Protein AF-0000000068948487 (afdb_homodimer)

Nearest PDB structures (foldseek):
  3mz1-assembly2_D  TM=8.057E-01  e=2.587E-19  Sinorhizobium meliloti 1021
  5fhk-assembly1_A  TM=7.928E-01  e=1.400E-17  Vibrio vulnificus
  5mmh-assembly4_D-5  TM=7.388E-01  e=5.954E-14  Pseudomonas aeruginosa PAO1
  3kos-assembly1_A  TM=7.839E-01  e=4.115E-13  Citrobacter freundii
  3kot-assembly1_A-2  TM=7.682E-01  e=3.632E-13  Citrobacter freundii

Sequence (490 aa):
MRLLHEAEEIQQAAISTRNGPSGIIRVAAPYPIGVHVLAPALVLFRARHPALAVDLRIRDQMADLVAEGIDIAIRVGDLPNSRLISRHLAPHRICAFAAPAYLARKGTPTRPEELDRHDCVKFRFQSSGQALRWPSSVDGELVEIAPDAGIVADVSDVVASIVIAGGGIGIMPTYLAATHVMRGELVPVMPRLAVPRANITALWPESRRASPNVRAFLDLLDEVFTAPPRWDALIDGFGGDEGNGMRLLHEAEEIQQAAISTRNGPSGIIRVAAPYPIGVHVLAPALVLFRARHPALAVDLRIRDQMADLVAEGIDIAIRVGDLPNSRLISRHLAPHRICAFAAPAYLARKGTPTRPEELDRHDCVKFRFQSSGQALRWPSSVDGELVEIAPDAGIVADVSDVVASIVIAGGGIGIMPTYLAATHVMRGELVPVMPRLAVPRANITALWPESRRASPNVRAFLDLLDEVFTAPPRWDALIDGFGGDEGNG

Radius of gyration: 23.68 Å; Cα contacts (8 Å, |Δi|>4): 944; chains: 2; bounding box: 62×66×64 Å

InterPro domains:
  IPR005119 LysR, substrate-binding [PF03466] (19-225)
  IPR058163 LysR-type transcriptional regulator, proteobacterial-type [PTHR30537] (2-230)

Org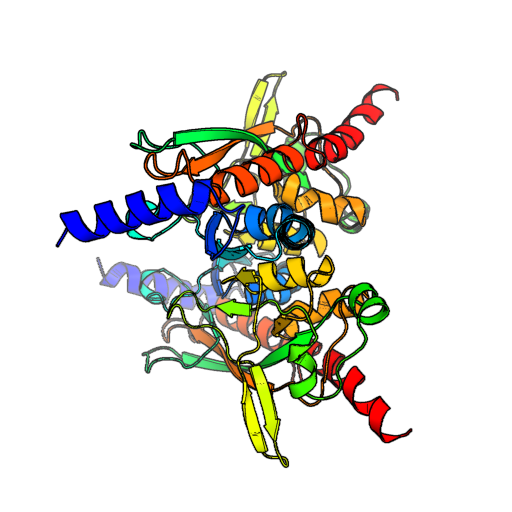anism: Cupriavidus necator (strain ATCC 17699 / DSM 428 / KCTC 22496 / NCIMB 10442 / H16 / Stanier 337) (NCBI:txid381666)

Structure (mmCIF, N/CA/C/O backbone):
data_AF-0000000068948487-model_v1
#
loop_
_entity.id
_entity.type
_entity.pdbx_description
1 polymer 'Transcriptional regulator, LysR-family'
#
loop_
_atom_site.group_PDB
_atom_site.id
_atom_site.type_symbol
_atom_site.label_atom_id
_atom_site.label_alt_id
_atom_site.label_comp_id
_atom_site.label_asym_id
_atom_site.label_entity_id
_atom_site.label_seq_id
_atom_site.pdbx_PDB_ins_code
_atom_site.Cartn_x
_atom_site.Cartn_y
_atom_site.Cartn_z
_atom_site.occupancy
_atom_site.B_iso_or_equiv
_atom_site.auth_seq_id
_atom_site.auth_comp_id
_atom_site.auth_asym_id
_atom_site.auth_atom_id
_atom_site.pdbx_PDB_model_num
ATOM 1 N N . MET A 1 1 ? 5.855 -37.406 17.5 1 30.08 1 MET A N 1
ATOM 2 C CA . MET A 1 1 ? 4.992 -36.562 16.688 1 30.08 1 MET A CA 1
ATOM 3 C C . MET A 1 1 ? 5.816 -35.531 15.906 1 30.08 1 MET A C 1
ATOM 5 O O . MET A 1 1 ? 5.395 -35.062 14.844 1 30.08 1 MET A O 1
ATOM 9 N N . ARG A 1 2 ? 6.914 -35.156 16.516 1 45.12 2 ARG A N 1
ATOM 10 C CA . ARG A 1 2 ? 7.949 -34.25 15.984 1 45.12 2 ARG A CA 1
ATOM 11 C C . ARG A 1 2 ? 8.703 -34.938 14.844 1 45.12 2 ARG A C 1
ATOM 13 O O . ARG A 1 2 ? 9.016 -34.312 13.836 1 45.12 2 ARG A O 1
ATOM 20 N N . LEU A 1 3 ? 8.859 -36.062 15.031 1 46.16 3 LEU A N 1
ATOM 21 C CA . LEU A 1 3 ? 9.695 -36.875 14.133 1 46.16 3 LEU A CA 1
ATOM 22 C C . LEU A 1 3 ? 8.992 -37.094 12.805 1 46.16 3 LEU A C 1
ATOM 24 O O . LEU A 1 3 ? 9.617 -37.062 11.742 1 46.16 3 LEU A O 1
ATOM 28 N N . LEU A 1 4 ? 7.617 -37.125 12.93 1 47.12 4 LEU A N 1
ATOM 29 C CA . LEU A 1 4 ? 6.855 -37.438 11.727 1 47.12 4 LEU A CA 1
ATOM 30 C C . LEU A 1 4 ? 6.73 -36.219 10.82 1 47.12 4 LEU A C 1
ATOM 32 O O . LEU A 1 4 ? 6.793 -36.344 9.594 1 47.12 4 LEU A O 1
ATOM 36 N N . HIS A 1 5 ? 6.566 -35.031 11.422 1 47.84 5 HIS A N 1
ATOM 37 C CA . HIS A 1 5 ? 6.492 -33.844 10.594 1 47.84 5 HIS A CA 1
ATOM 38 C C . HIS A 1 5 ? 7.82 -33.562 9.898 1 47.84 5 HIS A C 1
ATOM 40 O O . HIS A 1 5 ? 7.844 -33.188 8.727 1 47.84 5 HIS A O 1
ATOM 46 N N . GLU A 1 6 ? 8.906 -33.812 10.555 1 47.47 6 GLU A N 1
ATOM 47 C CA . GLU A 1 6 ? 10.219 -33.656 9.938 1 47.47 6 GLU A CA 1
ATOM 48 C C . GLU A 1 6 ? 10.414 -34.625 8.789 1 47.47 6 GLU A C 1
ATOM 50 O O . GLU A 1 6 ? 10.961 -34.281 7.746 1 47.47 6 GLU A O 1
ATOM 55 N N . ALA A 1 7 ? 9.969 -35.844 8.977 1 48.94 7 ALA A N 1
ATOM 56 C CA . ALA A 1 7 ? 10.117 -36.875 7.961 1 48.94 7 ALA A CA 1
ATOM 57 C C . ALA A 1 7 ? 9.25 -36.594 6.742 1 48.94 7 ALA A C 1
ATOM 59 O O . ALA A 1 7 ? 9.68 -36.781 5.602 1 48.94 7 ALA A O 1
ATOM 60 N N . GLU A 1 8 ? 7.977 -36.062 6.98 1 48.72 8 GLU A N 1
ATOM 61 C CA . GLU A 1 8 ? 7.098 -35.688 5.875 1 48.72 8 GLU A CA 1
ATOM 62 C C . GLU A 1 8 ? 7.641 -34.469 5.125 1 48.72 8 GLU A C 1
ATOM 64 O O . GLU A 1 8 ? 7.531 -34.406 3.898 1 48.72 8 GLU A O 1
ATOM 69 N N . GLU A 1 9 ? 8.25 -33.594 5.832 1 48.25 9 GLU A N 1
ATOM 70 C CA . GLU A 1 9 ? 8.906 -32.438 5.18 1 48.25 9 GLU A CA 1
ATOM 71 C C . GLU A 1 9 ? 10.133 -32.906 4.398 1 48.25 9 GLU A C 1
ATOM 73 O O . GLU A 1 9 ? 10.383 -32.438 3.289 1 48.25 9 GLU A O 1
ATOM 78 N N . ILE A 1 10 ? 10.953 -33.844 4.922 1 48.66 10 ILE A N 1
ATOM 79 C CA . ILE A 1 10 ? 12.086 -34.438 4.223 1 48.66 10 ILE A CA 1
ATOM 80 C C . ILE A 1 10 ? 11.594 -35.25 3.02 1 48.66 10 ILE A C 1
ATOM 82 O O . ILE A 1 10 ? 12.156 -35.156 1.926 1 48.66 10 ILE A O 1
ATOM 86 N N . GLN A 1 11 ? 10.586 -36.094 3.24 1 46.41 11 GLN A N 1
ATOM 87 C CA . GLN A 1 11 ? 10.055 -36.906 2.131 1 46.41 11 GLN A CA 1
ATOM 88 C C . GLN A 1 11 ? 9.438 -36 1.061 1 46.41 11 GLN A C 1
ATOM 90 O O . GLN A 1 11 ? 9.594 -36.25 -0.135 1 46.41 11 GLN A O 1
ATOM 95 N N . GLN A 1 12 ? 8.703 -35 1.467 1 49 12 GLN A N 1
ATOM 96 C CA . GLN A 1 12 ? 8.18 -34.125 0.437 1 49 12 GLN A CA 1
ATOM 97 C C . GLN A 1 12 ? 9.312 -33.375 -0.286 1 49 12 GLN A C 1
ATOM 99 O O . GLN A 1 12 ? 9.234 -33.156 -1.496 1 49 12 GLN A O 1
ATOM 104 N N . ALA A 1 13 ? 10.375 -33.094 0.407 1 48.62 13 ALA A N 1
ATOM 105 C CA . ALA A 1 13 ? 11.562 -32.531 -0.225 1 48.62 13 ALA A CA 1
ATOM 106 C C . ALA A 1 13 ? 12.195 -33.5 -1.204 1 48.62 13 ALA A C 1
ATOM 108 O O . ALA A 1 13 ? 12.609 -33.125 -2.297 1 48.62 13 ALA A O 1
ATOM 109 N N . ALA A 1 14 ? 12.375 -34.688 -0.852 1 47.78 14 ALA A N 1
ATOM 110 C CA . ALA A 1 14 ? 12.984 -35.719 -1.695 1 47.78 14 ALA A CA 1
ATOM 111 C C . ALA A 1 14 ? 12.141 -36 -2.938 1 47.78 14 ALA A C 1
ATOM 113 O O . ALA A 1 14 ? 12.68 -36.125 -4.039 1 47.78 14 ALA A O 1
ATOM 114 N N . ILE A 1 15 ? 10.891 -36.188 -2.818 1 47.97 15 ILE A N 1
ATOM 115 C CA . ILE A 1 15 ? 9.992 -36.5 -3.924 1 47.97 15 ILE A CA 1
ATOM 116 C C . ILE A 1 15 ? 9.828 -35.25 -4.816 1 47.97 15 ILE A C 1
ATOM 118 O O . ILE A 1 15 ? 9.82 -35.375 -6.043 1 47.97 15 ILE A O 1
ATOM 122 N N . SER A 1 16 ? 9.773 -34.062 -4.297 1 51.22 16 SER A N 1
ATOM 123 C CA . SER A 1 16 ? 9.641 -32.812 -5.074 1 51.22 16 SER A CA 1
ATOM 124 C C . SER A 1 16 ? 10.867 -32.594 -5.949 1 51.22 16 SER A C 1
ATOM 126 O O . SER A 1 16 ? 10.781 -31.922 -6.98 1 51.22 16 SER A O 1
ATOM 128 N N . THR A 1 17 ? 12.062 -33.031 -5.457 1 52.56 17 THR A N 1
ATOM 129 C CA . THR A 1 17 ? 13.266 -32.875 -6.266 1 52.56 17 THR A CA 1
ATOM 130 C C . THR A 1 17 ? 13.094 -33.531 -7.625 1 52.56 17 THR A C 1
ATOM 132 O O . THR A 1 17 ? 13.594 -33.031 -8.633 1 52.56 17 THR A O 1
ATOM 135 N N . ARG A 1 18 ? 12.422 -34.625 -7.664 1 57.47 18 ARG A N 1
ATOM 136 C CA . ARG A 1 18 ? 12.312 -35.281 -8.969 1 57.47 18 ARG A CA 1
ATOM 137 C C . ARG A 1 18 ? 11.234 -34.594 -9.82 1 57.47 18 ARG A C 1
ATOM 139 O O . ARG A 1 18 ? 11.312 -34.625 -11.047 1 57.47 18 ARG A O 1
ATOM 146 N N . ASN A 1 19 ? 10.227 -33.906 -9.211 1 71.56 19 ASN A N 1
ATOM 147 C CA . ASN A 1 19 ? 9.203 -33.219 -9.992 1 71.56 19 ASN A CA 1
ATOM 148 C C . ASN A 1 19 ? 9.305 -31.703 -9.852 1 71.56 19 ASN A C 1
ATOM 150 O O . ASN A 1 19 ? 9.75 -31.203 -8.812 1 71.56 19 ASN A O 1
ATOM 154 N N . GLY A 1 20 ? 9.672 -30.953 -10.875 1 88.88 20 GLY A N 1
ATOM 155 C CA . GLY A 1 20 ? 9.758 -29.5 -10.984 1 88.88 20 GLY A CA 1
ATOM 156 C C . GLY A 1 20 ? 8.93 -28.766 -9.945 1 88.88 20 GLY A C 1
ATOM 157 O O . GLY A 1 20 ? 8.258 -29.406 -9.117 1 88.88 20 GLY A O 1
ATOM 158 N N . PRO A 1 21 ? 9.047 -27.5 -9.641 1 94.5 21 PRO A N 1
ATOM 159 C CA . PRO A 1 21 ? 8.289 -26.688 -8.688 1 94.5 21 PRO A CA 1
ATOM 160 C C . PRO A 1 21 ? 6.781 -26.953 -8.773 1 94.5 21 PRO A C 1
ATOM 162 O O . PRO A 1 21 ? 6.215 -26.953 -9.867 1 94.5 21 PRO A O 1
ATOM 165 N N . SER A 1 22 ? 6.176 -27.25 -7.68 1 96.31 22 SER A N 1
ATOM 166 C CA . SER A 1 22 ? 4.742 -27.516 -7.629 1 96.31 22 SER A CA 1
ATOM 167 C C . SER A 1 22 ? 4.184 -27.281 -6.23 1 96.31 22 SER A C 1
ATOM 169 O O . SER A 1 22 ? 4.934 -27.016 -5.289 1 96.31 22 SER A O 1
ATOM 171 N N . GLY A 1 23 ? 2.789 -27.344 -6.121 1 96.31 23 GLY A N 1
ATOM 172 C CA . GLY A 1 23 ? 2.164 -27.094 -4.832 1 96.31 23 GLY A CA 1
ATOM 173 C C . GLY A 1 23 ? 2.07 -25.609 -4.496 1 96.31 23 GLY A C 1
ATOM 174 O O . GLY A 1 23 ? 1.622 -24.812 -5.316 1 96.31 23 GLY A O 1
ATOM 175 N N . ILE A 1 24 ? 2.434 -25.281 -3.197 1 97.12 24 ILE A N 1
ATOM 176 C CA . ILE A 1 24 ? 2.314 -23.906 -2.732 1 97.12 24 ILE A CA 1
ATOM 177 C C . ILE A 1 24 ? 3.645 -23.438 -2.146 1 97.12 24 ILE A C 1
ATOM 179 O O . ILE A 1 24 ? 4.293 -24.188 -1.398 1 97.12 24 ILE A O 1
ATOM 183 N N . ILE A 1 25 ? 4.078 -22.391 -2.547 1 97.75 25 ILE A N 1
ATOM 184 C CA . ILE A 1 25 ? 5.199 -21.734 -1.875 1 97.75 25 ILE A CA 1
ATOM 185 C C . ILE A 1 25 ? 4.695 -20.547 -1.068 1 97.75 25 ILE A C 1
ATOM 187 O O . ILE A 1 25 ? 3.932 -19.719 -1.578 1 97.75 25 ILE A O 1
ATOM 191 N N . ARG A 1 26 ? 5.078 -20.469 0.183 1 97.06 26 ARG A N 1
ATOM 192 C CA . ARG A 1 26 ? 4.707 -19.375 1.074 1 97.06 26 ARG A CA 1
ATOM 193 C C . ARG A 1 26 ? 5.844 -18.359 1.214 1 97.06 26 ARG A C 1
ATOM 195 O O . ARG A 1 26 ? 6.918 -18.703 1.712 1 97.06 26 ARG A O 1
ATOM 202 N N . VAL A 1 27 ? 5.551 -17.094 0.798 1 96.94 27 VAL A N 1
ATOM 203 C CA . VAL A 1 27 ? 6.555 -16.047 0.735 1 96.94 27 VAL A CA 1
ATOM 204 C C . VAL A 1 27 ? 6.156 -14.898 1.665 1 96.94 27 VAL A C 1
ATOM 206 O O . VAL A 1 27 ? 5.008 -14.445 1.65 1 96.94 27 VAL A O 1
ATOM 209 N N . ALA A 1 28 ? 7.043 -14.43 2.49 1 95.69 28 ALA A N 1
ATOM 210 C CA . ALA A 1 28 ? 6.824 -13.25 3.318 1 95.69 28 ALA A CA 1
ATOM 211 C C . ALA A 1 28 ? 7.648 -12.07 2.82 1 95.69 28 ALA A C 1
ATOM 213 O O . ALA A 1 28 ? 8.805 -12.234 2.42 1 95.69 28 ALA A O 1
ATOM 214 N N . ALA A 1 29 ? 7.09 -10.914 2.799 1 95.56 29 ALA A N 1
ATOM 215 C CA . ALA A 1 29 ? 7.809 -9.719 2.369 1 95.56 29 ALA A CA 1
ATOM 216 C C . ALA A 1 29 ? 7.227 -8.469 3.018 1 95.56 29 ALA A C 1
ATOM 218 O O . ALA A 1 29 ? 6.059 -8.453 3.414 1 95.56 29 ALA A O 1
ATOM 219 N N . PRO A 1 30 ? 8.094 -7.395 3.16 1 93.56 30 PRO A N 1
ATOM 220 C CA . PRO A 1 30 ? 7.527 -6.102 3.557 1 93.56 30 PRO A CA 1
ATOM 221 C C . PRO A 1 30 ? 6.559 -5.539 2.521 1 93.56 30 PRO A C 1
ATOM 223 O O . PRO A 1 30 ? 6.652 -5.867 1.336 1 93.56 30 PRO A O 1
ATOM 226 N N . TYR A 1 31 ? 5.738 -4.676 2.975 1 92.75 31 TYR A N 1
ATOM 227 C CA . TYR A 1 31 ? 4.625 -4.164 2.182 1 92.75 31 TYR A CA 1
ATOM 228 C C . TYR A 1 31 ? 5.125 -3.559 0.873 1 92.75 31 TYR A C 1
ATOM 230 O O . TYR A 1 31 ? 4.723 -3.99 -0.21 1 92.75 31 TYR A O 1
ATOM 238 N N . PRO A 1 32 ? 6.016 -2.586 0.883 1 95.69 32 PRO A N 1
ATOM 239 C CA . PRO A 1 32 ? 6.379 -1.956 -0.389 1 95.69 32 PRO A CA 1
ATOM 240 C C . PRO A 1 32 ? 7.07 -2.922 -1.349 1 95.69 32 PRO A C 1
ATOM 242 O O . PRO A 1 32 ? 6.93 -2.791 -2.568 1 95.69 32 PRO A O 1
ATOM 245 N N . ILE A 1 33 ? 7.828 -3.891 -0.815 1 97 33 ILE A N 1
ATOM 246 C CA . ILE A 1 33 ? 8.469 -4.887 -1.67 1 97 33 ILE A CA 1
ATOM 247 C C . ILE A 1 33 ? 7.402 -5.781 -2.301 1 97 33 ILE A C 1
ATOM 249 O O . ILE A 1 33 ? 7.48 -6.105 -3.488 1 97 33 ILE A O 1
ATOM 253 N N . GLY A 1 34 ? 6.461 -6.188 -1.496 1 97.31 34 GLY A N 1
ATOM 254 C CA . GLY A 1 34 ? 5.367 -7 -2.006 1 97.31 34 GLY A CA 1
ATOM 255 C C . GLY A 1 34 ? 4.598 -6.328 -3.125 1 97.31 34 GLY A C 1
ATOM 256 O O . GLY A 1 34 ? 4.34 -6.941 -4.164 1 97.31 34 GLY A O 1
ATOM 257 N N . VAL A 1 35 ? 4.281 -5.059 -2.975 1 97.31 35 VAL A N 1
ATOM 258 C CA . VAL A 1 35 ? 3.418 -4.332 -3.898 1 97.31 35 VAL A CA 1
ATOM 259 C C . VAL A 1 35 ? 4.203 -3.947 -5.148 1 97.31 35 VAL A C 1
ATOM 261 O O . VAL A 1 35 ? 3.74 -4.156 -6.27 1 97.31 35 VAL A O 1
ATOM 264 N N . HIS A 1 36 ? 5.434 -3.5 -5 1 97.81 36 HIS A N 1
ATOM 265 C CA . HIS A 1 36 ? 6.074 -2.773 -6.09 1 97.81 36 HIS A CA 1
ATOM 266 C C . HIS A 1 36 ? 7.125 -3.635 -6.785 1 97.81 36 HIS A C 1
ATOM 268 O O . HIS A 1 36 ? 7.547 -3.324 -7.902 1 97.81 36 HIS A O 1
ATOM 274 N N . VAL A 1 37 ? 7.57 -4.688 -6.086 1 98 37 VAL A N 1
ATOM 275 C CA . VAL A 1 37 ? 8.648 -5.484 -6.664 1 98 37 VAL A CA 1
ATOM 276 C C . VAL A 1 37 ? 8.141 -6.891 -6.973 1 98 37 VAL A C 1
ATOM 278 O O . VAL A 1 37 ? 8.156 -7.328 -8.125 1 98 37 VAL A O 1
ATOM 281 N N . LEU A 1 38 ? 7.551 -7.547 -5.98 1 98.31 38 LEU A N 1
ATOM 282 C CA . LEU A 1 38 ? 7.203 -8.953 -6.141 1 98.31 38 LEU A CA 1
ATOM 283 C C . LEU A 1 38 ? 5.926 -9.109 -6.957 1 98.31 38 LEU A C 1
ATOM 285 O O . LEU A 1 38 ? 5.859 -9.945 -7.859 1 98.31 38 LEU A O 1
ATOM 289 N N . ALA A 1 39 ? 4.895 -8.32 -6.66 1 98.25 39 ALA A N 1
ATOM 290 C CA . ALA A 1 39 ? 3.574 -8.484 -7.258 1 98.25 39 ALA A CA 1
ATOM 291 C C . ALA A 1 39 ? 3.656 -8.484 -8.781 1 98.25 39 ALA A C 1
ATOM 293 O O . ALA A 1 39 ? 3.223 -9.438 -9.43 1 98.25 39 ALA A O 1
ATOM 294 N N . PRO A 1 40 ? 4.301 -7.504 -9.406 1 96.69 40 PRO A N 1
ATOM 295 C CA . PRO A 1 40 ? 4.379 -7.535 -10.867 1 96.69 40 PRO A CA 1
ATOM 296 C C . PRO A 1 40 ? 5.168 -8.734 -11.391 1 96.69 40 PRO A C 1
ATOM 298 O O . PRO A 1 40 ? 4.887 -9.234 -12.484 1 96.69 40 PRO A O 1
ATOM 301 N N . ALA A 1 41 ? 6.133 -9.172 -10.648 1 97.81 41 ALA A N 1
ATOM 302 C CA . ALA A 1 41 ? 7.02 -10.242 -11.086 1 97.81 41 ALA A CA 1
ATOM 303 C C . ALA A 1 41 ? 6.332 -11.602 -10.984 1 97.81 41 ALA A C 1
ATOM 305 O O . ALA A 1 41 ? 6.734 -12.562 -11.641 1 97.81 41 ALA A O 1
ATOM 306 N N . LEU A 1 42 ? 5.328 -11.695 -10.117 1 98.06 42 LEU A N 1
ATOM 307 C CA . LEU A 1 42 ? 4.676 -12.969 -9.859 1 98.06 42 LEU A CA 1
ATOM 308 C C . LEU A 1 42 ? 3.875 -13.43 -11.07 1 98.06 42 LEU A C 1
ATOM 310 O O . LEU A 1 42 ? 3.574 -14.617 -11.211 1 98.06 42 LEU A O 1
ATOM 314 N N . VAL A 1 43 ? 3.484 -12.492 -11.93 1 96.06 43 VAL A N 1
ATOM 315 C CA . VAL A 1 43 ? 2.729 -12.836 -13.133 1 96.06 43 VAL A CA 1
ATOM 316 C C . VAL A 1 43 ? 3.568 -13.734 -14.031 1 96.06 43 VAL A C 1
ATOM 318 O O . VAL A 1 43 ? 3.129 -14.82 -14.422 1 96.06 43 VAL A O 1
ATOM 321 N N . LEU A 1 44 ? 4.809 -13.312 -14.266 1 94.88 44 LEU A N 1
ATOM 322 C CA . LEU A 1 44 ? 5.711 -14.102 -15.094 1 94.88 44 LEU A CA 1
ATOM 323 C C . LEU A 1 44 ? 6.117 -15.383 -14.383 1 94.88 44 LEU A C 1
ATOM 325 O O . LEU A 1 44 ? 6.246 -16.438 -15.016 1 94.88 44 LEU A O 1
ATOM 329 N N . PHE A 1 45 ? 6.273 -15.312 -13.078 1 98.25 45 PHE A N 1
ATOM 330 C CA . PHE A 1 45 ? 6.656 -16.469 -12.281 1 98.25 45 PHE A CA 1
ATOM 331 C C . PHE A 1 45 ? 5.617 -17.578 -12.414 1 98.25 45 PHE A C 1
ATOM 333 O O . PHE A 1 45 ? 5.969 -18.75 -12.625 1 98.25 45 PHE A O 1
ATOM 340 N N . ARG A 1 46 ? 4.363 -17.203 -12.344 1 96.69 46 ARG A N 1
ATOM 341 C CA . ARG A 1 46 ? 3.273 -18.172 -12.445 1 96.69 46 ARG A CA 1
ATOM 342 C C . ARG A 1 46 ? 3.182 -18.75 -13.852 1 96.69 46 ARG A C 1
ATOM 344 O O . ARG A 1 46 ? 2.859 -19.938 -14.016 1 96.69 46 ARG A O 1
ATOM 351 N N . ALA A 1 47 ? 3.445 -17.922 -14.859 1 95.12 47 ALA A N 1
ATOM 352 C CA . ALA A 1 47 ? 3.449 -18.422 -16.234 1 95.12 47 ALA A CA 1
ATOM 353 C C . ALA A 1 47 ? 4.52 -19.484 -16.438 1 95.12 47 ALA A C 1
ATOM 355 O O . ALA A 1 47 ? 4.305 -20.469 -17.156 1 95.12 47 ALA A O 1
ATOM 356 N N . ARG A 1 48 ? 5.656 -19.312 -15.781 1 96.38 48 ARG A N 1
ATOM 357 C CA . ARG A 1 48 ? 6.785 -20.234 -15.898 1 96.38 48 ARG A CA 1
ATOM 358 C C . ARG A 1 48 ? 6.566 -21.484 -15.055 1 96.38 48 ARG A C 1
ATOM 360 O O . ARG A 1 48 ? 7.047 -22.562 -15.398 1 96.38 48 ARG A O 1
ATOM 367 N N . HIS A 1 49 ? 5.867 -21.312 -13.961 1 97.31 49 HIS A N 1
ATOM 368 C CA . HIS A 1 49 ? 5.629 -22.406 -13.031 1 97.31 49 HIS A CA 1
ATOM 369 C C . HIS A 1 49 ? 4.145 -22.547 -12.711 1 97.31 49 HIS A C 1
ATOM 371 O O . HIS A 1 49 ? 3.734 -22.375 -11.562 1 97.31 49 HIS A O 1
ATOM 377 N N . PRO A 1 50 ? 3.352 -23 -13.641 1 94.56 50 PRO A N 1
ATOM 378 C CA . PRO A 1 50 ? 1.896 -23.016 -13.469 1 94.56 50 PRO A CA 1
ATOM 379 C C . PRO A 1 50 ? 1.438 -23.984 -12.383 1 94.56 50 PRO A C 1
ATOM 381 O O . PRO A 1 50 ? 0.327 -23.859 -11.859 1 94.56 50 PRO A O 1
ATOM 384 N N . ALA A 1 51 ? 2.252 -24.906 -12.016 1 96 51 ALA A N 1
ATOM 385 C CA . ALA A 1 51 ? 1.869 -25.891 -11.016 1 96 51 ALA A CA 1
ATOM 386 C C . ALA A 1 51 ? 2.203 -25.406 -9.609 1 96 51 ALA A C 1
ATOM 388 O O . ALA A 1 51 ? 1.876 -26.078 -8.625 1 96 51 ALA A O 1
ATOM 389 N N . LEU A 1 52 ? 2.857 -24.266 -9.516 1 97.25 52 LEU A N 1
ATOM 390 C CA . LEU A 1 52 ? 3.281 -23.719 -8.234 1 97.25 52 LEU A CA 1
ATOM 391 C C . LEU A 1 52 ? 2.451 -22.484 -7.867 1 97.25 52 LEU A C 1
ATOM 393 O O . LEU A 1 52 ? 2.615 -21.422 -8.461 1 97.25 52 LEU A O 1
ATOM 397 N N . ALA A 1 53 ? 1.599 -22.641 -6.898 1 97.81 53 ALA A N 1
ATOM 398 C CA . ALA A 1 53 ? 0.837 -21.516 -6.375 1 97.81 53 ALA A CA 1
ATOM 399 C C . ALA A 1 53 ? 1.674 -20.688 -5.398 1 97.81 53 ALA A C 1
ATOM 401 O O . ALA A 1 53 ? 2.596 -21.219 -4.77 1 97.81 53 ALA A O 1
ATOM 402 N N . VAL A 1 54 ? 1.397 -19.422 -5.312 1 98.44 54 VAL A N 1
ATOM 403 C 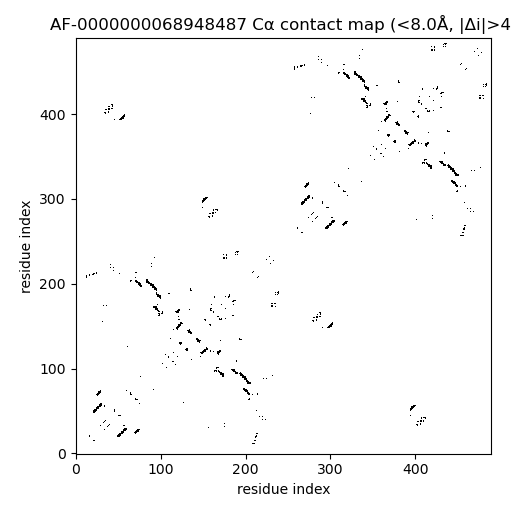CA . VAL A 1 54 ? 2.145 -18.531 -4.434 1 98.44 54 VAL A CA 1
ATOM 404 C C . VAL A 1 54 ? 1.219 -17.969 -3.361 1 98.44 54 VAL A C 1
ATOM 406 O O . VAL A 1 54 ? 0.142 -17.453 -3.67 1 98.44 54 VAL A O 1
ATOM 409 N N . ASP A 1 55 ? 1.565 -18.141 -2.137 1 97.81 55 ASP A N 1
ATOM 410 C CA . ASP A 1 55 ? 0.949 -17.484 -0.984 1 97.81 55 ASP A CA 1
ATOM 411 C C . ASP A 1 55 ? 1.843 -16.375 -0.436 1 97.81 55 ASP A C 1
ATOM 413 O O . ASP A 1 55 ? 2.783 -16.641 0.316 1 97.81 55 ASP A O 1
ATOM 417 N N . LEU A 1 56 ? 1.554 -15.125 -0.86 1 97.56 56 LEU A N 1
ATOM 418 C CA . LEU A 1 56 ? 2.354 -13.977 -0.461 1 97.56 56 LEU A CA 1
ATOM 419 C C . LEU A 1 56 ? 1.785 -13.328 0.796 1 97.56 56 LEU A C 1
ATOM 421 O O . LEU A 1 56 ? 0.655 -12.836 0.789 1 97.56 56 LEU A O 1
ATOM 425 N N . ARG A 1 57 ? 2.568 -13.273 1.803 1 95.44 57 ARG A N 1
ATOM 426 C CA . ARG A 1 57 ? 2.172 -12.75 3.105 1 95.44 57 ARG A CA 1
ATOM 427 C C . ARG A 1 57 ? 2.973 -11.5 3.459 1 95.44 57 ARG A C 1
ATOM 429 O O . ARG A 1 57 ? 4.199 -11.555 3.574 1 95.44 57 ARG A O 1
ATOM 436 N N . ILE A 1 58 ? 2.24 -10.422 3.658 1 93.06 58 ILE A N 1
ATOM 437 C CA . ILE A 1 58 ? 2.896 -9.156 3.967 1 93.06 58 ILE A CA 1
ATOM 438 C C . ILE A 1 58 ? 3.094 -9.031 5.477 1 93.06 58 ILE A C 1
ATOM 440 O O . ILE A 1 58 ? 2.125 -9.047 6.238 1 93.06 58 ILE A O 1
ATOM 444 N N . ARG A 1 59 ? 4.398 -8.914 5.773 1 83.5 59 ARG A N 1
ATOM 445 C CA . ARG A 1 59 ? 4.84 -8.844 7.16 1 83.5 59 ARG A CA 1
ATOM 446 C C . ARG A 1 59 ? 6.023 -7.891 7.309 1 83.5 59 ARG A C 1
ATOM 448 O O . ARG A 1 59 ? 6.941 -7.902 6.484 1 83.5 59 ARG A O 1
ATOM 455 N N . ASP A 1 60 ? 5.988 -7.094 8.32 1 70.62 60 ASP A N 1
ATOM 456 C CA . ASP A 1 60 ? 7.172 -6.27 8.562 1 70.62 60 ASP A CA 1
ATOM 457 C C . ASP A 1 60 ? 8.141 -6.961 9.508 1 70.62 60 ASP A C 1
ATOM 459 O O . ASP A 1 60 ? 9.359 -6.797 9.391 1 70.62 60 ASP A O 1
ATOM 463 N N . GLN A 1 61 ? 7.523 -7.602 10.555 1 63.81 61 GLN A N 1
ATOM 464 C CA . GLN A 1 61 ? 8.398 -8.023 11.648 1 63.81 61 GLN A CA 1
ATOM 465 C C . GLN A 1 61 ? 8.906 -9.438 11.422 1 63.81 61 GLN A C 1
ATOM 467 O O . GLN A 1 61 ? 8.32 -10.211 10.664 1 63.81 61 GLN A O 1
ATOM 472 N N . MET A 1 62 ? 10.109 -9.484 11.938 1 61.53 62 MET A N 1
ATOM 473 C CA . MET A 1 62 ? 10.797 -10.773 11.945 1 61.53 62 MET A CA 1
ATOM 474 C C . MET A 1 62 ? 9.984 -11.82 12.703 1 61.53 62 MET A C 1
ATOM 476 O O . MET A 1 62 ? 10 -11.859 13.93 1 61.53 62 MET A O 1
ATOM 480 N N . ALA A 1 63 ? 8.922 -12.172 12.062 1 61.53 63 ALA A N 1
ATOM 481 C CA . ALA A 1 63 ? 8.227 -13.297 12.672 1 61.53 63 ALA A CA 1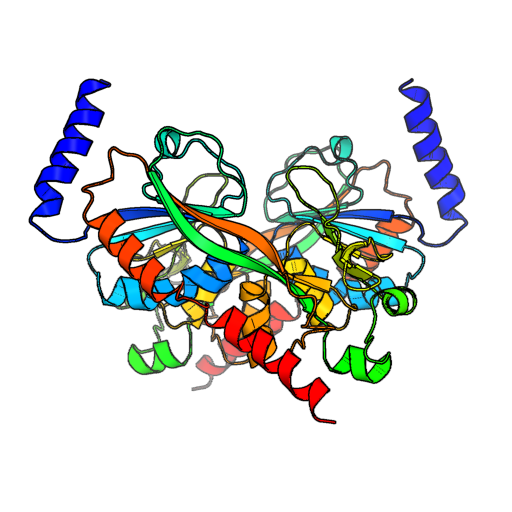
ATOM 482 C C . ALA A 1 63 ? 9.016 -14.594 12.5 1 61.53 63 ALA A C 1
ATOM 484 O O . ALA A 1 63 ? 9.977 -14.641 11.727 1 61.53 63 ALA A O 1
ATOM 485 N N . ASP A 1 64 ? 8.875 -15.5 13.469 1 73.44 64 ASP A N 1
ATOM 486 C CA . ASP A 1 64 ? 9.43 -16.844 13.336 1 73.44 64 ASP A CA 1
ATOM 487 C C . ASP A 1 64 ? 8.961 -17.5 12.047 1 73.44 64 ASP A C 1
ATOM 489 O O . ASP A 1 64 ? 7.859 -18.062 11.984 1 73.44 64 ASP A O 1
ATOM 493 N N . LEU A 1 65 ? 9.859 -17.438 11.047 1 76.25 65 LEU A N 1
ATOM 494 C CA . LEU A 1 65 ? 9.539 -17.953 9.719 1 76.25 65 LEU A CA 1
ATOM 495 C C . LEU A 1 65 ? 9.117 -19.422 9.789 1 76.25 65 LEU A C 1
ATOM 497 O O . LEU A 1 65 ? 8.141 -19.812 9.148 1 76.25 65 LEU A O 1
ATOM 501 N N . VAL A 1 66 ? 9.867 -20.125 10.594 1 76.12 66 VAL A N 1
ATOM 502 C CA . VAL A 1 66 ? 9.633 -21.562 10.672 1 76.12 66 VAL A CA 1
ATOM 503 C C . VAL A 1 66 ? 8.273 -21.828 11.32 1 76.12 66 VAL A C 1
ATOM 505 O O . VAL A 1 66 ? 7.465 -22.594 10.781 1 76.12 66 VAL A O 1
ATOM 508 N N . ALA A 1 67 ? 8.031 -21.141 12.367 1 80.12 67 ALA A N 1
ATOM 509 C CA . ALA A 1 67 ? 6.785 -21.328 13.102 1 80.12 67 ALA A CA 1
ATOM 510 C C . ALA A 1 67 ? 5.586 -20.875 12.266 1 80.12 67 ALA A C 1
ATOM 512 O O . ALA A 1 67 ? 4.492 -21.438 12.398 1 80.12 67 ALA A O 1
ATOM 513 N N . GLU A 1 68 ? 5.891 -20.078 11.305 1 84.12 68 GLU A N 1
ATOM 514 C CA . GLU A 1 68 ? 4.789 -19.516 10.531 1 84.12 68 GLU A CA 1
ATOM 515 C C . GLU A 1 68 ? 4.645 -20.203 9.18 1 84.12 68 GLU A C 1
ATOM 517 O O . GLU A 1 68 ? 3.791 -19.844 8.367 1 84.12 68 GLU A O 1
ATOM 522 N N . GLY A 1 69 ? 5.488 -21.219 8.93 1 89.31 69 GLY A N 1
ATOM 523 C CA . GLY A 1 69 ? 5.395 -22 7.707 1 89.31 69 GLY A CA 1
ATOM 524 C C . GLY A 1 69 ? 5.801 -21.219 6.473 1 89.31 69 GLY A C 1
ATOM 525 O O . GLY A 1 69 ? 5.254 -21.438 5.387 1 89.31 69 GLY A O 1
ATOM 526 N N . ILE A 1 70 ? 6.676 -20.266 6.68 1 93.5 70 ILE A N 1
ATOM 527 C CA . ILE A 1 70 ? 7.18 -19.469 5.57 1 93.5 70 ILE A CA 1
ATOM 528 C C . ILE A 1 70 ? 8.359 -20.172 4.914 1 93.5 70 ILE A C 1
ATOM 530 O O . ILE A 1 70 ? 9.289 -20.609 5.594 1 93.5 70 ILE A O 1
ATOM 534 N N . ASP A 1 71 ? 8.281 -20.328 3.59 1 95.12 71 ASP A N 1
ATOM 535 C CA . ASP A 1 71 ? 9.328 -21.016 2.846 1 95.12 71 ASP A CA 1
ATOM 536 C C . ASP A 1 71 ? 10.508 -20.094 2.574 1 95.12 71 ASP A C 1
ATOM 538 O O . ASP A 1 71 ? 11.664 -20.516 2.584 1 95.12 71 ASP A O 1
ATOM 542 N N . ILE A 1 72 ? 10.227 -18.875 2.277 1 95.25 72 ILE A N 1
ATOM 543 C CA . ILE A 1 72 ? 11.242 -17.859 1.992 1 95.25 72 ILE A CA 1
ATOM 544 C C . ILE A 1 72 ? 10.711 -16.469 2.355 1 95.25 72 ILE A C 1
ATOM 546 O O . ILE A 1 72 ? 9.539 -16.172 2.137 1 95.25 72 ILE A O 1
ATOM 550 N N . ALA A 1 73 ? 11.57 -15.641 2.902 1 94.62 73 ALA A N 1
ATOM 551 C CA . ALA A 1 73 ? 11.203 -14.281 3.283 1 94.62 73 ALA A CA 1
ATOM 552 C C . ALA A 1 73 ? 12.148 -13.266 2.662 1 94.62 73 ALA A C 1
ATOM 554 O O . ALA A 1 73 ? 13.344 -13.531 2.506 1 94.62 73 ALA A O 1
ATOM 555 N N . ILE A 1 74 ? 11.602 -12.148 2.229 1 95.5 74 ILE A N 1
ATOM 556 C CA . ILE A 1 74 ? 12.391 -10.969 1.91 1 95.5 74 ILE A CA 1
ATOM 557 C C . ILE A 1 74 ? 12.328 -9.977 3.07 1 95.5 74 ILE A C 1
ATOM 559 O O . ILE A 1 74 ? 11.258 -9.719 3.619 1 95.5 74 ILE A O 1
ATOM 563 N N . ARG A 1 75 ? 13.492 -9.445 3.428 1 92.88 75 ARG A N 1
ATOM 564 C CA . ARG A 1 75 ? 13.578 -8.516 4.547 1 92.88 75 ARG A CA 1
ATOM 565 C C . ARG A 1 75 ? 14.406 -7.293 4.176 1 92.88 75 ARG A C 1
ATOM 567 O O . ARG A 1 75 ? 15.312 -7.379 3.346 1 92.88 75 ARG A O 1
ATOM 574 N N . VAL A 1 76 ? 14 -6.242 4.852 1 92.62 76 VAL A N 1
ATOM 575 C CA . VAL A 1 76 ? 14.789 -5.02 4.773 1 92.62 76 VAL A CA 1
ATOM 576 C C . VAL A 1 76 ? 15.43 -4.73 6.129 1 92.62 76 VAL A C 1
ATOM 578 O O . VAL A 1 76 ? 14.742 -4.668 7.148 1 92.62 76 VAL A O 1
ATOM 581 N N . GLY A 1 77 ? 16.672 -4.52 6.125 1 85.94 77 GLY A N 1
ATOM 582 C CA . GLY A 1 77 ? 17.391 -4.234 7.355 1 85.94 77 GLY A CA 1
ATOM 583 C C . GLY A 1 77 ? 18.312 -5.352 7.777 1 85.94 77 GLY A C 1
ATOM 584 O O . GLY A 1 77 ? 18.547 -6.293 7.016 1 85.94 77 GLY A O 1
ATOM 585 N N . ASP A 1 78 ? 18.859 -5.156 9 1 73.25 78 ASP A N 1
ATOM 586 C CA . ASP A 1 78 ? 19.859 -6.09 9.516 1 73.25 78 ASP A CA 1
ATOM 587 C C . ASP A 1 78 ? 19.203 -7.348 10.078 1 73.25 78 ASP A C 1
ATOM 589 O O . ASP A 1 78 ? 18.125 -7.273 10.68 1 73.25 78 ASP A O 1
ATOM 593 N N . LEU A 1 79 ? 19.703 -8.406 9.625 1 70.06 79 LEU A N 1
ATOM 594 C CA . LEU A 1 79 ? 19.172 -9.703 10.039 1 70.06 79 LEU A CA 1
ATOM 595 C C . LEU A 1 79 ? 19.844 -10.172 11.32 1 70.06 79 LEU A C 1
ATOM 597 O O . LEU A 1 79 ? 21.062 -10.062 11.477 1 70.06 79 LEU A O 1
ATOM 601 N N . PRO A 1 80 ? 18.859 -10.477 12.266 1 61.81 80 PRO A N 1
ATOM 602 C CA . PRO A 1 80 ? 19.516 -11.109 13.406 1 61.81 80 PRO A CA 1
ATOM 603 C C . PRO A 1 80 ? 20.188 -12.438 13.047 1 61.81 80 PRO A C 1
ATOM 605 O O . PRO A 1 80 ? 19.844 -13.039 12.023 1 61.81 80 PRO A O 1
ATOM 608 N N . ASN A 1 81 ? 21.125 -12.844 13.797 1 59.5 81 ASN A N 1
ATOM 609 C CA . ASN A 1 81 ? 21.875 -14.094 13.695 1 59.5 81 ASN A CA 1
ATOM 610 C C . ASN A 1 81 ? 20.938 -15.312 13.797 1 59.5 81 ASN A C 1
ATOM 612 O O . ASN A 1 81 ? 20.406 -15.609 14.867 1 59.5 81 ASN A O 1
ATOM 616 N N . SER A 1 82 ? 20.281 -15.656 12.656 1 64.56 82 SER A N 1
ATOM 617 C CA . SER A 1 82 ? 19.375 -16.781 12.758 1 64.56 82 SER A CA 1
ATOM 618 C C . SER A 1 82 ? 19.891 -18 11.992 1 64.56 82 SER A C 1
ATOM 620 O O . SER A 1 82 ? 20.875 -17.891 11.258 1 64.56 82 SER A O 1
ATOM 622 N N . ARG A 1 83 ? 19.453 -19.203 12.398 1 76.69 83 ARG A N 1
ATOM 623 C CA . ARG A 1 83 ? 19.688 -20.484 11.734 1 76.69 83 ARG A CA 1
ATOM 624 C C . ARG A 1 83 ? 19.156 -20.469 10.305 1 76.69 83 ARG A C 1
ATOM 626 O O . ARG A 1 83 ? 19.031 -21.516 9.672 1 76.69 83 ARG A O 1
ATOM 633 N N . LEU A 1 84 ? 18.953 -19.25 9.828 1 87.06 84 LEU A N 1
ATOM 634 C CA . LEU A 1 84 ? 18.422 -19.094 8.484 1 87.06 84 LEU A CA 1
ATOM 635 C C . LEU A 1 84 ? 19.547 -18.875 7.477 1 87.06 84 LEU A C 1
ATOM 637 O O . LEU A 1 84 ? 20.578 -18.281 7.809 1 87.06 84 LEU A O 1
ATOM 641 N N . ILE A 1 85 ? 19.344 -19.469 6.273 1 92.19 85 ILE A N 1
ATOM 642 C CA . ILE A 1 85 ? 20.188 -19.094 5.148 1 92.19 85 ILE A CA 1
ATOM 643 C C . ILE A 1 85 ? 19.781 -17.719 4.633 1 92.19 85 ILE A C 1
ATOM 645 O O . ILE A 1 85 ? 18.609 -17.359 4.641 1 92.19 85 ILE A O 1
ATOM 649 N N . SER A 1 86 ? 20.75 -16.953 4.25 1 92.38 86 SER A N 1
ATOM 650 C CA . SER A 1 86 ? 20.469 -15.609 3.773 1 92.38 86 SER A CA 1
ATOM 651 C C . SER A 1 86 ? 21.188 -15.328 2.453 1 92.38 86 SER A C 1
ATOM 653 O O . SER A 1 86 ? 22.219 -15.93 2.164 1 92.38 86 SER A O 1
ATOM 655 N N . ARG A 1 87 ? 20.594 -14.508 1.596 1 94.25 87 ARG A N 1
ATOM 656 C CA . ARG A 1 87 ? 21.172 -14.008 0.35 1 94.25 87 ARG A CA 1
ATOM 657 C C . ARG A 1 87 ? 20.891 -12.523 0.169 1 94.25 87 ARG A C 1
ATOM 659 O O . ARG A 1 87 ? 19.734 -12.102 0.19 1 94.25 87 ARG A O 1
ATOM 666 N N . HIS A 1 88 ? 21.984 -11.828 0.032 1 95.5 88 HIS A N 1
ATOM 667 C CA . HIS A 1 88 ? 21.812 -10.414 -0.273 1 95.5 88 HIS A CA 1
ATOM 668 C C . HIS A 1 88 ? 21.234 -10.211 -1.663 1 95.5 88 HIS A C 1
ATOM 670 O O . HIS A 1 88 ? 21.703 -10.797 -2.637 1 95.5 88 HIS A O 1
ATOM 676 N N . LEU A 1 89 ? 20.188 -9.383 -1.769 1 97.25 89 LEU A N 1
ATOM 677 C CA . LEU A 1 89 ? 19.516 -9.156 -3.047 1 97.25 89 LEU A CA 1
ATOM 678 C C . LEU A 1 89 ? 19.906 -7.809 -3.637 1 97.25 89 LEU A C 1
ATOM 680 O O . LEU A 1 89 ? 20.297 -7.727 -4.805 1 97.25 89 LEU A O 1
ATOM 684 N N . ALA A 1 90 ? 19.828 -6.719 -2.91 1 97.44 90 ALA A N 1
ATOM 685 C CA . ALA A 1 90 ? 20.094 -5.355 -3.369 1 97.44 90 ALA A CA 1
ATOM 686 C C . ALA A 1 90 ? 20.172 -4.387 -2.193 1 97.44 90 ALA A C 1
ATOM 688 O O . ALA A 1 90 ? 19.719 -4.707 -1.087 1 97.44 90 ALA A O 1
ATOM 689 N N . PRO A 1 91 ? 20.797 -3.229 -2.467 1 96.56 91 PRO A N 1
ATOM 690 C CA . PRO A 1 91 ? 20.656 -2.18 -1.455 1 96.56 91 PRO A CA 1
ATOM 691 C C . PRO A 1 91 ? 19.25 -1.619 -1.372 1 96.56 91 PRO A C 1
ATOM 693 O O . PRO A 1 91 ? 18.562 -1.515 -2.391 1 96.56 91 PRO A O 1
ATOM 696 N N . HIS A 1 92 ? 18.828 -1.378 -0.191 1 96.69 92 HIS A N 1
ATOM 697 C CA . HIS A 1 92 ? 17.625 -0.584 0.035 1 96.69 92 HIS A CA 1
ATOM 698 C C . HIS A 1 92 ? 17.938 0.908 -0.005 1 96.69 92 HIS A C 1
ATOM 700 O O . HIS A 1 92 ? 18.312 1.495 1.011 1 96.69 92 HIS A O 1
ATOM 706 N N . ARG A 1 93 ? 17.703 1.52 -1.167 1 96.94 93 ARG A N 1
ATOM 707 C CA . ARG A 1 93 ? 18.031 2.928 -1.354 1 96.94 93 ARG A CA 1
ATOM 708 C C . ARG A 1 93 ? 16.797 3.809 -1.165 1 96.94 93 ARG A C 1
ATOM 710 O O . ARG A 1 93 ? 15.695 3.441 -1.581 1 96.94 93 ARG A O 1
ATOM 717 N N . ILE A 1 94 ? 17.031 4.961 -0.532 1 96.88 94 ILE A N 1
ATOM 718 C CA . ILE A 1 94 ? 15.961 5.941 -0.341 1 96.88 94 ILE A CA 1
ATOM 719 C C . ILE A 1 94 ? 16.375 7.273 -0.965 1 96.88 94 ILE A C 1
ATOM 721 O O . ILE A 1 94 ? 17.562 7.559 -1.114 1 96.88 94 ILE A O 1
ATOM 725 N N . CYS A 1 95 ? 15.406 8.047 -1.346 1 96.5 95 CYS A N 1
ATOM 726 C CA . CYS A 1 95 ? 15.562 9.352 -1.988 1 96.5 95 CYS A CA 1
ATOM 727 C C . CYS A 1 95 ? 14.344 10.227 -1.741 1 96.5 95 CYS A C 1
ATOM 729 O O . CYS A 1 95 ? 13.25 9.727 -1.47 1 96.5 95 CYS A O 1
ATOM 731 N N . ALA A 1 96 ? 14.594 11.516 -1.723 1 97.56 96 ALA A N 1
ATOM 732 C CA . ALA A 1 96 ? 13.477 12.453 -1.657 1 97.56 96 ALA A CA 1
ATOM 733 C C . ALA A 1 96 ? 12.812 12.609 -3.021 1 97.56 96 ALA A C 1
ATOM 735 O O . ALA A 1 96 ? 13.492 12.609 -4.055 1 97.56 96 ALA A O 1
ATOM 736 N N . PHE A 1 97 ? 11.492 12.789 -3.018 1 98.62 97 PHE A N 1
ATOM 737 C CA . PHE A 1 97 ? 10.703 12.977 -4.23 1 98.62 97 PHE A CA 1
ATOM 738 C C . PHE A 1 97 ? 9.633 14.039 -4.02 1 98.62 97 PHE A C 1
ATOM 740 O O . PHE A 1 97 ? 9.25 14.328 -2.881 1 98.62 97 PHE A O 1
ATOM 747 N N . ALA A 1 98 ? 9.148 14.578 -5.082 1 98.81 98 ALA A N 1
ATOM 748 C CA . ALA A 1 98 ? 8.023 15.516 -5.09 1 98.81 98 ALA A CA 1
ATOM 749 C C . ALA A 1 98 ? 7.234 15.414 -6.391 1 98.81 98 ALA A C 1
ATOM 751 O O . ALA A 1 98 ? 7.746 14.914 -7.395 1 98.81 98 ALA A O 1
ATOM 752 N N . ALA A 1 99 ? 5.969 15.82 -6.32 1 98.81 99 ALA A N 1
ATOM 753 C CA . ALA A 1 99 ? 5.195 15.961 -7.551 1 98.81 99 ALA A CA 1
ATOM 754 C C . ALA A 1 99 ? 5.703 17.125 -8.391 1 98.81 99 ALA A C 1
ATOM 756 O O . ALA A 1 99 ? 6.055 18.188 -7.855 1 98.81 99 ALA A O 1
ATOM 757 N N . PRO A 1 100 ? 5.738 17.016 -9.75 1 98.62 100 PRO A N 1
ATOM 758 C CA . PRO A 1 100 ? 6.168 18.125 -10.602 1 98.62 100 PRO A CA 1
ATOM 759 C C . PRO A 1 100 ? 5.379 19.406 -10.352 1 98.62 100 PRO A C 1
ATOM 761 O O . PRO A 1 100 ? 5.957 20.484 -10.305 1 98.62 100 PRO A O 1
ATOM 764 N N . ALA A 1 101 ? 4.125 19.281 -10.164 1 98 101 ALA A N 1
ATOM 765 C CA . ALA A 1 101 ? 3.279 20.453 -9.961 1 98 101 ALA A CA 1
ATOM 766 C C . ALA A 1 101 ? 3.648 21.172 -8.664 1 98 101 ALA A C 1
ATOM 768 O O . ALA A 1 101 ? 3.566 22.406 -8.586 1 98 101 ALA A O 1
ATOM 769 N N . TYR A 1 102 ? 3.992 20.438 -7.668 1 98.31 102 TYR A N 1
ATOM 770 C CA . TYR A 1 102 ? 4.434 21.062 -6.422 1 98.31 102 TYR A CA 1
ATOM 771 C C . TYR A 1 102 ? 5.691 21.891 -6.641 1 98.31 102 TYR A C 1
ATOM 773 O O . TYR A 1 102 ? 5.77 23.031 -6.188 1 98.31 102 TYR A O 1
ATOM 781 N N . LEU A 1 103 ? 6.688 21.281 -7.316 1 98.19 103 LEU A N 1
ATOM 782 C CA . LEU A 1 103 ? 7.957 21.953 -7.551 1 98.19 103 LEU A CA 1
ATOM 783 C C . LEU A 1 103 ? 7.762 23.188 -8.445 1 98.19 103 LEU A C 1
ATOM 785 O O . LEU A 1 103 ? 8.453 24.188 -8.281 1 98.19 103 LEU A O 1
ATOM 789 N N . ALA A 1 104 ? 6.812 23.094 -9.367 1 98.19 104 ALA A N 1
ATOM 790 C CA . ALA A 1 104 ? 6.504 24.234 -10.219 1 98.19 104 ALA A CA 1
ATOM 791 C C . ALA A 1 104 ? 5.988 25.422 -9.391 1 98.19 104 ALA A C 1
ATOM 793 O O . ALA A 1 104 ? 6.273 26.578 -9.703 1 98.19 104 ALA A O 1
ATOM 794 N N . ARG A 1 105 ? 5.301 25.156 -8.336 1 97.12 105 ARG A N 1
ATOM 795 C CA . ARG A 1 105 ? 4.691 26.172 -7.5 1 97.12 105 ARG A CA 1
ATOM 796 C C . ARG A 1 105 ? 5.672 26.672 -6.445 1 97.12 105 ARG A C 1
ATOM 798 O O . ARG A 1 105 ? 5.723 27.875 -6.152 1 97.12 105 ARG A O 1
ATOM 805 N N . LYS A 1 106 ? 6.484 25.781 -5.902 1 97.5 106 LYS A N 1
ATOM 806 C CA . LYS A 1 106 ? 7.238 26.109 -4.699 1 97.5 106 LYS A CA 1
ATOM 807 C C . LYS A 1 106 ? 8.734 26.156 -4.984 1 97.5 106 LYS A C 1
ATOM 809 O O . LYS A 1 106 ? 9.523 26.562 -4.125 1 97.5 106 LYS A O 1
ATOM 814 N N . GLY A 1 107 ? 9.195 25.781 -6.211 1 97.62 107 GLY A N 1
ATOM 815 C CA . GLY A 1 107 ? 10.617 25.688 -6.531 1 97.62 107 GLY A CA 1
ATOM 816 C C . GLY A 1 107 ? 11.219 24.344 -6.18 1 97.62 107 GLY A C 1
ATOM 817 O O . GLY A 1 107 ? 10.602 23.547 -5.461 1 97.62 107 GLY A O 1
ATOM 818 N N . THR A 1 108 ? 12.375 24.031 -6.738 1 97.19 108 THR A N 1
ATOM 819 C CA . THR A 1 108 ? 13.102 22.781 -6.492 1 97.19 108 THR A CA 1
ATOM 820 C C . THR A 1 108 ? 14.312 23.031 -5.598 1 97.19 108 THR A C 1
ATOM 822 O O . THR A 1 108 ? 15.242 23.734 -5.988 1 97.19 108 THR A O 1
ATOM 825 N N . PRO A 1 109 ? 14.258 22.438 -4.441 1 95.75 109 PRO A N 1
ATOM 826 C CA . PRO A 1 109 ? 15.453 22.609 -3.609 1 95.75 109 PRO A CA 1
ATOM 827 C C . PRO A 1 109 ? 16.672 21.906 -4.188 1 95.75 109 PRO A C 1
ATOM 829 O O . PRO A 1 109 ? 16.547 20.797 -4.742 1 95.75 109 PRO A O 1
ATOM 832 N N . THR A 1 110 ? 17.844 22.469 -4.035 1 91.38 110 THR A N 1
ATOM 833 C CA . THR A 1 110 ? 19.078 21.906 -4.555 1 91.38 110 THR A CA 1
ATOM 834 C C . THR A 1 110 ? 20.016 21.531 -3.416 1 91.38 110 THR A C 1
ATOM 836 O O . THR A 1 110 ? 21.016 20.828 -3.629 1 91.38 110 THR A O 1
ATOM 839 N N . ARG A 1 111 ? 19.703 22.109 -2.262 1 90.5 111 ARG A N 1
ATOM 840 C CA . ARG A 1 111 ? 20.453 21.766 -1.058 1 90.5 111 ARG A CA 1
ATOM 841 C C . ARG A 1 111 ? 19.531 21.469 0.106 1 90.5 111 ARG A C 1
ATOM 843 O O . ARG A 1 111 ? 18.422 22 0.181 1 90.5 111 ARG A O 1
ATOM 850 N N . PRO A 1 112 ? 19.906 20.594 1.038 1 91.12 112 PRO A N 1
ATOM 851 C CA . PRO A 1 112 ? 19.062 20.156 2.143 1 91.12 112 PRO A CA 1
ATOM 852 C C . PRO A 1 112 ? 18.531 21.312 2.98 1 91.12 112 PRO A C 1
ATOM 854 O O . PRO A 1 112 ? 17.406 21.266 3.475 1 91.12 112 PRO A O 1
ATOM 857 N N . GLU A 1 113 ? 19.266 22.406 3.125 1 88.81 113 GLU A N 1
ATOM 858 C CA . GLU A 1 113 ? 18.875 23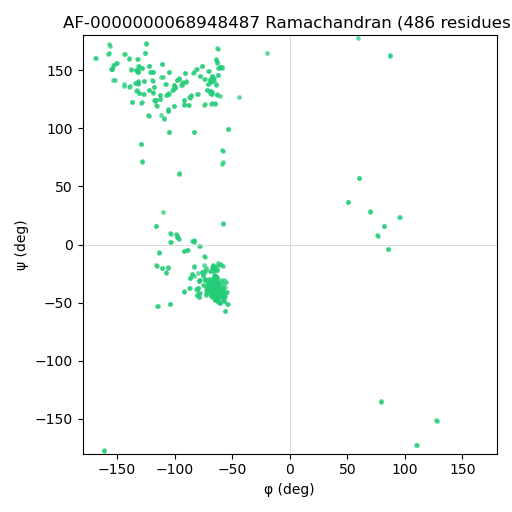.547 3.947 1 88.81 113 GLU A CA 1
ATOM 859 C C . GLU A 1 113 ? 17.625 24.219 3.395 1 88.81 113 GLU A C 1
ATOM 861 O O . GLU A 1 113 ? 16.891 24.875 4.133 1 88.81 113 GLU A O 1
ATOM 866 N N . GLU A 1 114 ? 17.453 24.047 2.074 1 93.94 114 GLU A N 1
ATOM 867 C CA . GLU A 1 114 ? 16.328 24.688 1.417 1 93.94 114 GLU A CA 1
ATOM 868 C C . GLU A 1 114 ? 15.016 23.969 1.758 1 93.94 114 GLU A C 1
ATOM 870 O O . GLU A 1 114 ? 13.93 24.5 1.504 1 93.94 114 GLU A O 1
ATOM 875 N N . LEU A 1 115 ? 15.078 22.781 2.406 1 94.25 115 LEU A N 1
ATOM 876 C CA . LEU A 1 115 ? 13.883 22.031 2.779 1 94.25 115 LEU A CA 1
ATOM 877 C C . LEU A 1 115 ? 13.078 22.781 3.832 1 94.25 115 LEU A C 1
ATOM 879 O O . LEU A 1 115 ? 11.883 22.516 4.008 1 94.25 115 LEU A O 1
ATOM 883 N N . ASP A 1 116 ? 13.672 23.75 4.512 1 91.44 116 ASP A N 1
ATOM 884 C CA . ASP A 1 116 ? 13 24.531 5.531 1 91.44 116 ASP A CA 1
ATOM 885 C C . ASP A 1 116 ? 11.891 25.391 4.918 1 91.44 116 ASP A C 1
ATOM 887 O O . ASP A 1 116 ? 10.977 25.828 5.621 1 91.44 116 ASP A O 1
ATOM 891 N N . ARG A 1 117 ? 12.023 25.656 3.639 1 94.31 117 ARG A N 1
ATOM 892 C CA . ARG A 1 117 ? 11.039 26.484 2.938 1 94.31 117 ARG A CA 1
ATOM 893 C C . ARG A 1 117 ? 10.008 25.625 2.227 1 94.31 117 ARG A C 1
ATOM 895 O O . ARG A 1 117 ? 9.211 26.125 1.434 1 94.31 117 ARG A O 1
ATOM 902 N N . HIS A 1 118 ? 10.086 24.328 2.424 1 96.81 118 HIS A N 1
ATOM 903 C CA . HIS A 1 118 ? 9.195 23.391 1.743 1 96.81 118 HIS A CA 1
ATOM 904 C C . HIS A 1 118 ? 8.344 22.609 2.742 1 96.81 118 HIS A C 1
ATOM 906 O O . HIS A 1 118 ? 8.719 22.469 3.906 1 96.81 118 HIS A O 1
ATOM 912 N N . ASP A 1 119 ? 7.129 22.266 2.307 1 96.44 119 ASP A N 1
ATOM 913 C CA . ASP A 1 119 ? 6.375 21.25 3.049 1 96.44 119 ASP A CA 1
ATOM 914 C C . ASP A 1 119 ? 7.02 19.875 2.918 1 96.44 119 ASP A C 1
ATOM 916 O O . ASP A 1 119 ? 7.441 19.484 1.828 1 96.44 119 ASP A O 1
ATOM 920 N N . CYS A 1 120 ? 7.164 19.234 4.039 1 97.75 120 CYS A N 1
ATOM 921 C CA . CYS A 1 120 ? 7.746 17.906 4.012 1 97.75 120 CYS A CA 1
ATOM 922 C C . CYS A 1 120 ? 6.781 16.875 4.598 1 97.75 120 CYS A C 1
ATOM 924 O O . CYS A 1 120 ? 5.91 17.219 5.395 1 97.75 120 CYS A O 1
ATOM 926 N N . VAL A 1 121 ? 6.852 15.711 4.105 1 98.19 121 VAL A N 1
ATOM 927 C CA . VAL A 1 121 ? 6.141 14.547 4.617 1 98.19 121 VAL A CA 1
ATOM 928 C C . VAL A 1 121 ? 7.137 13.539 5.188 1 98.19 121 VAL A C 1
ATOM 930 O O . VAL A 1 121 ? 8.031 13.078 4.477 1 98.19 121 VAL A O 1
ATOM 933 N N . LYS A 1 122 ? 6.945 13.164 6.418 1 97.56 122 LYS A N 1
ATOM 934 C CA . LYS A 1 122 ? 7.918 12.312 7.094 1 97.56 122 LYS A CA 1
ATOM 935 C C . LYS A 1 122 ? 7.41 10.875 7.203 1 97.56 122 LYS A C 1
ATOM 937 O O . LYS A 1 122 ? 6.207 10.648 7.344 1 97.56 122 LYS A O 1
ATOM 942 N N . PHE A 1 123 ? 8.398 10 7.156 1 97.75 123 PHE A N 1
ATOM 943 C CA . PHE A 1 123 ? 8.156 8.594 7.426 1 97.75 123 PHE A CA 1
ATOM 944 C C . PHE A 1 123 ? 8.602 8.227 8.836 1 97.75 123 PHE A C 1
ATOM 946 O O . PHE A 1 123 ? 9.703 8.586 9.258 1 97.75 123 PHE A O 1
ATOM 953 N N . ARG A 1 124 ? 7.738 7.535 9.5 1 95.81 124 ARG A N 1
ATOM 954 C CA . ARG A 1 124 ? 8.047 7.02 10.828 1 95.81 124 ARG A CA 1
ATOM 955 C C . ARG A 1 124 ? 8.008 5.496 10.852 1 95.81 124 ARG A C 1
ATOM 957 O O . ARG A 1 124 ? 7.059 4.887 10.359 1 95.81 124 ARG A O 1
ATOM 964 N N . PHE A 1 125 ? 8.992 4.91 11.477 1 92.56 125 PHE A N 1
ATOM 965 C CA . PHE A 1 125 ? 9.031 3.459 11.602 1 92.56 125 PHE A CA 1
ATOM 966 C C . PHE A 1 125 ? 7.984 2.971 12.586 1 92.56 125 PHE A C 1
ATOM 968 O O . PHE A 1 125 ? 7.887 3.486 13.703 1 92.56 125 PHE A O 1
ATOM 975 N N . GLN A 1 126 ? 7.266 1.954 12.164 1 88.31 126 GLN A N 1
ATOM 976 C CA . GLN A 1 126 ? 6.281 1.373 13.07 1 88.31 126 GLN A CA 1
ATOM 977 C C . GLN A 1 126 ? 6.961 0.687 14.25 1 88.31 126 GLN A C 1
ATOM 979 O O . GLN A 1 126 ? 6.445 0.705 15.367 1 88.31 126 GLN A O 1
ATOM 984 N N . SER A 1 127 ? 8.047 0.046 14.016 1 83.75 127 SER A N 1
ATOM 985 C CA . SER A 1 127 ? 8.734 -0.775 15.008 1 83.75 127 SER A CA 1
ATOM 986 C C . SER A 1 127 ? 9.273 0.075 16.156 1 83.75 127 SER A C 1
ATOM 988 O O . SER A 1 127 ? 9.133 -0.287 17.328 1 83.75 127 SER A O 1
ATOM 990 N N . SER A 1 128 ? 9.852 1.275 15.898 1 87.31 128 SER A N 1
ATOM 991 C CA . SER A 1 128 ? 10.531 2.076 16.906 1 87.31 128 SER A CA 1
ATOM 992 C C . SER A 1 128 ? 9.75 3.346 17.234 1 87.31 128 SER A C 1
ATOM 994 O O . SER A 1 128 ? 10.008 3.998 18.25 1 87.31 128 SER A O 1
ATOM 996 N N . GLY A 1 129 ? 8.875 3.703 16.312 1 91 129 GLY A N 1
ATOM 997 C CA . GLY A 1 129 ? 8.188 4.977 16.453 1 91 129 GLY A CA 1
ATOM 998 C C . GLY A 1 129 ? 9.055 6.168 16.109 1 91 129 GLY A C 1
ATOM 999 O O . GLY A 1 129 ? 8.617 7.316 16.219 1 91 129 GLY A O 1
ATOM 1000 N N . GLN A 1 130 ? 10.227 5.91 15.57 1 93.06 130 GLN A N 1
ATOM 1001 C CA . GLN A 1 130 ? 11.148 6.992 15.234 1 93.06 130 GLN A CA 1
ATOM 1002 C C . GLN A 1 130 ? 10.969 7.43 13.781 1 93.06 130 GLN A C 1
ATOM 1004 O O . GLN A 1 130 ? 10.758 6.594 12.898 1 93.06 130 GLN A O 1
ATOM 1009 N N . ALA A 1 131 ? 11.039 8.719 13.641 1 94.62 131 ALA A N 1
ATOM 1010 C CA . ALA A 1 131 ? 10.992 9.258 12.289 1 94.62 131 ALA A CA 1
ATOM 1011 C C . ALA A 1 131 ? 12.281 8.938 11.531 1 94.62 131 ALA A C 1
ATOM 1013 O O . ALA A 1 131 ? 13.375 9 12.094 1 94.62 131 ALA A O 1
ATOM 1014 N N . LEU A 1 132 ? 12.117 8.578 10.328 1 94.75 132 LEU A N 1
ATOM 1015 C CA . LEU A 1 132 ? 13.281 8.406 9.461 1 94.75 132 LEU A CA 1
ATOM 1016 C C . LEU A 1 132 ? 14.008 9.734 9.273 1 94.75 132 LEU A C 1
ATOM 1018 O O . LEU A 1 132 ? 13.383 10.75 8.938 1 94.75 132 LEU A O 1
ATOM 1022 N N . ARG A 1 133 ? 15.266 9.695 9.5 1 94.38 133 ARG A N 1
ATOM 1023 C CA . ARG A 1 133 ? 16.094 10.867 9.203 1 94.38 133 ARG A CA 1
ATOM 1024 C C . ARG A 1 133 ? 16.484 10.898 7.738 1 94.38 133 ARG A C 1
ATOM 1026 O O . ARG A 1 133 ? 16.656 9.852 7.109 1 94.38 133 ARG A O 1
ATOM 1033 N N . TRP A 1 134 ? 16.625 12.094 7.258 1 94.56 134 TRP A N 1
ATOM 1034 C CA . TRP A 1 134 ? 16.906 12.289 5.84 1 94.56 134 TRP A CA 1
ATOM 1035 C C . TRP A 1 134 ? 18.406 12.422 5.594 1 94.56 134 TRP A C 1
ATOM 1037 O O . TRP A 1 134 ? 19.109 13.102 6.348 1 94.56 134 TRP A O 1
ATOM 1047 N N . PRO A 1 135 ? 18.828 11.719 4.488 1 89.94 135 PRO A N 1
ATOM 1048 C CA . PRO A 1 135 ? 20.234 11.914 4.145 1 89.94 135 PRO A CA 1
ATOM 1049 C C . PRO A 1 135 ? 20.531 13.344 3.688 1 89.94 135 PRO A C 1
ATOM 1051 O O . PRO A 1 135 ? 19.703 13.961 3.014 1 89.94 135 PRO A O 1
ATOM 1054 N N . SER A 1 136 ? 21.641 13.812 4.078 1 87.44 136 SER A N 1
ATOM 1055 C CA . SER A 1 136 ? 22.156 15.117 3.697 1 87.44 136 SER A CA 1
ATOM 1056 C C . SER A 1 136 ? 23.672 15.086 3.529 1 87.44 136 SER A C 1
ATOM 1058 O O . SER A 1 136 ? 24.281 14.023 3.604 1 87.44 136 SER A O 1
ATOM 1060 N N . SER A 1 137 ? 24.094 16.109 2.896 1 82.31 137 SER A N 1
ATOM 1061 C CA . SER A 1 137 ? 25.547 16.234 2.727 1 82.31 137 SER A CA 1
ATOM 1062 C C . SER A 1 137 ? 26.031 17.609 3.156 1 82.31 137 SER A C 1
ATOM 1064 O O . SER A 1 137 ? 25.469 18.625 2.756 1 82.31 137 SER A O 1
ATOM 1066 N N . VAL A 1 138 ? 26.953 17.594 4.121 1 75.69 138 VAL A N 1
ATOM 1067 C CA . VAL A 1 138 ? 27.672 18.812 4.523 1 75.69 138 VAL A CA 1
ATOM 1068 C C . VAL A 1 138 ? 29.156 18.656 4.25 1 75.69 138 VAL A C 1
ATOM 1070 O O . VAL A 1 138 ? 29.812 17.766 4.809 1 75.69 138 VAL A O 1
ATOM 1073 N N . ASP A 1 139 ? 29.656 19.578 3.49 1 76.94 139 ASP A N 1
ATOM 1074 C CA . ASP A 1 139 ? 31.078 19.578 3.146 1 76.94 139 ASP A CA 1
ATOM 1075 C C . ASP A 1 139 ? 31.5 18.203 2.627 1 76.94 139 ASP A C 1
ATOM 1077 O O . ASP A 1 139 ? 32.531 17.672 3.025 1 76.94 139 ASP A O 1
ATOM 1081 N N . GLY A 1 140 ? 30.656 17.578 1.908 1 76.5 140 GLY A N 1
ATOM 1082 C CA . GLY A 1 140 ? 30.984 16.297 1.285 1 76.5 140 GLY A CA 1
ATOM 1083 C C . GLY A 1 140 ? 30.766 15.117 2.203 1 76.5 140 GLY A C 1
ATOM 1084 O O . GLY A 1 140 ? 30.922 13.969 1.789 1 76.5 140 GLY A O 1
ATOM 1085 N N . GLU A 1 141 ? 30.391 15.469 3.439 1 81.25 141 GLU A N 1
ATOM 1086 C CA . GLU A 1 141 ? 30.141 14.398 4.398 1 81.25 141 GLU A CA 1
ATOM 1087 C C . GLU A 1 141 ? 28.656 14.133 4.551 1 81.25 141 GLU A C 1
ATOM 1089 O O . GLU A 1 141 ? 27.844 15.062 4.621 1 81.25 141 GLU A O 1
ATOM 1094 N N . LEU A 1 142 ? 28.391 12.836 4.586 1 81 142 LEU A N 1
ATOM 1095 C CA . LEU A 1 142 ? 26.984 12.445 4.746 1 81 142 LEU A CA 1
ATOM 1096 C C . LEU A 1 142 ? 26.516 12.68 6.18 1 81 142 LEU A C 1
ATOM 1098 O O . LEU A 1 142 ? 27.188 12.25 7.129 1 81 142 LEU A O 1
ATOM 1102 N N . VAL A 1 143 ? 25.547 13.477 6.285 1 87.62 143 VAL A N 1
ATOM 1103 C CA . VAL A 1 143 ? 24.891 13.703 7.57 1 87.62 143 VAL A CA 1
ATOM 1104 C C . VAL A 1 143 ? 23.391 13.43 7.449 1 87.62 143 VAL A C 1
ATOM 1106 O O . VAL A 1 143 ? 22.922 13.023 6.387 1 87.62 143 VAL A O 1
ATOM 1109 N N . GLU A 1 144 ? 22.719 13.469 8.594 1 91.44 144 GLU A N 1
ATOM 1110 C CA . GLU A 1 144 ? 21.266 13.273 8.594 1 91.44 144 GLU A CA 1
ATOM 1111 C C . GLU A 1 144 ? 20.547 14.492 9.156 1 91.44 144 GLU A C 1
ATOM 1113 O O . GLU A 1 144 ? 21.047 15.148 10.078 1 91.44 144 GLU A O 1
ATOM 1118 N N . ILE A 1 145 ? 19.453 14.789 8.547 1 91.06 145 ILE A N 1
ATOM 1119 C CA . ILE A 1 145 ? 18.641 15.906 9.016 1 91.06 145 ILE A CA 1
ATOM 1120 C C . ILE A 1 145 ? 17.203 15.43 9.266 1 91.06 145 ILE A C 1
ATOM 1122 O O . ILE A 1 145 ? 16.844 14.32 8.891 1 91.06 145 ILE A O 1
ATOM 1126 N N . ALA A 1 146 ? 16.484 16.25 9.969 1 91.69 146 ALA A N 1
ATOM 1127 C CA . ALA A 1 146 ? 15.062 16.016 10.234 1 91.69 146 ALA A CA 1
ATOM 1128 C C . ALA A 1 146 ? 14.227 17.25 9.883 1 91.69 146 ALA A C 1
ATOM 1130 O O . ALA A 1 146 ? 13.961 18.094 10.742 1 91.69 146 ALA A O 1
ATOM 1131 N N . PRO A 1 147 ? 13.859 17.312 8.641 1 91.25 147 PRO A N 1
ATOM 1132 C CA . PRO A 1 147 ? 13.031 18.469 8.305 1 91.25 147 PRO A CA 1
ATOM 1133 C C . PRO A 1 147 ? 11.719 18.516 9.078 1 91.25 147 PRO A C 1
ATOM 1135 O O . PRO A 1 147 ? 11.234 17.469 9.531 1 91.25 147 PRO A O 1
ATOM 1138 N N . ASP A 1 148 ? 11.227 19.766 9.258 1 91.12 148 ASP A N 1
ATOM 1139 C CA . ASP A 1 148 ? 9.883 19.875 9.82 1 91.12 148 ASP A CA 1
ATOM 1140 C C . ASP A 1 148 ? 8.836 19.312 8.859 1 91.12 148 ASP A C 1
ATOM 1142 O O . ASP A 1 148 ? 8.984 19.406 7.641 1 91.12 148 ASP A O 1
ATOM 1146 N N . ALA A 1 149 ? 7.895 18.703 9.469 1 94.12 149 ALA A N 1
ATOM 1147 C CA . ALA A 1 149 ? 6.867 18.094 8.633 1 94.12 149 ALA A CA 1
ATOM 1148 C C . ALA A 1 149 ? 5.477 18.297 9.227 1 94.12 149 ALA A C 1
ATOM 1150 O O . ALA A 1 149 ? 5.285 18.156 10.43 1 94.12 149 ALA A O 1
ATOM 1151 N N . GLY A 1 150 ? 4.566 18.656 8.328 1 96.06 150 GLY A N 1
ATOM 1152 C CA . GLY A 1 150 ? 3.18 18.797 8.734 1 96.06 150 GLY A CA 1
ATOM 1153 C C . GLY A 1 150 ? 2.426 17.484 8.758 1 96.06 150 GLY A C 1
ATOM 1154 O O . GLY A 1 150 ? 1.355 17.375 9.359 1 96.06 150 GLY A O 1
ATOM 1155 N N . ILE A 1 151 ? 2.945 16.5 8.07 1 98.06 151 ILE A N 1
ATOM 1156 C CA . ILE A 1 151 ? 2.332 15.188 8.016 1 98.06 151 ILE A CA 1
ATOM 1157 C C . ILE A 1 151 ? 3.393 14.117 8.258 1 98.06 151 ILE A C 1
ATOM 1159 O O . ILE A 1 151 ? 4.492 14.18 7.703 1 98.06 151 ILE A O 1
ATOM 1163 N N . VAL A 1 152 ? 3.09 13.188 9.117 1 98.12 152 VAL A N 1
ATOM 1164 C CA . VAL A 1 152 ? 3.908 12.008 9.375 1 98.12 152 VAL A CA 1
ATOM 1165 C C . VAL A 1 152 ? 3.086 10.742 9.125 1 98.12 152 VAL A C 1
ATOM 1167 O O . VAL A 1 152 ? 1.916 10.672 9.508 1 98.12 152 VAL A O 1
ATOM 1170 N N . ALA A 1 153 ? 3.637 9.82 8.422 1 97.88 153 ALA A N 1
ATOM 1171 C CA . ALA A 1 153 ? 3.014 8.523 8.18 1 97.88 153 ALA A CA 1
ATOM 1172 C C . ALA A 1 153 ? 4 7.387 8.43 1 97.88 153 ALA A C 1
ATOM 1174 O O . ALA A 1 153 ? 5.215 7.594 8.398 1 97.88 153 ALA A O 1
ATOM 1175 N N . ASP A 1 154 ? 3.455 6.184 8.648 1 95.75 154 ASP A N 1
ATOM 1176 C CA . ASP A 1 154 ? 4.352 5.09 9.008 1 95.75 154 ASP A CA 1
ATOM 1177 C C . ASP A 1 154 ? 4.34 3.994 7.949 1 95.75 154 ASP A C 1
ATOM 1179 O O . ASP A 1 154 ? 4.758 2.863 8.211 1 95.75 154 ASP A O 1
ATOM 1183 N N . VAL A 1 155 ? 3.826 4.32 6.809 1 95.12 155 VAL A N 1
ATOM 1184 C CA . VAL A 1 155 ? 3.881 3.486 5.613 1 95.12 155 VAL A CA 1
ATOM 1185 C C . VAL A 1 155 ? 4.352 4.316 4.426 1 95.12 155 VAL A C 1
ATOM 1187 O O . VAL A 1 155 ? 3.824 5.402 4.168 1 95.12 155 VAL A O 1
ATOM 1190 N N . SER A 1 156 ? 5.32 3.816 3.717 1 96.94 156 SER A N 1
ATOM 1191 C CA . SER A 1 156 ? 5.945 4.594 2.654 1 96.94 156 SER A CA 1
ATOM 1192 C C . SER A 1 156 ? 4.965 4.863 1.517 1 96.94 156 SER A C 1
ATOM 1194 O O . SER A 1 156 ? 5.031 5.906 0.865 1 96.94 156 SER A O 1
ATOM 1196 N N . ASP A 1 157 ? 4.008 3.99 1.333 1 97.31 157 ASP A N 1
ATOM 1197 C CA . ASP A 1 157 ? 3.023 4.199 0.274 1 97.31 157 ASP A CA 1
ATOM 1198 C C . ASP A 1 157 ? 2.084 5.352 0.618 1 97.31 157 ASP A C 1
ATOM 1200 O O . ASP A 1 157 ? 1.573 6.031 -0.275 1 97.31 157 ASP A O 1
ATOM 1204 N N . VAL A 1 158 ? 1.813 5.535 1.884 1 98.06 158 VAL A N 1
ATOM 1205 C CA . VAL A 1 158 ? 1.035 6.691 2.311 1 98.06 158 VAL A CA 1
ATOM 1206 C C . VAL A 1 158 ? 1.824 7.973 2.047 1 98.06 158 VAL A C 1
ATOM 1208 O O . VAL A 1 158 ? 1.284 8.945 1.51 1 98.06 158 VAL A O 1
ATOM 1211 N N . VAL A 1 159 ? 3.086 7.938 2.361 1 98.5 159 VAL A N 1
ATOM 1212 C CA . VAL A 1 159 ? 3.953 9.078 2.072 1 98.5 159 VAL A CA 1
ATOM 1213 C C . VAL A 1 159 ? 3.914 9.391 0.577 1 98.5 159 VAL A C 1
ATOM 1215 O O . VAL A 1 159 ? 3.703 10.539 0.182 1 98.5 159 VAL A O 1
ATOM 1218 N N . ALA A 1 160 ? 4.074 8.375 -0.215 1 98.62 160 ALA A N 1
ATOM 1219 C CA . ALA A 1 160 ? 4.078 8.555 -1.665 1 98.62 160 ALA A CA 1
ATOM 1220 C C . ALA A 1 160 ? 2.768 9.172 -2.145 1 98.62 160 ALA A C 1
ATOM 1222 O O . ALA A 1 160 ? 2.773 10.094 -2.961 1 98.62 160 ALA A O 1
ATOM 1223 N N . SER A 1 161 ? 1.666 8.672 -1.636 1 98.38 161 SER A N 1
ATOM 1224 C CA . SER A 1 161 ? 0.357 9.156 -2.066 1 98.38 161 SER A CA 1
ATOM 1225 C C . SER A 1 161 ? 0.166 10.625 -1.712 1 98.38 161 SER A C 1
ATOM 1227 O O . SER A 1 161 ? -0.372 11.391 -2.51 1 98.38 161 SER A O 1
ATOM 1229 N N . ILE A 1 162 ? 0.612 11.039 -0.518 1 98.62 162 ILE A N 1
ATOM 1230 C CA . ILE A 1 162 ? 0.535 12.438 -0.104 1 98.62 162 ILE A CA 1
ATOM 1231 C C . ILE A 1 162 ? 1.391 13.297 -1.031 1 98.62 162 ILE A C 1
ATOM 1233 O O . ILE A 1 162 ? 0.945 14.344 -1.498 1 98.62 162 ILE A O 1
ATOM 1237 N N . VAL A 1 163 ? 2.607 12.828 -1.355 1 98.81 163 VAL A N 1
ATOM 1238 C CA . VAL A 1 163 ? 3.564 13.578 -2.162 1 98.81 163 VAL A CA 1
ATOM 1239 C C . VAL A 1 163 ? 3.057 13.688 -3.6 1 98.81 163 VAL A C 1
ATOM 1241 O O . VAL A 1 163 ? 3.121 14.758 -4.207 1 98.81 163 VAL A O 1
ATOM 1244 N N . ILE A 1 164 ? 2.506 12.633 -4.117 1 98.31 164 ILE A N 1
ATOM 1245 C CA . ILE A 1 164 ? 1.949 12.602 -5.469 1 98.31 164 ILE A CA 1
ATOM 1246 C C . ILE A 1 164 ? 0.805 13.609 -5.574 1 98.31 164 ILE A C 1
ATOM 1248 O O . ILE A 1 164 ? 0.659 14.289 -6.594 1 98.31 164 ILE A O 1
ATOM 1252 N N . ALA A 1 165 ? 0.039 13.758 -4.52 1 97.81 165 ALA A N 1
ATOM 1253 C CA . ALA A 1 165 ? -1.109 14.664 -4.5 1 97.81 165 ALA A CA 1
ATOM 1254 C C . ALA A 1 165 ? -0.665 16.109 -4.312 1 97.81 165 ALA A C 1
ATOM 1256 O O . ALA A 1 165 ? -1.497 17.016 -4.242 1 97.81 165 ALA A O 1
ATOM 1257 N N . GLY A 1 166 ? 0.625 16.312 -4.172 1 97.94 166 GLY A N 1
ATOM 1258 C CA . GLY A 1 166 ? 1.152 17.656 -4.074 1 97.94 166 GLY A CA 1
ATOM 1259 C C . GLY A 1 166 ? 1.363 18.109 -2.643 1 97.94 166 GLY A C 1
ATOM 1260 O O . GLY A 1 166 ? 1.38 19.312 -2.363 1 97.94 166 GLY A O 1
ATOM 1261 N N . GLY A 1 167 ? 1.521 17.156 -1.752 1 97.69 167 GLY A N 1
ATOM 1262 C CA . GLY A 1 167 ? 1.597 17.484 -0.336 1 97.69 167 GLY A CA 1
ATOM 1263 C C . GLY A 1 167 ? 2.986 17.906 0.106 1 97.69 167 GLY A C 1
ATOM 1264 O O . GLY A 1 167 ? 3.217 18.141 1.292 1 97.69 167 GLY A O 1
ATOM 1265 N N . GLY A 1 168 ? 3.934 18 -0.833 1 98.31 168 GLY A N 1
ATOM 1266 C CA . GLY A 1 168 ? 5.281 18.422 -0.482 1 98.31 168 GLY A CA 1
ATOM 1267 C C . GLY A 1 168 ? 6.348 17.453 -0.971 1 98.31 168 GLY A C 1
ATOM 1268 O O . GLY A 1 168 ? 6.207 16.844 -2.035 1 98.31 168 GLY A O 1
ATOM 1269 N N . ILE A 1 169 ? 7.469 17.438 -0.197 1 98.62 169 ILE A N 1
ATOM 1270 C CA . ILE A 1 169 ? 8.617 16.594 -0.474 1 98.62 169 ILE A CA 1
ATOM 1271 C C . ILE A 1 169 ? 8.688 15.453 0.547 1 98.62 169 ILE A C 1
ATOM 1273 O O . ILE A 1 169 ? 8.539 15.688 1.75 1 98.62 169 ILE A O 1
ATOM 1277 N N . GLY A 1 170 ? 8.797 14.25 0.116 1 98.38 170 GLY A N 1
ATOM 1278 C CA . GLY A 1 170 ? 8.875 13.102 0.996 1 98.38 170 GLY A CA 1
ATOM 1279 C C . GLY A 1 170 ? 10.016 12.156 0.64 1 98.38 170 GLY A C 1
ATOM 1280 O O . GLY A 1 170 ? 10.461 12.125 -0.508 1 98.38 170 GLY A O 1
ATOM 1281 N N . ILE A 1 171 ? 10.523 11.406 1.619 1 97.38 171 ILE A N 1
ATOM 1282 C CA . ILE A 1 171 ? 11.555 10.391 1.412 1 97.38 171 ILE A CA 1
ATOM 1283 C C . ILE A 1 171 ? 10.914 9.008 1.359 1 97.38 171 ILE A C 1
ATOM 1285 O O . ILE A 1 171 ? 9.992 8.711 2.123 1 97.38 171 ILE A O 1
ATOM 1289 N N . MET A 1 172 ? 11.344 8.227 0.413 1 97.88 172 MET A N 1
ATOM 1290 C CA . MET A 1 172 ? 10.797 6.883 0.246 1 97.88 172 MET A CA 1
ATOM 1291 C C . MET A 1 172 ? 11.773 5.988 -0.506 1 97.88 172 MET A C 1
ATOM 1293 O O . MET A 1 172 ? 12.742 6.473 -1.094 1 97.88 172 MET A O 1
ATOM 1297 N N . PRO A 1 173 ? 11.594 4.676 -0.476 1 97.94 173 PRO A N 1
ATOM 1298 C CA . PRO A 1 173 ? 12.453 3.771 -1.242 1 97.94 173 PRO A CA 1
ATOM 1299 C C . PRO A 1 173 ? 12.352 3.998 -2.748 1 97.94 173 PRO A C 1
ATOM 1301 O O . PRO A 1 173 ? 11.266 4.266 -3.266 1 97.94 173 PRO A O 1
ATOM 1304 N N . THR A 1 174 ? 13.492 3.795 -3.461 1 98.25 174 THR A N 1
ATOM 1305 C CA . THR A 1 174 ? 13.547 4.051 -4.895 1 98.25 174 THR A CA 1
ATOM 1306 C C . THR A 1 174 ? 12.68 3.053 -5.656 1 98.25 174 THR A C 1
ATOM 1308 O O . THR A 1 174 ? 12.062 3.4 -6.668 1 98.25 174 THR A O 1
ATOM 1311 N N . TYR A 1 175 ? 12.555 1.793 -5.156 1 98.06 175 TYR A N 1
ATOM 1312 C CA . TYR A 1 175 ? 11.766 0.8 -5.875 1 98.06 175 TYR A CA 1
ATOM 1313 C C . TYR A 1 175 ? 10.281 1.139 -5.816 1 98.06 175 TYR A C 1
ATOM 1315 O O . TYR A 1 175 ? 9.516 0.769 -6.711 1 98.06 175 TYR A O 1
ATOM 1323 N N . LEU A 1 176 ? 9.852 1.79 -4.758 1 98.19 176 LEU A N 1
ATOM 1324 C CA . LEU A 1 176 ? 8.477 2.273 -4.652 1 98.19 176 LEU A CA 1
ATOM 1325 C C . LEU A 1 176 ? 8.25 3.465 -5.578 1 98.19 176 LEU A C 1
ATOM 1327 O O . LEU A 1 176 ? 7.234 3.525 -6.281 1 98.19 176 LEU A O 1
ATOM 1331 N N . ALA A 1 177 ? 9.148 4.363 -5.633 1 98.5 177 ALA A N 1
ATOM 1332 C CA . ALA A 1 177 ? 9 5.629 -6.344 1 98.5 177 ALA A CA 1
ATOM 1333 C C . ALA A 1 177 ? 9.125 5.43 -7.852 1 98.5 177 ALA A C 1
ATOM 1335 O O . ALA A 1 177 ? 8.578 6.207 -8.641 1 98.5 177 ALA A O 1
ATOM 1336 N N . ALA A 1 178 ? 9.836 4.402 -8.281 1 97.75 178 ALA A N 1
ATOM 1337 C CA . ALA A 1 178 ? 10.258 4.234 -9.664 1 97.75 178 ALA A CA 1
ATOM 1338 C C . ALA A 1 178 ? 9.062 4.238 -10.609 1 97.75 178 ALA A C 1
ATOM 1340 O O . ALA A 1 178 ? 9.07 4.926 -11.633 1 97.75 178 ALA A O 1
ATOM 1341 N N . THR A 1 179 ? 8.016 3.525 -10.25 1 94.5 179 THR A N 1
ATOM 1342 C CA . THR A 1 179 ? 6.852 3.443 -11.133 1 94.5 179 THR A CA 1
ATOM 1343 C C . THR A 1 179 ? 6.176 4.805 -11.266 1 94.5 179 THR A C 1
ATOM 1345 O O . THR A 1 179 ? 5.703 5.164 -12.344 1 94.5 179 THR A O 1
ATOM 1348 N N . HIS A 1 180 ? 6.156 5.555 -10.195 1 97.19 180 HIS A N 1
ATOM 1349 C CA . HIS A 1 180 ? 5.543 6.879 -10.211 1 97.19 180 HIS A CA 1
ATOM 1350 C C . HIS A 1 180 ? 6.41 7.883 -10.961 1 97.19 180 HIS A C 1
ATOM 1352 O O . HIS A 1 180 ? 5.895 8.805 -11.594 1 97.19 180 HIS A O 1
ATOM 1358 N N . VAL A 1 181 ? 7.723 7.645 -10.906 1 98.06 181 VAL A N 1
ATOM 1359 C CA . VAL A 1 181 ? 8.648 8.469 -11.672 1 98.06 181 VAL A CA 1
ATOM 1360 C C . VAL A 1 181 ? 8.461 8.211 -13.164 1 98.06 181 VAL A C 1
ATOM 1362 O O . VAL A 1 181 ? 8.391 9.148 -13.961 1 98.06 181 VAL A O 1
ATOM 1365 N N . MET A 1 182 ? 8.297 6.984 -13.531 1 95.62 182 MET A N 1
ATOM 1366 C CA . MET A 1 182 ? 8.102 6.609 -14.93 1 95.62 182 MET A CA 1
ATOM 1367 C C . MET A 1 182 ? 6.805 7.199 -15.477 1 95.62 182 MET A C 1
ATOM 1369 O O . MET A 1 182 ? 6.727 7.555 -16.656 1 95.62 182 MET A O 1
ATOM 1373 N N . ARG A 1 183 ? 5.848 7.422 -14.641 1 93.81 183 ARG A N 1
ATOM 1374 C CA . ARG A 1 183 ? 4.543 7.938 -15.047 1 93.81 183 ARG A CA 1
ATOM 1375 C C . ARG A 1 183 ? 4.508 9.461 -14.977 1 93.81 183 ARG A C 1
ATOM 1377 O O . ARG A 1 183 ? 3.482 10.078 -15.273 1 93.81 183 ARG A O 1
ATOM 1384 N N . GLY A 1 184 ? 5.539 10.023 -14.484 1 96.56 184 GLY A N 1
ATOM 1385 C CA . GLY A 1 184 ? 5.629 11.477 -14.398 1 96.56 184 GLY A CA 1
ATOM 1386 C C . GLY A 1 184 ? 4.906 12.047 -13.188 1 96.56 184 GLY A C 1
ATOM 1387 O O . GLY A 1 184 ? 4.637 13.242 -13.133 1 96.56 184 GLY A O 1
ATOM 1388 N N . GLU A 1 185 ? 4.598 11.188 -12.227 1 97.5 185 GLU A N 1
ATOM 1389 C CA . GLU A 1 185 ? 3.879 11.625 -11.031 1 97.5 185 GLU A CA 1
ATOM 1390 C C . GLU A 1 185 ? 4.84 12.141 -9.961 1 97.5 185 GLU A C 1
ATOM 1392 O O . GLU A 1 185 ? 4.453 12.945 -9.109 1 97.5 185 GLU A O 1
ATOM 1397 N N . LEU A 1 186 ? 6.062 11.586 -9.992 1 98.56 186 LEU A N 1
ATOM 1398 C CA . LEU A 1 186 ? 7.109 11.977 -9.055 1 98.56 186 LEU A CA 1
ATOM 1399 C C . LEU A 1 186 ? 8.391 12.344 -9.797 1 98.56 186 LEU A C 1
ATOM 1401 O O . LEU A 1 186 ? 8.656 11.828 -10.883 1 98.56 186 LEU A O 1
ATOM 1405 N N . VAL A 1 187 ? 9.164 13.195 -9.227 1 98.5 187 VAL A N 1
ATOM 1406 C CA . VAL A 1 187 ? 10.523 13.477 -9.664 1 98.5 187 VAL A CA 1
ATOM 1407 C C . VAL A 1 187 ? 11.469 13.445 -8.461 1 98.5 187 VAL A C 1
ATOM 1409 O O . VAL A 1 187 ? 11.117 13.922 -7.379 1 98.5 187 VAL A O 1
ATOM 1412 N N . PRO A 1 188 ? 12.664 12.844 -8.656 1 98.12 188 PRO A N 1
ATOM 1413 C CA . PRO A 1 188 ? 13.633 12.867 -7.559 1 98.12 188 PRO A CA 1
ATOM 1414 C C . PRO A 1 188 ? 14.094 14.289 -7.215 1 98.12 188 PRO A C 1
ATOM 1416 O O . PRO A 1 188 ? 14.266 15.117 -8.109 1 98.12 188 PRO A O 1
ATOM 1419 N N . VAL A 1 189 ? 14.195 14.594 -5.973 1 97.12 189 VAL A N 1
ATOM 1420 C CA . VAL A 1 189 ? 14.734 15.836 -5.438 1 97.12 189 VAL A CA 1
ATOM 1421 C C . VAL A 1 189 ? 16.125 15.586 -4.848 1 97.12 189 VAL A C 1
ATOM 1423 O O . VAL A 1 189 ? 16.266 14.789 -3.916 1 97.12 189 VAL A O 1
ATOM 1426 N N . MET A 1 190 ? 17.156 16.172 -5.426 1 93.19 190 MET A N 1
ATOM 1427 C CA . MET A 1 190 ? 18.562 15.992 -5.02 1 93.19 190 MET A CA 1
ATOM 1428 C C . MET A 1 190 ? 18.984 14.531 -5.129 1 93.19 190 MET A C 1
ATOM 1430 O O . MET A 1 190 ? 19.438 13.938 -4.148 1 93.19 190 MET A O 1
ATOM 1434 N N . PRO A 1 191 ? 18.859 13.945 -6.328 1 93.25 191 PRO A N 1
ATOM 1435 C CA . PRO A 1 191 ? 19.125 12.516 -6.512 1 93.25 191 PRO A CA 1
ATOM 1436 C C . PRO A 1 191 ? 20.547 12.117 -6.109 1 93.25 191 PRO A C 1
ATOM 1438 O O . PRO A 1 191 ? 20.812 10.938 -5.855 1 93.25 191 PRO A O 1
ATOM 1441 N N . ARG A 1 192 ? 21.484 13.031 -6.004 1 88.69 192 ARG A N 1
ATOM 1442 C CA . ARG A 1 192 ? 22.844 12.75 -5.543 1 88.69 192 ARG A CA 1
ATOM 1443 C C . ARG A 1 192 ? 22.844 12.266 -4.098 1 88.69 192 ARG A C 1
ATOM 1445 O O . ARG A 1 192 ? 23.812 11.672 -3.635 1 88.69 192 ARG A O 1
ATOM 1452 N N . LEU A 1 193 ? 21.766 12.547 -3.453 1 90.12 193 LEU A N 1
ATOM 1453 C CA . LEU A 1 193 ? 21.672 12.172 -2.049 1 90.12 193 LEU A CA 1
ATOM 1454 C C . LEU A 1 193 ? 20.891 10.867 -1.89 1 90.12 193 LEU A C 1
ATOM 1456 O O . LEU A 1 193 ? 20.547 10.484 -0.772 1 90.12 193 LEU A O 1
ATOM 1460 N N . ALA A 1 194 ? 20.594 10.203 -2.977 1 91.75 194 ALA A N 1
ATOM 1461 C CA . ALA A 1 194 ? 20.062 8.844 -2.881 1 91.75 194 ALA A CA 1
ATOM 1462 C C . ALA A 1 194 ? 21.094 7.891 -2.293 1 91.75 194 ALA A C 1
ATOM 1464 O O . ALA A 1 194 ? 22.188 7.738 -2.846 1 91.75 194 ALA A O 1
ATOM 1465 N N . VAL A 1 195 ? 20.781 7.25 -1.165 1 91.56 195 VAL A N 1
ATOM 1466 C CA . VAL A 1 195 ? 21.797 6.449 -0.488 1 91.56 195 VAL A CA 1
ATOM 1467 C C . VAL A 1 195 ? 21.188 5.133 -0.013 1 91.56 195 VAL A C 1
ATOM 1469 O O . VAL A 1 195 ? 19.984 5.055 0.234 1 91.56 195 VAL A O 1
ATOM 1472 N N . PRO A 1 196 ? 22.062 4.102 0.052 1 93.5 196 PRO A N 1
ATOM 1473 C CA . PRO A 1 196 ? 21.594 2.879 0.711 1 93.5 196 PRO A CA 1
ATOM 1474 C C . PRO A 1 196 ? 21.406 3.055 2.217 1 93.5 196 PRO A C 1
ATOM 1476 O O . PRO A 1 196 ? 22.297 3.594 2.891 1 93.5 196 PRO A O 1
ATOM 1479 N N . ARG A 1 197 ? 20.281 2.662 2.721 1 92.69 197 ARG A N 1
ATOM 1480 C CA . ARG A 1 197 ? 19.984 2.764 4.145 1 92.69 197 ARG A CA 1
ATOM 1481 C C . ARG A 1 197 ? 20.016 1.39 4.809 1 92.69 197 ARG A C 1
ATOM 1483 O O . ARG A 1 197 ? 20.188 1.283 6.023 1 92.69 197 ARG A O 1
ATOM 1490 N N . ALA A 1 198 ? 19.812 0.404 4.082 1 93.38 198 ALA A N 1
ATOM 1491 C CA . ALA A 1 198 ? 19.781 -0.985 4.535 1 93.38 198 ALA A CA 1
ATOM 1492 C C . ALA A 1 198 ? 19.969 -1.946 3.363 1 93.38 198 ALA A C 1
ATOM 1494 O O . ALA A 1 198 ? 20.281 -1.525 2.25 1 93.38 198 ALA A O 1
ATOM 1495 N N . ASN A 1 199 ? 19.891 -3.199 3.672 1 94.69 199 ASN A N 1
ATOM 1496 C CA . ASN A 1 199 ? 19.938 -4.223 2.633 1 94.69 199 ASN A CA 1
ATOM 1497 C C . ASN A 1 199 ? 18.594 -4.934 2.48 1 94.69 199 ASN A C 1
ATOM 1499 O O . ASN A 1 199 ? 17.859 -5.086 3.453 1 94.69 199 ASN A O 1
ATOM 1503 N N . ILE A 1 200 ? 18.312 -5.242 1.272 1 96.12 200 ILE A N 1
ATOM 1504 C CA . ILE A 1 200 ? 17.25 -6.191 0.995 1 96.12 200 ILE A CA 1
ATOM 1505 C C . ILE A 1 200 ? 17.812 -7.605 0.906 1 96.12 200 ILE A C 1
ATOM 1507 O O . ILE A 1 200 ? 18.75 -7.859 0.137 1 96.12 200 ILE A O 1
ATOM 1511 N N . THR A 1 201 ? 17.25 -8.461 1.714 1 94.88 201 THR A N 1
ATOM 1512 C CA . THR A 1 201 ? 17.828 -9.797 1.853 1 94.88 201 THR A CA 1
ATOM 1513 C C . THR A 1 201 ? 16.734 -10.859 1.777 1 94.88 201 THR A C 1
ATOM 1515 O O . THR A 1 201 ? 15.641 -10.68 2.311 1 94.88 201 THR A O 1
ATOM 1518 N N . ALA A 1 202 ? 17.031 -11.93 1.081 1 95.25 202 ALA A N 1
ATOM 1519 C CA . ALA A 1 202 ? 16.203 -13.125 1.15 1 95.25 202 ALA A CA 1
ATOM 1520 C C . ALA A 1 202 ? 16.672 -14.062 2.258 1 95.25 202 ALA A C 1
ATOM 1522 O O . ALA A 1 202 ? 17.875 -14.242 2.449 1 95.25 202 ALA A O 1
ATOM 1523 N N . LEU A 1 203 ? 15.719 -14.656 2.984 1 93.25 203 LEU A N 1
ATOM 1524 C CA . LEU A 1 203 ? 15.984 -15.609 4.062 1 93.25 203 LEU A CA 1
ATOM 1525 C C . LEU A 1 203 ? 15.117 -16.859 3.908 1 93.25 203 LEU A C 1
ATOM 1527 O O . LEU A 1 203 ? 13.945 -16.766 3.549 1 93.25 203 LEU A O 1
ATOM 1531 N N . TRP A 1 204 ? 15.695 -17.969 4.176 1 92.62 204 TRP A N 1
ATOM 1532 C CA . TRP A 1 204 ? 14.898 -19.188 4.215 1 92.62 204 TRP A CA 1
ATOM 1533 C C . TRP A 1 204 ? 15.555 -20.234 5.109 1 92.62 204 TRP A C 1
ATOM 1535 O O . TRP A 1 204 ? 16.766 -20.172 5.363 1 92.62 204 TRP A O 1
ATOM 1545 N N . PRO A 1 205 ? 14.758 -21.078 5.695 1 91.56 205 PRO A N 1
ATOM 1546 C CA . PRO A 1 205 ? 15.305 -22.109 6.582 1 91.56 205 PRO A CA 1
ATOM 1547 C C . PRO A 1 205 ? 16.25 -23.062 5.863 1 91.56 205 PRO A C 1
ATOM 1549 O O . PRO A 1 205 ? 16.031 -23.375 4.688 1 91.56 205 PRO A O 1
ATOM 1552 N N . GLU A 1 206 ? 17.172 -23.594 6.598 1 90.19 206 GLU A N 1
ATOM 1553 C CA . GLU A 1 206 ? 18.094 -24.594 6.062 1 90.19 206 GLU A CA 1
ATOM 1554 C C . GLU A 1 206 ? 17.359 -25.812 5.527 1 90.19 206 GLU A C 1
ATOM 1556 O O . GLU A 1 206 ? 17.781 -26.422 4.551 1 90.19 206 GLU A O 1
ATOM 1561 N N . SER A 1 207 ? 16.312 -26.156 6.164 1 87.88 207 SER A N 1
ATOM 1562 C CA . SER A 1 207 ? 15.516 -27.328 5.785 1 87.88 207 SER A CA 1
ATOM 1563 C C . SER A 1 207 ? 14.938 -27.172 4.383 1 87.88 207 SER A C 1
ATOM 1565 O O . SER A 1 207 ? 14.516 -28.141 3.766 1 87.88 207 SER A O 1
ATOM 1567 N N . ARG A 1 208 ? 14.953 -25.891 3.873 1 89.75 208 ARG A N 1
ATOM 1568 C CA . ARG A 1 208 ? 14.391 -25.625 2.551 1 89.75 208 ARG A CA 1
ATOM 1569 C C . ARG A 1 208 ? 15.492 -25.438 1.516 1 89.75 208 ARG A C 1
ATOM 1571 O O . ARG A 1 208 ? 15.227 -25.062 0.375 1 89.75 208 ARG A O 1
ATOM 1578 N N . ARG A 1 209 ? 16.641 -25.688 1.804 1 88.5 209 ARG A N 1
ATOM 1579 C CA . ARG A 1 209 ? 17.781 -25.438 0.933 1 88.5 209 ARG A CA 1
ATOM 1580 C C . ARG A 1 209 ? 17.641 -26.188 -0.387 1 88.5 209 ARG A C 1
ATOM 1582 O O . ARG A 1 209 ? 17.953 -25.656 -1.45 1 88.5 209 ARG A O 1
ATOM 1589 N N . ALA A 1 210 ? 17.109 -27.422 -0.306 1 89.62 210 ALA A N 1
ATOM 1590 C CA . ALA A 1 210 ? 17.016 -28.25 -1.505 1 89.62 210 ALA A CA 1
ATOM 1591 C C . ALA A 1 210 ? 15.633 -28.188 -2.123 1 89.62 210 ALA A C 1
ATOM 1593 O O . ALA A 1 210 ? 15.32 -28.938 -3.057 1 89.62 210 ALA A O 1
ATOM 1594 N N . SER A 1 211 ? 14.766 -27.328 -1.598 1 94 211 SER A N 1
ATOM 1595 C CA . SER A 1 211 ? 13.391 -27.219 -2.084 1 94 211 SER A CA 1
ATOM 1596 C C . SER A 1 211 ? 13.352 -26.656 -3.5 1 94 211 SER A C 1
ATOM 1598 O O . SER A 1 211 ? 13.828 -25.547 -3.748 1 94 211 SER A O 1
ATOM 1600 N N . PRO A 1 212 ? 12.773 -27.406 -4.469 1 96.38 212 PRO A N 1
ATOM 1601 C CA . PRO A 1 212 ? 12.648 -26.859 -5.824 1 96.38 212 PRO A CA 1
ATOM 1602 C C . PRO A 1 212 ? 11.82 -25.578 -5.875 1 96.38 212 PRO A C 1
ATOM 1604 O O . PRO A 1 212 ? 12.055 -24.719 -6.73 1 96.38 212 PRO A O 1
ATOM 1607 N N . ASN A 1 213 ? 10.836 -25.484 -4.973 1 97.56 213 ASN A N 1
ATOM 1608 C CA . ASN A 1 213 ? 10.008 -24.281 -4.91 1 97.56 213 ASN A CA 1
ATOM 1609 C C . ASN A 1 213 ? 10.828 -23.047 -4.523 1 97.56 213 ASN A C 1
ATOM 1611 O O . ASN A 1 213 ? 10.742 -22.016 -5.18 1 97.56 213 ASN A O 1
ATOM 1615 N N . VAL A 1 214 ? 11.641 -23.188 -3.514 1 97.44 214 VAL A N 1
ATOM 1616 C CA . VAL A 1 214 ? 12.477 -22.078 -3.031 1 97.44 214 VAL A CA 1
ATOM 1617 C C . VAL A 1 214 ? 13.523 -21.719 -4.086 1 97.44 214 VAL A C 1
ATOM 1619 O O . VAL A 1 214 ? 13.781 -20.547 -4.336 1 97.44 214 VAL A O 1
ATOM 1622 N N . ARG A 1 215 ? 14.109 -22.703 -4.742 1 97.38 215 ARG A N 1
ATOM 1623 C CA . ARG A 1 215 ? 15.094 -22.453 -5.797 1 97.38 215 ARG A CA 1
ATOM 1624 C C . ARG A 1 215 ? 14.469 -21.672 -6.949 1 97.38 215 ARG A C 1
ATOM 1626 O O . ARG A 1 215 ? 15.062 -20.719 -7.453 1 97.38 215 ARG A O 1
ATOM 1633 N N . ALA A 1 216 ? 13.258 -22.094 -7.363 1 98 216 ALA A N 1
ATOM 1634 C CA . ALA A 1 216 ? 12.555 -21.391 -8.438 1 98 216 ALA A CA 1
ATOM 1635 C C . ALA A 1 216 ? 12.297 -19.938 -8.055 1 98 216 ALA A C 1
ATOM 1637 O O . ALA A 1 216 ? 12.461 -19.031 -8.883 1 98 216 ALA A O 1
ATOM 1638 N N . PHE A 1 217 ? 11.914 -19.734 -6.805 1 98.44 217 PHE A N 1
ATOM 1639 C CA . PHE A 1 217 ? 11.617 -18.375 -6.359 1 98.44 217 PHE A CA 1
ATOM 1640 C C . PHE A 1 217 ? 12.898 -17.547 -6.258 1 98.44 217 PHE A C 1
ATOM 1642 O O . PHE A 1 217 ? 12.898 -16.359 -6.578 1 98.44 217 PHE A O 1
ATOM 1649 N N . LEU A 1 218 ? 13.961 -18.172 -5.844 1 97.88 218 LEU A N 1
ATOM 1650 C CA . LEU A 1 218 ? 15.25 -17.484 -5.801 1 97.88 218 LEU A CA 1
ATOM 1651 C C . LEU A 1 218 ? 15.695 -17.078 -7.199 1 97.88 218 LEU A C 1
ATOM 1653 O O . LEU A 1 218 ? 16.281 -16 -7.379 1 97.88 218 LEU A O 1
ATOM 1657 N N . ASP A 1 219 ? 15.453 -17.938 -8.164 1 97.69 219 ASP A N 1
ATOM 1658 C CA . ASP A 1 219 ? 15.758 -17.578 -9.547 1 97.69 219 ASP A CA 1
ATOM 1659 C C . ASP A 1 219 ? 14.977 -16.344 -9.977 1 97.69 219 ASP A C 1
ATOM 1661 O O . ASP A 1 219 ? 15.516 -15.453 -10.641 1 97.69 219 ASP A O 1
ATOM 1665 N N . LEU A 1 220 ? 13.711 -16.25 -9.609 1 98 220 LEU A N 1
ATOM 1666 C CA . LEU A 1 220 ? 12.906 -15.055 -9.875 1 98 220 LEU A CA 1
ATOM 1667 C C . LEU A 1 220 ? 13.547 -13.82 -9.25 1 98 220 LEU A C 1
ATOM 1669 O O . LEU A 1 220 ? 13.656 -12.781 -9.891 1 98 220 LEU A O 1
ATOM 1673 N N . LEU A 1 221 ? 13.953 -13.969 -7.969 1 98.25 221 LEU A N 1
ATOM 1674 C CA . LEU A 1 221 ? 14.531 -12.836 -7.258 1 98.25 221 LEU A CA 1
ATOM 1675 C C . LEU A 1 221 ? 15.805 -12.359 -7.949 1 98.25 221 LEU A C 1
ATOM 1677 O O . LEU A 1 221 ? 16.047 -11.156 -8.047 1 98.25 221 LEU A O 1
ATOM 1681 N N . ASP A 1 222 ? 16.547 -13.281 -8.469 1 96.81 222 ASP A N 1
ATOM 1682 C CA . ASP A 1 222 ? 17.766 -12.922 -9.188 1 96.81 222 ASP A CA 1
ATOM 1683 C C . ASP A 1 222 ? 17.453 -12.109 -10.445 1 96.81 222 ASP A C 1
ATOM 1685 O O . ASP A 1 222 ? 18.203 -11.195 -10.805 1 96.81 222 ASP A O 1
ATOM 1689 N N . GLU A 1 223 ? 16.391 -12.406 -11.031 1 96.69 223 GLU A N 1
ATOM 1690 C CA . GLU A 1 223 ? 16 -11.711 -12.25 1 96.69 223 GLU A CA 1
ATOM 1691 C C . GLU A 1 223 ? 15.477 -10.312 -11.945 1 96.69 223 GLU A C 1
ATOM 1693 O O . GLU A 1 223 ? 15.68 -9.383 -12.727 1 96.69 223 GLU A O 1
ATOM 1698 N N . VAL A 1 224 ? 14.82 -10.18 -10.836 1 97.19 224 VAL A N 1
ATOM 1699 C CA . VAL A 1 224 ? 14.172 -8.922 -10.461 1 97.19 224 VAL A CA 1
ATOM 1700 C C . VAL A 1 224 ? 15.203 -7.969 -9.875 1 97.19 224 VAL A C 1
ATOM 1702 O O . VAL A 1 224 ? 15.195 -6.77 -10.18 1 97.19 224 VAL A O 1
ATOM 1705 N N . PHE A 1 225 ? 16.062 -8.555 -9.016 1 97.5 225 PHE A N 1
ATOM 1706 C CA . PHE A 1 225 ? 17.047 -7.746 -8.305 1 97.5 225 PHE A CA 1
ATOM 1707 C C . PHE A 1 225 ? 18.375 -7.766 -9.031 1 97.5 225 PHE A C 1
ATOM 1709 O O . PHE A 1 225 ? 19.406 -8.117 -8.445 1 97.5 225 PHE A O 1
ATOM 1716 N N . THR A 1 226 ? 18.422 -7.309 -10.227 1 94.31 226 THR A N 1
ATOM 1717 C CA . THR A 1 226 ? 19.656 -7.168 -10.977 1 94.31 226 THR A CA 1
ATOM 1718 C C . THR A 1 226 ? 20.594 -6.176 -10.289 1 94.31 226 THR A C 1
ATOM 1720 O O . THR A 1 226 ? 20.172 -5.43 -9.406 1 94.31 226 THR A O 1
ATOM 1723 N N . ALA A 1 227 ? 21.922 -6.125 -10.75 1 91.88 227 ALA A N 1
ATOM 1724 C CA . ALA A 1 227 ? 22.906 -5.18 -10.203 1 91.88 227 ALA A CA 1
ATOM 1725 C C . ALA A 1 227 ? 23.469 -4.289 -11.305 1 91.88 227 ALA A C 1
ATOM 1727 O O . ALA A 1 227 ? 24.172 -4.77 -12.195 1 91.88 227 ALA A O 1
ATOM 1728 N N . PRO A 1 228 ? 23.078 -2.992 -11.211 1 93.25 228 PRO A N 1
ATOM 1729 C CA . PRO A 1 228 ? 22.125 -2.381 -10.266 1 93.25 228 PRO A CA 1
ATOM 1730 C C . PRO A 1 228 ? 20.672 -2.672 -10.617 1 93.25 228 PRO A C 1
ATOM 1732 O O . PRO A 1 228 ? 20.344 -2.902 -11.789 1 93.25 228 PRO A O 1
ATOM 1735 N N . PRO A 1 229 ? 19.812 -2.654 -9.617 1 96.38 229 PRO A N 1
ATOM 1736 C CA . PRO A 1 229 ? 18.391 -2.812 -9.938 1 96.38 229 PRO A CA 1
ATOM 1737 C C . PRO A 1 229 ? 17.891 -1.731 -10.891 1 96.38 229 PRO A C 1
ATOM 1739 O O . PRO A 1 229 ? 18.344 -0.586 -10.828 1 96.38 229 PRO A O 1
ATOM 1742 N N . ARG A 1 230 ? 16.875 -2.082 -11.656 1 95.75 230 ARG A N 1
ATOM 1743 C CA . ARG A 1 230 ? 16.359 -1.176 -12.672 1 95.75 230 ARG A CA 1
ATOM 1744 C C . ARG A 1 230 ? 15.812 0.106 -12.047 1 95.75 230 ARG A C 1
ATOM 1746 O O . ARG A 1 230 ? 15.906 1.181 -12.648 1 95.75 230 ARG A O 1
ATOM 1753 N N . TRP A 1 231 ? 15.266 0.001 -10.867 1 97.06 231 TRP A N 1
ATOM 1754 C CA . TRP A 1 231 ? 14.688 1.178 -10.227 1 97.06 231 TRP A CA 1
ATOM 1755 C C . TRP A 1 231 ? 15.773 2.143 -9.773 1 97.06 231 TRP A C 1
ATOM 1757 O O . TRP A 1 231 ? 15.578 3.359 -9.781 1 97.06 231 TRP A O 1
ATOM 1767 N N . ASP A 1 232 ? 16.875 1.634 -9.375 1 96.88 232 ASP A N 1
ATOM 1768 C CA . ASP A 1 232 ? 17.984 2.508 -9.008 1 96.88 232 ASP A CA 1
ATOM 1769 C C . ASP A 1 232 ? 18.609 3.15 -10.242 1 96.88 232 ASP A C 1
ATOM 1771 O O . ASP A 1 232 ? 18.969 4.328 -10.219 1 96.88 232 ASP A O 1
ATOM 1775 N N . ALA A 1 233 ? 18.734 2.346 -11.312 1 95.94 233 ALA A N 1
ATOM 1776 C CA . ALA A 1 233 ? 19.234 2.885 -12.57 1 95.94 233 ALA A CA 1
ATOM 1777 C C . ALA A 1 233 ? 18.375 4.039 -13.062 1 95.94 233 ALA A C 1
ATOM 1779 O O . ALA A 1 233 ? 18.891 5.043 -13.562 1 95.94 233 ALA A O 1
ATOM 1780 N N . LEU A 1 234 ? 17.109 3.902 -12.938 1 96.06 234 LEU A N 1
ATOM 1781 C CA . LEU A 1 234 ? 16.172 4.945 -13.344 1 96.06 234 LEU A CA 1
ATOM 1782 C C . LEU A 1 234 ? 16.422 6.23 -12.562 1 96.06 234 LEU A C 1
ATOM 1784 O O . LEU A 1 234 ? 16.531 7.309 -13.156 1 96.06 234 LEU A O 1
ATOM 1788 N N . ILE A 1 235 ? 16.5 6.098 -11.234 1 95.06 235 ILE A N 1
ATOM 1789 C CA . ILE A 1 235 ? 16.672 7.266 -10.383 1 95.06 235 ILE A CA 1
ATOM 1790 C C . ILE A 1 235 ? 18.031 7.91 -10.648 1 95.06 235 ILE A C 1
ATOM 1792 O O . ILE A 1 235 ? 18.141 9.141 -10.695 1 95.06 235 ILE A O 1
ATOM 1796 N N . ASP A 1 236 ? 19.078 7.074 -10.883 1 93.69 236 ASP A N 1
ATOM 1797 C CA . ASP A 1 236 ? 20.422 7.57 -11.164 1 93.69 236 ASP A CA 1
ATOM 1798 C C . ASP A 1 236 ? 20.453 8.375 -12.461 1 93.69 236 ASP A C 1
ATOM 1800 O O . ASP A 1 236 ? 21.297 9.258 -12.633 1 93.69 236 ASP A O 1
ATOM 1804 N N . GLY A 1 237 ? 19.609 8.078 -13.359 1 91.25 237 GLY A N 1
ATOM 1805 C CA . GLY A 1 237 ? 19.516 8.789 -14.625 1 91.25 237 GLY A CA 1
ATOM 1806 C C . GLY A 1 237 ? 19.141 10.25 -14.461 1 91.25 237 GLY A C 1
ATOM 1807 O O . GLY A 1 237 ? 19.391 11.062 -15.344 1 91.25 237 GLY A O 1
ATOM 1808 N N . PHE A 1 238 ? 18.547 10.609 -13.375 1 88.94 238 PHE A N 1
ATOM 1809 C CA . PHE A 1 238 ? 18.141 11.984 -13.094 1 88.94 238 PHE A CA 1
ATOM 1810 C C . PHE A 1 238 ? 19.312 12.773 -12.5 1 88.94 238 PHE A C 1
ATOM 1812 O O . PHE A 1 238 ? 19.25 14 -12.422 1 88.94 238 PHE A O 1
ATOM 1819 N N . GLY A 1 239 ? 20.266 12.203 -11.867 1 77.44 239 GLY A N 1
ATOM 1820 C CA . GLY A 1 239 ? 21.406 12.859 -11.25 1 77.44 239 GLY A CA 1
ATOM 1821 C C . GLY A 1 239 ? 22.469 13.273 -12.242 1 77.44 239 GLY A C 1
ATOM 1822 O O . GLY A 1 239 ? 23.281 14.164 -11.961 1 77.44 239 GLY A O 1
ATOM 1823 N N . GLY A 1 240 ? 22.766 12.688 -13.359 1 63.16 240 GLY A N 1
ATOM 1824 C CA . GLY A 1 240 ? 23.844 12.953 -14.297 1 63.16 240 GLY A CA 1
ATOM 1825 C C . GLY A 1 240 ? 23.703 14.297 -15 1 63.16 240 GLY A C 1
ATOM 1826 O O . GLY A 1 240 ? 24.688 14.844 -15.5 1 63.16 240 GLY A O 1
ATOM 1827 N N . ASP A 1 241 ? 22.516 14.844 -15.266 1 47.91 241 ASP A N 1
ATOM 1828 C CA . ASP A 1 241 ? 22.438 16.031 -16.109 1 47.91 241 ASP A CA 1
ATOM 1829 C C . ASP A 1 241 ? 22.938 17.266 -15.367 1 47.91 241 ASP A C 1
ATOM 1831 O O . ASP A 1 241 ? 23.109 18.328 -15.961 1 47.91 241 ASP A O 1
ATOM 1835 N N . GLU A 1 242 ? 23.031 17.391 -14.156 1 44.34 242 GLU A N 1
ATOM 1836 C CA . GLU A 1 242 ? 23.391 18.672 -13.539 1 44.34 242 GLU A CA 1
ATOM 1837 C C . GLU A 1 242 ? 24.875 18.984 -13.742 1 44.34 242 GLU A C 1
ATOM 1839 O O . GLU A 1 242 ? 25.328 20.094 -13.438 1 44.34 242 GLU A O 1
ATOM 1844 N N . GLY A 1 243 ? 25.75 18.078 -13.961 1 36.69 243 GLY A N 1
ATOM 1845 C CA . GLY A 1 243 ? 27.125 18.484 -14.18 1 36.69 243 GLY A CA 1
ATOM 1846 C C . GLY A 1 243 ? 27.328 19.219 -15.492 1 36.69 243 GLY A C 1
ATOM 1847 O O . GLY A 1 243 ? 28.422 19.734 -15.766 1 36.69 243 GLY A O 1
ATOM 1848 N N . ASN A 1 244 ? 26.656 18.781 -16.547 1 35.38 244 ASN A N 1
ATOM 1849 C CA . ASN A 1 244 ? 27.156 19.375 -17.766 1 35.38 244 ASN A CA 1
ATOM 1850 C C . ASN A 1 244 ? 26.562 20.75 -18.016 1 35.38 244 ASN A C 1
ATOM 1852 O O . ASN A 1 244 ? 26.578 21.266 -19.141 1 35.38 244 ASN A O 1
ATOM 1856 N N . GLY A 1 245 ? 25.734 21.281 -17.156 1 28.56 245 GLY A N 1
ATOM 1857 C CA . GLY A 1 245 ? 25.594 22.703 -17.453 1 28.56 245 GLY A CA 1
ATOM 1858 C C . GLY A 1 245 ? 26.562 23.578 -16.656 1 28.56 245 GLY A C 1
ATOM 1859 O O . GLY A 1 245 ? 27.078 23.141 -15.617 1 28.56 245 GLY A O 1
ATOM 1860 N N . MET B 1 1 ? -0.98 10.688 39.5 1 30.05 1 MET B N 1
ATOM 1861 C CA . MET B 1 1 ? -0.297 10.758 38.188 1 30.05 1 MET B CA 1
ATOM 1862 C C . MET B 1 1 ? -1.291 10.641 37.031 1 30.05 1 MET B C 1
ATOM 1864 O O . MET B 1 1 ? -1.063 11.188 35.969 1 30.05 1 MET B O 1
ATOM 1868 N N . ARG B 1 2 ? -2.314 9.875 37.312 1 45.03 2 ARG B N 1
ATOM 1869 C CA . ARG B 1 2 ? -3.482 9.648 36.469 1 45.03 2 ARG B CA 1
ATOM 1870 C C . ARG B 1 2 ? -4.328 10.914 36.375 1 45.03 2 ARG B C 1
ATOM 1872 O O . ARG B 1 2 ? -4.828 11.242 35.281 1 45.03 2 ARG B O 1
ATOM 1879 N N . LEU B 1 3 ? -4.375 11.5 37.344 1 45.84 3 LEU B N 1
ATOM 1880 C CA . LEU B 1 3 ? -5.258 12.656 37.5 1 45.84 3 LEU B CA 1
ATOM 1881 C C . LEU B 1 3 ? -4.711 13.852 36.719 1 45.84 3 LEU B C 1
ATOM 1883 O O . LEU B 1 3 ? -5.477 14.602 36.094 1 45.84 3 LEU B O 1
ATOM 1887 N N . LEU B 1 4 ? -3.334 13.852 36.625 1 47.44 4 LEU B N 1
ATOM 1888 C CA . LEU B 1 4 ? -2.713 15 36 1 47.44 4 LEU B CA 1
ATOM 1889 C C . LEU B 1 4 ? -2.799 14.891 34.469 1 47.44 4 LEU B C 1
ATOM 1891 O O . LEU B 1 4 ? -3.014 15.891 33.781 1 47.44 4 LEU B O 1
ATOM 1895 N N . HIS B 1 5 ? -2.643 13.656 33.938 1 47.84 5 HIS B N 1
ATOM 1896 C CA . HIS B 1 5 ? -2.77 13.5 32.469 1 47.84 5 HIS B CA 1
ATOM 1897 C C . HIS B 1 5 ? -4.195 13.781 32.031 1 47.84 5 HIS B C 1
ATOM 1899 O O . HIS B 1 5 ? -4.406 14.414 30.984 1 47.84 5 HIS B O 1
ATOM 1905 N N . GLU B 1 6 ? -5.16 13.398 32.781 1 47.69 6 GLU B N 1
ATOM 1906 C CA . GLU B 1 6 ? -6.551 13.688 32.469 1 47.69 6 GLU B CA 1
ATOM 1907 C C . GLU B 1 6 ? -6.824 15.195 32.5 1 47.69 6 GLU B C 1
ATOM 1909 O O . GLU B 1 6 ? -7.527 15.719 31.641 1 47.69 6 GLU B O 1
ATOM 1914 N N . ALA B 1 7 ? -6.289 15.859 33.5 1 49.12 7 ALA B N 1
ATOM 1915 C CA . ALA B 1 7 ? -6.488 17.297 33.656 1 49.12 7 ALA B CA 1
ATOM 1916 C C . ALA B 1 7 ? -5.805 18.062 32.531 1 49.12 7 ALA B C 1
ATOM 1918 O O . ALA B 1 7 ? -6.359 19.031 32 1 49.12 7 ALA B O 1
ATOM 1919 N N . GLU B 1 8 ? -4.562 17.625 32.094 1 49.06 8 GLU B N 1
ATOM 1920 C CA . GLU B 1 8 ? -3.865 18.266 30.984 1 49.06 8 GLU B CA 1
ATOM 1921 C C . GLU B 1 8 ? -4.586 18 29.672 1 49.06 8 GLU B C 1
ATOM 1923 O O . GLU B 1 8 ? -4.637 18.891 28.797 1 49.06 8 GLU B O 1
ATOM 1928 N N . GLU B 1 9 ? -5.16 16.844 29.516 1 48.38 9 GLU B N 1
ATOM 1929 C CA . GLU B 1 9 ? -5.977 16.562 28.344 1 48.38 9 GLU B CA 1
ATOM 1930 C C . GLU B 1 9 ? -7.262 17.375 28.344 1 48.38 9 GLU B C 1
ATOM 1932 O O . GLU B 1 9 ? -7.684 17.891 27.312 1 48.38 9 GLU B O 1
ATOM 1937 N N . ILE B 1 10 ? -7.945 17.547 29.516 1 48.81 10 ILE B N 1
ATOM 1938 C CA . ILE B 1 10 ? -9.109 18.406 29.656 1 48.81 10 ILE B CA 1
ATOM 1939 C C . ILE B 1 10 ? -8.711 19.859 29.422 1 48.81 10 ILE B C 1
ATOM 1941 O O . ILE B 1 10 ? -9.414 20.594 28.719 1 48.81 10 ILE B O 1
ATOM 1945 N N . GLN B 1 11 ? -7.625 20.312 30.062 1 46.56 11 GLN B N 1
ATOM 1946 C CA . GLN B 1 11 ? -7.191 21.688 29.859 1 46.56 11 GLN B CA 1
ATOM 1947 C C . GLN B 1 11 ? -6.785 21.938 28.422 1 46.56 11 GLN B C 1
ATOM 1949 O O . GLN B 1 11 ? -7.078 23 27.859 1 46.56 11 GLN B O 1
ATOM 1954 N N . GLN B 1 12 ? -6.078 21.031 27.828 1 49.28 12 GLN B N 1
ATOM 1955 C CA . GLN B 1 12 ? -5.754 21.266 26.422 1 49.28 12 GLN B CA 1
ATOM 1956 C C . GLN B 1 12 ? -7.012 21.281 25.562 1 49.28 12 GLN B C 1
ATOM 1958 O O . GLN B 1 12 ? -7.109 22.047 24.609 1 49.28 12 GLN B O 1
ATOM 1963 N N . ALA B 1 13 ? -8.008 20.5 25.938 1 49.06 13 ALA B N 1
ATOM 1964 C CA . ALA B 1 13 ? -9.305 20.547 25.266 1 49.06 13 ALA B CA 1
ATOM 1965 C C . ALA B 1 13 ? -9.977 21.906 25.453 1 49.06 13 ALA B C 1
ATOM 1967 O O . ALA B 1 13 ? -10.555 22.453 24.516 1 49.06 13 ALA B O 1
ATOM 1968 N N . ALA B 1 14 ? -10.016 22.406 26.609 1 48.03 14 ALA B N 1
ATOM 1969 C CA . ALA B 1 14 ? -10.664 23.688 26.906 1 48.03 14 ALA B CA 1
ATOM 1970 C C . ALA B 1 14 ? -9.961 24.828 26.188 1 48.03 14 ALA B C 1
ATOM 1972 O O . ALA B 1 14 ? -10.617 25.734 25.656 1 48.03 14 ALA B O 1
ATOM 1973 N N . ILE B 1 15 ? -8.695 24.922 26.203 1 48.38 15 ILE B N 1
ATOM 1974 C CA . ILE B 1 15 ? -7.922 26.016 25.609 1 48.38 15 ILE B CA 1
ATOM 1975 C C . ILE B 1 15 ? -7.957 25.891 24.094 1 48.38 15 ILE B C 1
ATOM 1977 O O . ILE B 1 15 ? -8.102 26.906 23.391 1 48.38 15 ILE B O 1
ATOM 1981 N N . SER B 1 16 ? -7.914 24.719 23.484 1 51.62 16 SER B N 1
ATOM 1982 C CA . SER B 1 16 ? -7.949 24.516 22.031 1 51.62 16 SER B CA 1
ATOM 1983 C C . SER B 1 16 ? -9.281 24.969 21.453 1 51.62 16 SER B C 1
ATOM 1985 O O . SER B 1 16 ? -9.344 25.422 20.297 1 51.62 16 SER B O 1
ATOM 1987 N N . THR B 1 17 ? -10.391 24.844 22.234 1 52.91 17 THR B N 1
ATOM 1988 C CA . THR B 1 17 ? -11.688 25.297 21.734 1 52.91 17 THR B CA 1
ATOM 1989 C C . THR B 1 17 ? -11.625 26.766 21.344 1 52.91 17 THR B C 1
ATOM 1991 O O . THR B 1 17 ? -12.25 27.172 20.359 1 52.91 17 THR B O 1
ATOM 1994 N N . ARG B 1 18 ? -10.859 27.578 22 1 58.09 18 ARG B N 1
ATOM 1995 C CA . ARG B 1 18 ? -10.875 28.984 21.641 1 58.09 18 ARG B CA 1
ATOM 1996 C C . ARG B 1 18 ? -9.961 29.281 20.453 1 58.09 18 ARG B C 1
ATOM 1998 O O . ARG B 1 18 ? -10.227 30.188 19.672 1 58.09 18 ARG B O 1
ATOM 2005 N N . ASN B 1 19 ? -8.906 28.562 20.156 1 69.75 19 ASN B N 1
ATOM 2006 C CA . ASN B 1 19 ? -7.914 28.938 19.156 1 69.75 19 ASN B CA 1
ATOM 2007 C C . ASN B 1 19 ? -7.977 28.031 17.922 1 69.75 19 ASN B C 1
ATOM 2009 O O . ASN B 1 19 ? -7.309 28.281 16.922 1 69.75 19 ASN B O 1
ATOM 2013 N N . GLY B 1 20 ? -9.086 27.391 17.484 1 88.88 20 GLY B N 1
ATOM 2014 C CA . GLY B 1 20 ? -9.227 26.547 16.312 1 88.88 20 GLY B CA 1
ATOM 2015 C C . GLY B 1 20 ? -8.297 25.344 16.328 1 88.88 20 GLY B C 1
ATOM 2016 O O . GLY B 1 20 ? -7.539 25.156 17.266 1 88.88 20 GLY B O 1
ATOM 2017 N N . PRO B 1 21 ? -8.281 24.438 15.398 1 94.62 21 PRO B N 1
ATOM 2018 C CA . PRO B 1 21 ? -7.457 23.234 15.328 1 94.62 21 PRO B CA 1
ATOM 2019 C C . PRO B 1 21 ? -5.961 23.531 15.305 1 94.62 21 PRO B C 1
ATOM 2021 O O . PRO B 1 21 ? -5.52 24.406 14.539 1 94.62 21 PRO B O 1
ATOM 2024 N N . SER B 1 22 ? -5.223 22.953 16.141 1 96.31 22 SER B N 1
ATOM 2025 C CA . SER B 1 22 ? -3.781 23.156 16.234 1 96.31 22 SER B CA 1
ATOM 2026 C C . SER B 1 22 ? -3.088 21.969 16.891 1 96.31 22 SER B C 1
ATOM 2028 O O . SER B 1 22 ? -3.748 21.062 17.391 1 96.31 22 SER B O 1
ATOM 2030 N N . GLY B 1 23 ? -1.695 22 16.844 1 96.31 23 GLY B N 1
ATOM 2031 C CA . GLY B 1 23 ? -0.947 20.906 17.422 1 96.31 23 GLY B CA 1
ATOM 2032 C C . GLY B 1 23 ? -0.891 19.688 16.516 1 96.31 23 GLY B C 1
ATOM 2033 O O . GLY B 1 23 ? -0.567 19.797 15.328 1 96.31 23 GLY B O 1
ATOM 2034 N N . ILE B 1 24 ? -1.136 18.469 17.141 1 97.19 24 ILE B N 1
ATOM 2035 C CA . ILE B 1 24 ? -1.033 17.234 16.391 1 97.19 24 ILE B CA 1
ATOM 2036 C C . ILE B 1 24 ? -2.316 16.422 16.562 1 97.19 24 ILE B C 1
ATOM 2038 O O . ILE B 1 24 ? -2.842 16.297 17.672 1 97.19 24 ILE B O 1
ATOM 2042 N N . ILE B 1 25 ? -2.832 16.016 15.539 1 97.81 25 ILE B N 1
ATOM 2043 C CA . ILE B 1 25 ? -3.904 15.031 15.602 1 97.81 25 ILE B CA 1
ATOM 2044 C C . ILE B 1 25 ? -3.375 13.664 15.172 1 97.81 25 ILE B C 1
ATOM 2046 O O . ILE B 1 25 ? -2.713 13.555 14.133 1 97.81 25 ILE B O 1
ATOM 2050 N N . ARG B 1 26 ? -3.633 12.656 15.961 1 97.06 26 ARG B N 1
ATOM 2051 C CA . ARG B 1 26 ? -3.219 11.289 15.68 1 97.06 26 ARG B CA 1
ATOM 2052 C C . ARG B 1 26 ? -4.383 10.469 15.125 1 97.06 26 ARG B C 1
ATOM 2054 O O . ARG B 1 26 ? -5.383 10.258 15.82 1 97.06 26 ARG B O 1
ATOM 2061 N N . VAL B 1 27 ? -4.199 9.969 13.867 1 97 27 VAL B N 1
ATOM 2062 C CA . VAL B 1 27 ? -5.25 9.273 13.133 1 97 27 VAL B CA 1
ATOM 2063 C C . VAL B 1 27 ? -4.812 7.848 12.828 1 97 27 VAL B C 1
ATOM 2065 O O . VAL B 1 27 ? -3.697 7.621 12.352 1 97 27 VAL B O 1
ATOM 2068 N N . ALA B 1 28 ? -5.629 6.875 13.109 1 95.69 28 ALA B N 1
ATOM 2069 C CA . ALA B 1 28 ? -5.379 5.484 12.727 1 95.69 28 ALA B CA 1
ATOM 2070 C C . ALA B 1 28 ? -6.309 5.051 11.602 1 95.69 28 ALA B C 1
ATOM 2072 O O . ALA B 1 28 ? -7.488 5.406 11.586 1 95.69 28 ALA B O 1
ATOM 2073 N N . ALA B 1 29 ? -5.805 4.344 10.656 1 95.5 29 ALA B N 1
ATOM 2074 C CA . ALA B 1 29 ? -6.621 3.854 9.547 1 95.5 29 ALA B CA 1
ATOM 2075 C C . ALA B 1 29 ? -6.031 2.574 8.961 1 95.5 29 ALA B C 1
ATOM 2077 O O . ALA B 1 29 ? -4.832 2.32 9.086 1 95.5 29 ALA B O 1
ATOM 2078 N N . PRO B 1 30 ? -6.93 1.726 8.328 1 93.44 30 PRO B N 1
ATOM 2079 C CA . PRO B 1 30 ? -6.395 0.605 7.551 1 93.44 30 PRO B CA 1
ATOM 2080 C C . PRO B 1 30 ? -5.562 1.062 6.352 1 93.44 30 PRO B C 1
ATOM 2082 O O . PRO B 1 30 ? -5.754 2.172 5.852 1 93.44 30 PRO B O 1
ATOM 2085 N N . TYR B 1 31 ? -4.742 0.192 5.871 1 92.56 31 TYR B N 1
ATOM 2086 C CA . TYR B 1 31 ? -3.754 0.499 4.844 1 92.56 31 TYR B CA 1
ATOM 2087 C C . TYR B 1 31 ? -4.418 1.09 3.607 1 92.56 31 TYR B C 1
ATOM 2089 O O . TYR B 1 31 ? -4.113 2.215 3.207 1 92.56 31 TYR B O 1
ATOM 2097 N N . PRO B 1 32 ? -5.363 0.407 2.998 1 95.62 32 PRO B N 1
ATOM 2098 C CA . PRO B 1 32 ? -5.887 0.938 1.737 1 95.62 32 PRO B CA 1
ATOM 2099 C C . PRO B 1 32 ? -6.629 2.26 1.918 1 95.62 32 PRO B C 1
ATOM 2101 O O . PRO B 1 32 ? -6.629 3.104 1.017 1 95.62 32 PRO B O 1
ATOM 2104 N N . ILE B 1 33 ? -7.273 2.457 3.084 1 96.94 33 ILE B N 1
ATOM 2105 C CA . ILE B 1 33 ? -7.945 3.721 3.354 1 96.94 33 ILE B CA 1
ATOM 2106 C C . ILE B 1 33 ? -6.914 4.836 3.512 1 96.94 33 ILE B C 1
ATOM 2108 O O . ILE B 1 33 ? -7.102 5.941 2.998 1 96.94 33 ILE B O 1
ATOM 2112 N N . GLY B 1 34 ? -5.867 4.531 4.234 1 97.25 34 GLY B N 1
ATOM 2113 C CA . GLY B 1 34 ? -4.797 5.5 4.406 1 97.25 34 GLY B CA 1
ATOM 2114 C C . GLY B 1 34 ? -4.18 5.949 3.094 1 97.25 34 GLY B C 1
ATOM 2115 O O . GLY B 1 34 ? -4.008 7.148 2.859 1 97.25 34 GLY B O 1
ATOM 2116 N N . VAL B 1 35 ? -3.914 5.023 2.199 1 97.25 35 VAL B N 1
ATOM 2117 C CA . VAL B 1 35 ? -3.188 5.289 0.962 1 97.25 35 VAL B CA 1
ATOM 2118 C C . VAL B 1 35 ? -4.117 5.941 -0.055 1 97.25 35 VAL B C 1
ATOM 2120 O O . VAL B 1 35 ? -3.768 6.953 -0.668 1 97.25 35 VAL B O 1
ATOM 2123 N N . HIS B 1 36 ? -5.34 5.477 -0.171 1 97.75 36 HIS B N 1
ATOM 2124 C CA . HIS B 1 36 ? -6.125 5.789 -1.358 1 97.75 36 HIS B CA 1
ATOM 2125 C C . HIS B 1 36 ? -7.199 6.828 -1.049 1 97.75 36 HIS B C 1
ATOM 2127 O O . HIS B 1 36 ? -7.75 7.449 -1.962 1 97.75 36 HIS B O 1
ATOM 2133 N N . VAL B 1 37 ? -7.527 6.965 0.252 1 98 37 VAL B N 1
ATOM 2134 C CA . VAL B 1 37 ? -8.617 7.875 0.593 1 98 37 VAL B CA 1
ATOM 2135 C C . VAL B 1 37 ? -8.078 9.047 1.404 1 98 37 VAL B C 1
ATOM 2137 O O . VAL B 1 37 ? -8.203 10.203 0.992 1 98 37 VAL B O 1
ATOM 2140 N N . LEU B 1 38 ? -7.359 8.758 2.471 1 98.31 38 LEU B N 1
ATOM 2141 C CA . LEU B 1 38 ? -6.961 9.82 3.396 1 98.31 38 LEU B CA 1
ATOM 2142 C C . LEU B 1 38 ? -5.77 10.594 2.852 1 98.31 38 LEU B C 1
ATOM 2144 O O . LEU B 1 38 ? -5.75 11.828 2.902 1 98.31 38 LEU B O 1
ATOM 2148 N N . ALA B 1 39 ? -4.758 9.898 2.338 1 98.25 39 ALA B N 1
ATOM 2149 C CA . ALA B 1 39 ? -3.5 10.516 1.938 1 98.25 39 ALA B CA 1
ATOM 2150 C C . ALA B 1 39 ? -3.74 11.664 0.962 1 98.25 39 ALA B C 1
ATOM 2152 O O . ALA B 1 39 ? -3.33 12.805 1.217 1 98.25 39 ALA B O 1
ATOM 2153 N N . PRO B 1 40 ? -4.488 11.477 -0.117 1 96.69 40 PRO B N 1
ATOM 2154 C CA . PRO B 1 40 ? -4.715 12.602 -1.027 1 96.69 40 PRO B CA 1
ATOM 2155 C C . PRO B 1 40 ? -5.5 13.742 -0.378 1 96.69 40 PRO B C 1
ATOM 2157 O O . PRO B 1 40 ? -5.316 14.906 -0.734 1 96.69 40 PRO B O 1
ATOM 2160 N N . ALA B 1 41 ? -6.355 13.414 0.534 1 97.81 41 ALA B N 1
ATOM 2161 C CA . ALA B 1 41 ? -7.234 14.398 1.154 1 97.81 41 ALA B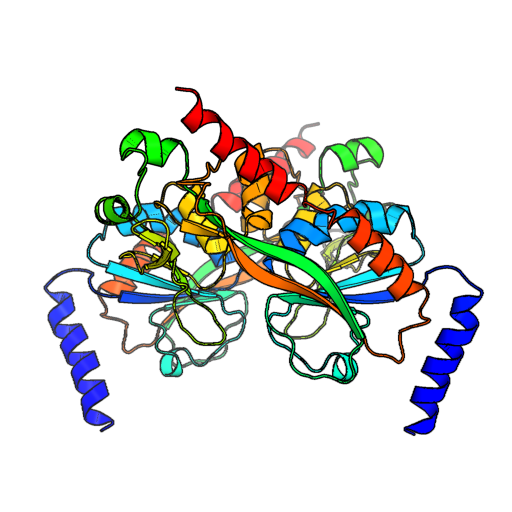 CA 1
ATOM 2162 C C . ALA B 1 41 ? -6.477 15.242 2.178 1 97.81 41 ALA B C 1
ATOM 2164 O O . ALA B 1 41 ? -6.902 16.344 2.518 1 97.81 41 ALA B O 1
ATOM 2165 N N . LEU B 1 42 ? -5.387 14.695 2.695 1 98.06 42 LEU B N 1
ATOM 2166 C CA . LEU B 1 42 ? -4.648 15.367 3.76 1 98.06 42 LEU B CA 1
ATOM 2167 C C . LEU B 1 42 ? -3.957 16.625 3.236 1 98.06 42 LEU B C 1
ATOM 2169 O O . LEU B 1 42 ? -3.619 17.516 4.012 1 98.06 42 LEU B O 1
ATOM 2173 N N . VAL B 1 43 ? -3.711 16.672 1.93 1 96.12 43 VAL B N 1
ATOM 2174 C CA . VAL B 1 43 ? -3.068 17.844 1.331 1 96.12 43 VAL B CA 1
ATOM 2175 C C . VAL B 1 43 ? -3.953 19.078 1.521 1 96.12 43 VAL B C 1
ATOM 2177 O O . VAL B 1 43 ? -3.502 20.094 2.047 1 96.12 43 VAL B O 1
ATOM 2180 N N . LEU B 1 44 ? -5.223 18.922 1.178 1 94.94 44 LEU B N 1
ATOM 2181 C CA . LEU B 1 44 ? -6.168 20.016 1.335 1 94.94 44 LEU B CA 1
ATOM 2182 C C . LEU B 1 44 ? -6.438 20.297 2.811 1 94.94 44 LEU B C 1
ATOM 2184 O O . LEU B 1 44 ? -6.582 21.453 3.211 1 94.94 44 LEU B O 1
ATOM 2188 N N . PHE B 1 45 ? -6.457 19.266 3.607 1 98.25 45 PHE B N 1
ATOM 2189 C CA . PHE B 1 45 ? -6.699 19.406 5.039 1 98.25 45 PHE B CA 1
ATOM 2190 C C . PHE B 1 45 ? -5.629 20.266 5.684 1 98.25 45 PHE B C 1
ATOM 2192 O O . PHE B 1 45 ? -5.941 21.172 6.465 1 98.25 45 PHE B O 1
ATOM 2199 N N . ARG B 1 46 ? -4.398 20.031 5.324 1 96.75 46 ARG B N 1
ATOM 2200 C CA . ARG B 1 46 ? -3.277 20.781 5.875 1 96.75 46 ARG B CA 1
ATOM 2201 C C . ARG B 1 46 ? -3.305 22.234 5.398 1 96.75 46 ARG B C 1
ATOM 2203 O O . ARG B 1 46 ? -2.949 23.141 6.148 1 96.75 46 ARG B O 1
ATOM 2210 N N . ALA B 1 47 ? -3.707 22.438 4.148 1 95.19 47 ALA B N 1
ATOM 2211 C CA . ALA B 1 47 ? -3.832 23.797 3.629 1 95.19 47 ALA B CA 1
ATOM 2212 C C . ALA B 1 47 ? -4.863 24.594 4.418 1 95.19 47 ALA B C 1
ATOM 2214 O O . ALA B 1 47 ? -4.676 25.797 4.668 1 95.19 47 ALA B O 1
ATOM 2215 N N . ARG B 1 48 ? -5.934 23.938 4.836 1 96.38 48 ARG B N 1
ATOM 2216 C CA . ARG B 1 48 ? -7.023 24.578 5.57 1 96.38 48 ARG B CA 1
ATOM 2217 C C . ARG B 1 48 ? -6.656 24.766 7.039 1 96.38 48 ARG B C 1
ATOM 2219 O O . ARG B 1 48 ? -7.113 25.719 7.68 1 96.38 48 ARG B O 1
ATOM 2226 N N . HIS B 1 49 ? -5.859 23.859 7.543 1 97.31 49 HIS B N 1
ATOM 2227 C CA . HIS B 1 49 ? -5.469 23.875 8.945 1 97.31 49 HIS B CA 1
ATOM 2228 C C . HIS B 1 49 ? -3.955 23.797 9.102 1 97.31 49 HIS B C 1
ATOM 2230 O O . HIS B 1 49 ? -3.434 22.844 9.672 1 97.31 49 HIS B O 1
ATOM 2236 N N . PRO B 1 50 ? -3.254 24.844 8.773 1 94.62 50 PRO B N 1
ATOM 2237 C CA . PRO B 1 50 ? -1.79 24.812 8.734 1 94.62 50 PRO B CA 1
ATOM 2238 C C . PRO B 1 50 ? -1.174 24.625 10.125 1 94.62 50 PRO B C 1
ATOM 2240 O O . PRO B 1 50 ? -0.021 24.203 10.242 1 94.62 50 PRO B O 1
ATOM 2243 N N . ALA B 1 51 ? -1.891 24.922 11.141 1 96 51 ALA B N 1
ATOM 2244 C CA . ALA B 1 51 ? -1.357 24.828 12.5 1 96 51 ALA B CA 1
ATOM 2245 C C . ALA B 1 51 ? -1.562 23.438 13.07 1 96 51 ALA B C 1
ATOM 2247 O O . ALA B 1 51 ? -1.096 23.125 14.172 1 96 51 ALA B O 1
ATOM 2248 N N . LEU B 1 52 ? -2.256 22.578 12.336 1 97.25 52 LEU B N 1
ATOM 2249 C CA . LEU B 1 52 ? -2.566 21.219 12.797 1 97.25 52 LEU B CA 1
ATOM 2250 C C . LEU B 1 52 ? -1.762 20.188 12.016 1 97.25 52 LEU B C 1
ATOM 2252 O O . LEU B 1 52 ? -2.033 19.938 10.844 1 97.25 52 LEU B O 1
ATOM 2256 N N . ALA B 1 53 ? -0.817 19.594 12.68 1 97.81 53 ALA B N 1
ATOM 2257 C CA . ALA B 1 53 ? -0.059 18.5 12.078 1 97.81 53 ALA B CA 1
ATOM 2258 C C . ALA B 1 53 ? -0.829 17.188 12.172 1 97.81 53 ALA B C 1
ATOM 2260 O O . ALA B 1 53 ? -1.655 17.016 13.07 1 97.81 53 ALA B O 1
ATOM 2261 N N . VAL B 1 54 ? -0.596 16.312 11.242 1 98.44 54 VAL B N 1
ATOM 2262 C CA . VAL B 1 54 ? -1.29 15.023 11.211 1 98.44 54 VAL B CA 1
ATOM 2263 C C . VAL B 1 54 ? -0.285 13.891 11.383 1 98.44 54 VAL B C 1
ATOM 2265 O O . VAL B 1 54 ? 0.729 13.836 10.68 1 98.44 54 VAL B O 1
ATOM 2268 N N . ASP B 1 55 ? -0.496 13.062 12.344 1 97.75 55 ASP B N 1
ATOM 2269 C CA . ASP B 1 55 ? 0.204 11.797 12.531 1 97.75 55 ASP B CA 1
ATOM 2270 C C . ASP B 1 55 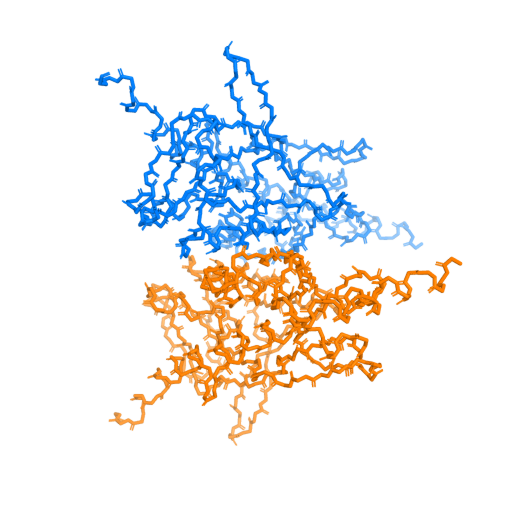? -0.682 10.617 12.148 1 97.75 55 ASP B C 1
ATOM 2272 O O . ASP B 1 55 ? -1.522 10.172 12.93 1 97.75 55 ASP B O 1
ATOM 2276 N N . LEU B 1 56 ? -0.499 10.133 10.891 1 97.56 56 LEU B N 1
ATOM 2277 C CA . LEU B 1 56 ? -1.307 9.039 10.359 1 97.56 56 LEU B CA 1
ATOM 2278 C C . LEU B 1 56 ? -0.639 7.695 10.625 1 97.56 56 LEU B C 1
ATOM 2280 O O . LEU B 1 56 ? 0.46 7.434 10.133 1 97.56 56 LEU B O 1
ATOM 2284 N N . ARG B 1 57 ? -1.313 6.867 11.328 1 95.38 57 ARG B N 1
ATOM 2285 C CA . ARG B 1 57 ? -0.808 5.559 11.734 1 95.38 57 ARG B CA 1
ATOM 2286 C C . ARG B 1 57 ? -1.625 4.438 11.109 1 95.38 57 ARG B C 1
ATOM 2288 O O . ARG B 1 57 ? -2.822 4.312 11.375 1 95.38 57 ARG B O 1
ATOM 2295 N N . ILE B 1 58 ? -0.934 3.627 10.328 1 92.94 58 ILE B N 1
ATOM 2296 C CA . ILE B 1 58 ? -1.617 2.537 9.641 1 92.94 58 ILE B CA 1
ATOM 2297 C C . ILE B 1 58 ? -1.656 1.303 10.539 1 92.94 58 ILE B C 1
ATOM 2299 O O . ILE B 1 58 ? -0.611 0.794 10.953 1 92.94 58 ILE B O 1
ATOM 2303 N N . ARG B 1 59 ? -2.92 0.943 10.773 1 83.31 59 ARG B N 1
ATOM 2304 C CA . ARG B 1 59 ? -3.213 -0.182 11.656 1 83.31 59 ARG B CA 1
ATOM 2305 C C . ARG B 1 59 ? -4.418 -0.97 11.156 1 83.31 59 ARG B C 1
ATOM 2307 O O . ARG B 1 59 ? -5.414 -0.384 10.727 1 83.31 59 ARG B O 1
ATOM 2314 N N . ASP B 1 60 ? -4.32 -2.268 11.211 1 70.5 60 ASP B N 1
ATOM 2315 C CA . ASP B 1 60 ? -5.512 -3.041 10.867 1 70.5 60 ASP B CA 1
ATOM 2316 C C . ASP B 1 60 ? -6.344 -3.348 12.109 1 70.5 60 ASP B C 1
ATOM 2318 O O . ASP B 1 60 ? -7.574 -3.432 12.031 1 70.5 60 ASP B O 1
ATOM 2322 N N . GLN B 1 61 ? -5.578 -3.67 13.211 1 63.75 61 GLN B N 1
ATOM 2323 C CA . GLN B 1 61 ? -6.309 -4.27 14.32 1 63.75 61 GLN B CA 1
ATOM 2324 C C . GLN B 1 61 ? -6.801 -3.203 15.297 1 63.75 61 GLN B C 1
ATOM 2326 O O . GLN B 1 61 ? -6.277 -2.086 15.32 1 63.75 61 GLN B O 1
ATOM 2331 N N . MET B 1 62 ? -7.934 -3.648 15.789 1 61.91 62 MET B N 1
ATOM 2332 C CA . MET B 1 62 ? -8.586 -2.863 16.828 1 61.91 62 MET B CA 1
ATOM 2333 C C . MET B 1 62 ? -7.664 -2.693 18.031 1 61.91 62 MET B C 1
ATOM 2335 O O . MET B 1 62 ? -7.586 -3.572 18.891 1 61.91 62 MET B O 1
ATOM 2339 N N . ALA B 1 63 ? -6.652 -1.929 17.781 1 61.38 63 ALA B N 1
ATOM 2340 C CA . ALA B 1 63 ? -5.84 -1.612 18.938 1 61.38 63 ALA B CA 1
ATOM 2341 C C . ALA B 1 63 ? -6.578 -0.667 19.891 1 61.38 63 ALA B C 1
ATOM 2343 O O . ALA B 1 63 ? -7.598 -0.083 19.516 1 61.38 63 ALA B O 1
ATOM 2344 N N . ASP B 1 64 ? -6.289 -0.784 21.172 1 74 64 ASP B N 1
ATOM 2345 C CA . ASP B 1 64 ? -6.785 0.165 22.172 1 74 64 ASP B CA 1
ATOM 2346 C C . ASP B 1 64 ? -6.418 1.598 21.781 1 74 64 ASP B C 1
ATOM 2348 O O . ASP B 1 64 ? -5.305 2.051 22.062 1 74 64 ASP B O 1
ATOM 2352 N N . LEU B 1 65 ? -7.41 2.277 21.203 1 76.62 65 LEU B N 1
ATOM 2353 C CA . LEU B 1 65 ? -7.199 3.629 20.703 1 76.62 65 LEU B CA 1
ATOM 2354 C C . LEU B 1 65 ? -6.695 4.551 21.812 1 76.62 65 LEU B C 1
ATOM 2356 O O . LEU B 1 65 ? -5.77 5.336 21.594 1 76.62 65 LEU B O 1
ATOM 2360 N N . VAL B 1 66 ? -7.32 4.371 22.953 1 76.12 66 VAL B N 1
ATOM 2361 C CA . VAL B 1 66 ? -7 5.258 24.062 1 76.12 66 VAL B CA 1
ATOM 2362 C C . VAL B 1 66 ? -5.57 5 24.547 1 76.12 66 VAL B C 1
ATOM 2364 O O . VAL B 1 66 ? -4.781 5.934 24.688 1 76.12 66 VAL B O 1
ATOM 2367 N N . ALA B 1 67 ? -5.266 3.752 24.656 1 80.19 67 ALA B N 1
ATOM 2368 C CA . ALA B 1 67 ? -3.939 3.377 25.141 1 80.19 67 ALA B CA 1
ATOM 2369 C C . ALA B 1 67 ? -2.855 3.77 24.141 1 80.19 67 ALA B C 1
ATOM 2371 O O . ALA B 1 67 ? -1.726 4.074 24.531 1 80.19 67 ALA B O 1
ATOM 2372 N N . GLU B 1 68 ? -3.297 3.982 22.938 1 84.25 68 GLU B N 1
ATOM 2373 C CA . GLU B 1 68 ? -2.311 4.246 21.906 1 84.25 68 GLU B CA 1
ATOM 2374 C C . GLU B 1 68 ? -2.27 5.727 21.547 1 84.25 68 GLU B C 1
ATOM 2376 O O . GLU B 1 68 ? -1.522 6.137 20.656 1 84.25 68 GLU B O 1
ATOM 2381 N N . GLY B 1 69 ? -3.08 6.539 22.234 1 89.31 69 GLY B N 1
ATOM 2382 C CA . GLY B 1 69 ? -3.072 7.977 22.016 1 89.31 69 GLY B CA 1
ATOM 2383 C C . GLY B 1 69 ? -3.645 8.383 20.672 1 89.31 69 GLY B C 1
ATOM 2384 O O . GLY B 1 69 ? -3.203 9.367 20.078 1 89.31 69 GLY B O 1
ATOM 2385 N N . ILE B 1 70 ? -4.543 7.555 20.188 1 93.56 70 ILE B N 1
ATOM 2386 C CA . ILE B 1 70 ? -5.199 7.844 18.922 1 93.56 70 ILE B CA 1
ATOM 2387 C C . ILE B 1 70 ? -6.402 8.75 19.156 1 93.56 70 ILE B C 1
ATOM 2389 O O . ILE B 1 70 ? -7.234 8.484 20.031 1 93.56 70 ILE B O 1
ATOM 2393 N N . ASP B 1 71 ? -6.461 9.859 18.391 1 95.19 71 ASP B N 1
ATOM 2394 C CA . ASP B 1 71 ? -7.547 10.82 18.547 1 95.19 71 ASP B CA 1
ATOM 2395 C C . ASP B 1 71 ? -8.797 10.359 17.797 1 95.19 71 ASP B C 1
ATOM 2397 O O . ASP B 1 71 ? -9.922 10.578 18.25 1 95.19 71 ASP B O 1
ATOM 2401 N N . ILE B 1 72 ? -8.602 9.781 16.656 1 95.25 72 ILE B N 1
ATOM 2402 C CA . ILE B 1 72 ? -9.695 9.289 15.812 1 95.25 72 ILE B CA 1
ATOM 2403 C C . ILE B 1 72 ? -9.195 8.141 14.945 1 95.25 72 ILE B C 1
ATOM 2405 O O . ILE B 1 72 ? -8.062 8.164 14.461 1 95.25 72 ILE B O 1
ATOM 2409 N N . ALA B 1 73 ? -10.031 7.141 14.758 1 94.62 73 ALA B N 1
ATOM 2410 C CA . ALA B 1 73 ? -9.688 5.984 13.938 1 94.62 73 ALA B CA 1
ATOM 2411 C C . ALA B 1 73 ? -10.75 5.742 12.867 1 94.62 73 ALA B C 1
ATOM 2413 O O . ALA B 1 73 ? -11.938 5.98 13.094 1 94.62 73 ALA B O 1
ATOM 2414 N N . ILE B 1 74 ? -10.297 5.375 11.688 1 95.5 74 ILE B N 1
ATOM 2415 C CA . ILE B 1 74 ? -11.172 4.805 10.672 1 95.5 74 ILE B CA 1
ATOM 2416 C C . ILE B 1 74 ? -11.039 3.283 10.672 1 95.5 74 ILE B C 1
ATOM 2418 O O . ILE B 1 74 ? -9.93 2.75 10.727 1 95.5 74 ILE B O 1
ATOM 2422 N N . ARG B 1 75 ? -12.188 2.613 10.609 1 92.88 75 ARG B N 1
ATOM 2423 C CA . ARG B 1 75 ? -12.203 1.153 10.641 1 92.88 75 ARG B CA 1
ATOM 2424 C C . ARG B 1 75 ? -13.125 0.597 9.562 1 92.88 75 ARG B C 1
ATOM 2426 O O . ARG B 1 75 ? -14.109 1.239 9.188 1 92.88 75 ARG B O 1
ATOM 2433 N N . VAL B 1 76 ? -12.703 -0.58 9.164 1 92.56 76 VAL B N 1
ATOM 2434 C CA . VAL B 1 76 ? -13.555 -1.358 8.273 1 92.56 76 VAL B CA 1
ATOM 2435 C C . VAL B 1 76 ? -14.062 -2.6 9 1 92.56 76 VAL B C 1
ATOM 2437 O O . VAL B 1 76 ? -13.281 -3.373 9.547 1 92.56 76 VAL B O 1
ATOM 2440 N N . GLY B 1 77 ? -15.297 -2.787 8.953 1 85.81 77 GLY B N 1
ATOM 2441 C CA . GLY B 1 77 ? -15.906 -3.936 9.602 1 85.81 77 GLY B CA 1
ATOM 2442 C C . GLY B 1 77 ? -16.734 -3.562 10.82 1 85.81 77 GLY B C 1
ATOM 2443 O O . GLY B 1 77 ? -16.984 -2.381 11.07 1 85.81 77 GLY B O 1
ATOM 2444 N N . ASP B 1 78 ? -17.156 -4.637 11.516 1 73.06 78 ASP B N 1
ATOM 2445 C CA . ASP B 1 78 ? -18.047 -4.457 12.656 1 73.06 78 ASP B CA 1
ATOM 2446 C C . ASP B 1 78 ? -17.266 -4.051 13.906 1 73.06 78 ASP B C 1
ATOM 2448 O O . ASP B 1 78 ? -16.141 -4.504 14.117 1 73.06 78 ASP B O 1
ATOM 2452 N N . LEU B 1 79 ? -17.766 -3.027 14.477 1 70.06 79 LEU B N 1
ATOM 2453 C CA . LEU B 1 79 ? -17.125 -2.479 15.664 1 70.06 79 LEU B CA 1
ATOM 2454 C C . LEU B 1 79 ? -17.641 -3.172 16.922 1 70.06 79 LEU B C 1
ATOM 2456 O O . LEU B 1 79 ? -18.844 -3.42 17.047 1 70.06 79 LEU B O 1
ATOM 2460 N N . PRO B 1 80 ? -16.547 -3.646 17.656 1 61.81 80 PRO B N 1
ATOM 2461 C CA . PRO B 1 80 ? -17.062 -4.133 18.938 1 61.81 80 PRO B CA 1
ATOM 2462 C C . PRO B 1 80 ? -17.688 -3.027 19.781 1 61.81 80 PRO B C 1
ATOM 2464 O O . PRO B 1 80 ? -17.438 -1.844 19.547 1 61.81 80 PRO B O 1
ATOM 2467 N N . ASN B 1 81 ? -18.547 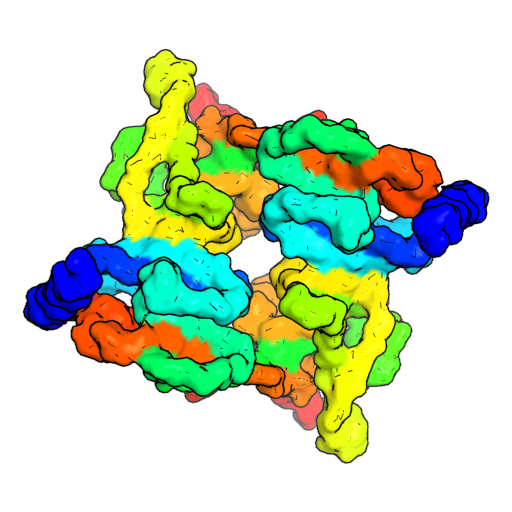-3.377 20.656 1 59.38 81 ASN B N 1
ATOM 2468 C CA . ASN B 1 81 ? -19.234 -2.521 21.609 1 59.38 81 ASN B CA 1
ATOM 2469 C C . ASN B 1 81 ? -18.25 -1.765 22.5 1 59.38 81 ASN B C 1
ATOM 2471 O O . ASN B 1 81 ? -17.609 -2.357 23.375 1 59.38 81 ASN B O 1
ATOM 2475 N N . SER B 1 82 ? -17.688 -0.653 21.969 1 64.56 82 SER B N 1
ATOM 2476 C CA . SER B 1 82 ? -16.703 0.054 22.797 1 64.56 82 SER B CA 1
ATOM 2477 C C . SER B 1 82 ? -17.25 1.398 23.266 1 64.56 82 SER B C 1
ATOM 2479 O O . SER B 1 82 ? -18.312 1.833 22.828 1 64.56 82 SER B O 1
ATOM 2481 N N . ARG B 1 83 ? -16.719 1.907 24.391 1 76.62 83 ARG B N 1
ATOM 2482 C CA . ARG B 1 83 ? -16.953 3.23 24.953 1 76.62 83 ARG B CA 1
ATOM 2483 C C . ARG B 1 83 ? -16.578 4.324 23.969 1 76.62 83 ARG B C 1
ATOM 2485 O O . ARG B 1 83 ? -16.484 5.5 24.328 1 76.62 83 ARG B O 1
ATOM 2492 N N . LEU B 1 84 ? -16.469 3.902 22.719 1 87.12 84 LEU B N 1
ATOM 2493 C CA . LEU B 1 84 ? -16.094 4.852 21.688 1 87.12 84 LEU B CA 1
ATOM 2494 C C . LEU B 1 84 ? -17.312 5.414 20.969 1 87.12 84 LEU B C 1
ATOM 2496 O O . LEU B 1 84 ? -18.328 4.73 20.844 1 87.12 84 LEU B O 1
ATOM 2500 N N . ILE B 1 85 ? -17.203 6.723 20.641 1 92.19 85 ILE B N 1
ATOM 2501 C CA . ILE B 1 85 ? -18.188 7.293 19.719 1 92.19 85 ILE B CA 1
ATOM 2502 C C . ILE B 1 85 ? -17.906 6.797 18.312 1 92.19 85 ILE B C 1
ATOM 2504 O O . ILE B 1 85 ? -16.75 6.621 17.922 1 92.19 85 ILE B O 1
ATOM 2508 N N . SER B 1 86 ? -18.938 6.547 17.578 1 92.31 86 SER B N 1
ATOM 2509 C CA . SER B 1 86 ? -18.781 6.035 16.219 1 92.31 86 SER B CA 1
ATOM 2510 C C . SER B 1 86 ? -19.641 6.82 15.227 1 92.31 86 SER B C 1
ATOM 2512 O O . SER B 1 86 ? -20.672 7.379 15.602 1 92.31 86 SER B O 1
ATOM 2514 N N . ARG B 1 87 ? -19.188 6.957 13.992 1 94.25 87 ARG B N 1
ATOM 2515 C CA . ARG B 1 87 ? -19.906 7.551 12.875 1 94.25 87 ARG B CA 1
ATOM 2516 C C . ARG B 1 87 ? -19.719 6.727 11.609 1 94.25 87 ARG B C 1
ATOM 2518 O O . ARG B 1 87 ? -18.594 6.488 11.18 1 94.25 87 ARG B O 1
ATOM 2525 N N . HIS B 1 88 ? -20.859 6.332 11.109 1 95.5 88 HIS B N 1
ATOM 2526 C CA . HIS B 1 88 ? -20.812 5.645 9.82 1 95.5 88 HIS B CA 1
ATOM 2527 C C . HIS B 1 88 ? -20.375 6.59 8.711 1 95.5 88 HIS B C 1
ATOM 2529 O O . HIS B 1 88 ? -20.906 7.688 8.57 1 95.5 88 HIS B O 1
ATOM 2535 N N . LEU B 1 89 ? -19.375 6.176 7.902 1 97.19 89 LEU B N 1
ATOM 2536 C CA . LEU B 1 89 ? -18.859 7.027 6.84 1 97.19 89 LEU B CA 1
ATOM 2537 C C . LEU B 1 89 ? -19.375 6.574 5.48 1 97.19 89 LEU B C 1
ATOM 2539 O O . LEU B 1 89 ? -19.875 7.387 4.699 1 97.19 89 LEU B O 1
ATOM 2543 N N . ALA B 1 90 ? -19.266 5.316 5.113 1 97.44 90 ALA B N 1
ATOM 2544 C CA . ALA B 1 90 ? -19.641 4.762 3.814 1 97.44 90 ALA B CA 1
ATOM 2545 C C . ALA B 1 90 ? -19.641 3.236 3.85 1 97.44 90 ALA B C 1
ATOM 2547 O O . ALA B 1 90 ? -19.078 2.627 4.762 1 97.44 90 ALA B O 1
ATOM 2548 N N . PRO B 1 91 ? -20.359 2.65 2.857 1 96.56 91 PRO B N 1
ATOM 2549 C CA . PRO B 1 91 ? -20.172 1.207 2.703 1 96.56 91 PRO B CA 1
ATOM 2550 C C . PRO B 1 91 ? -18.781 0.843 2.188 1 96.56 91 PRO B C 1
ATOM 2552 O O . PRO B 1 91 ? -18.203 1.579 1.383 1 96.56 91 PRO B O 1
ATOM 2555 N N . HIS B 1 92 ? -18.25 -0.186 2.721 1 96.69 92 HIS B N 1
ATOM 2556 C CA . HIS B 1 92 ? -17.062 -0.819 2.143 1 96.69 92 HIS B CA 1
ATOM 2557 C C . HIS B 1 92 ? -17.453 -1.778 1.021 1 96.69 92 HIS B C 1
ATOM 2559 O O . HIS B 1 92 ? -17.75 -2.949 1.272 1 96.69 92 HIS B O 1
ATOM 2565 N N . ARG B 1 93 ? -17.375 -1.289 -0.212 1 96.94 93 ARG B N 1
ATOM 2566 C CA . ARG B 1 93 ? -17.797 -2.082 -1.363 1 96.94 93 ARG B CA 1
ATOM 2567 C C . ARG B 1 93 ? -16.594 -2.74 -2.039 1 96.94 93 ARG B C 1
ATOM 2569 O O . ARG B 1 93 ? -15.523 -2.133 -2.152 1 96.94 93 ARG B O 1
ATOM 2576 N N . ILE B 1 94 ? -16.812 -3.979 -2.477 1 96.88 94 ILE B N 1
ATOM 2577 C CA . ILE B 1 94 ? -15.781 -4.711 -3.205 1 96.88 94 ILE B CA 1
ATOM 2578 C C . ILE B 1 94 ? -16.312 -5.129 -4.574 1 96.88 94 ILE B C 1
ATOM 2580 O O . ILE B 1 94 ? -17.531 -5.254 -4.762 1 96.88 94 ILE B O 1
ATOM 2584 N N . CYS B 1 95 ? -15.43 -5.301 -5.504 1 96.44 95 CYS B N 1
ATOM 2585 C CA . CYS B 1 95 ? -15.719 -5.672 -6.887 1 96.44 95 CYS B CA 1
ATOM 2586 C C . CYS B 1 95 ? -14.523 -6.375 -7.52 1 96.44 95 CYS B C 1
ATOM 2588 O O . CYS B 1 95 ? -13.383 -6.199 -7.078 1 96.44 95 CYS B O 1
ATOM 2590 N N . ALA B 1 96 ? -14.828 -7.242 -8.453 1 97.5 96 ALA B N 1
ATOM 2591 C CA . ALA B 1 96 ? -13.758 -7.852 -9.234 1 97.5 96 ALA B CA 1
ATOM 2592 C C . ALA B 1 96 ? -13.25 -6.891 -10.305 1 97.5 96 ALA B C 1
ATOM 2594 O O . ALA B 1 96 ? -14.031 -6.137 -10.898 1 97.5 96 ALA B O 1
ATOM 2595 N N . PHE B 1 97 ? -11.945 -6.941 -10.578 1 98.62 97 PHE B N 1
ATOM 2596 C CA . PHE B 1 97 ? -11.297 -6.109 -11.594 1 98.62 97 PHE B CA 1
ATOM 2597 C C . PHE B 1 97 ? -10.266 -6.906 -12.367 1 98.62 97 PHE B C 1
ATOM 2599 O O . PHE B 1 97 ? -9.781 -7.938 -11.891 1 98.62 97 PHE B O 1
ATOM 2606 N N . ALA B 1 98 ? -9.922 -6.43 -13.508 1 98.81 98 ALA B N 1
ATOM 2607 C CA . ALA B 1 98 ? -8.852 -6.98 -14.336 1 98.81 98 ALA B CA 1
ATOM 2608 C C . ALA B 1 98 ? -8.203 -5.895 -15.188 1 98.81 98 ALA B C 1
ATOM 2610 O O . ALA B 1 98 ? -8.781 -4.828 -15.398 1 98.81 98 ALA B O 1
ATOM 2611 N N . ALA B 1 99 ? -6.957 -6.152 -15.586 1 98.81 99 ALA B N 1
ATOM 2612 C CA . ALA B 1 99 ? -6.32 -5.273 -16.562 1 98.81 99 ALA B CA 1
ATOM 2613 C C . ALA B 1 99 ? -6.965 -5.426 -17.938 1 98.81 99 ALA B C 1
ATOM 2615 O O . ALA B 1 99 ? -7.305 -6.535 -18.359 1 98.81 99 ALA B O 1
ATOM 2616 N N . PRO B 1 100 ? -7.141 -4.324 -18.719 1 98.56 100 PRO B N 1
ATOM 2617 C CA . PRO B 1 100 ? -7.707 -4.418 -20.062 1 98.56 100 PRO B CA 1
ATOM 2618 C C . PRO B 1 100 ? -6.957 -5.41 -20.953 1 98.56 100 PRO B C 1
ATOM 2620 O O . PRO B 1 100 ? -7.578 -6.18 -21.688 1 98.56 100 PRO B O 1
ATOM 2623 N N . ALA B 1 101 ? -5.688 -5.414 -20.875 1 98 101 ALA B N 1
ATOM 2624 C CA . ALA B 1 101 ? -4.879 -6.297 -21.719 1 98 101 ALA B CA 1
ATOM 2625 C C . ALA B 1 101 ? -5.148 -7.766 -21.391 1 98 101 ALA B C 1
ATOM 2627 O O . ALA B 1 101 ? -5.121 -8.617 -22.281 1 98 101 ALA B O 1
ATOM 2628 N N . TYR B 1 102 ? -5.344 -8.055 -20.156 1 98.31 102 TYR B N 1
ATOM 2629 C CA . TYR B 1 102 ? -5.68 -9.422 -19.781 1 98.31 102 TYR B CA 1
ATOM 2630 C C . TYR B 1 102 ? -6.992 -9.859 -20.422 1 98.31 102 TYR B C 1
ATOM 2632 O O . TYR B 1 102 ? -7.078 -10.945 -20.984 1 98.31 102 TYR B O 1
ATOM 2640 N N . LEU B 1 103 ? -8.039 -8.984 -20.281 1 98.19 103 LEU B N 1
ATOM 2641 C CA . LEU B 1 103 ? -9.352 -9.312 -20.812 1 98.19 103 LEU B CA 1
ATOM 2642 C C . LEU B 1 103 ? -9.312 -9.422 -22.344 1 98.19 103 LEU B C 1
ATOM 2644 O O . LEU B 1 103 ? -10.031 -10.234 -22.922 1 98.19 103 LEU B O 1
ATOM 2648 N N . ALA B 1 104 ? -8.461 -8.625 -22.969 1 98.19 104 ALA B N 1
ATOM 2649 C CA . ALA B 1 104 ? -8.297 -8.711 -24.422 1 98.19 104 ALA B CA 1
ATOM 2650 C C . ALA B 1 104 ? -7.754 -10.078 -24.828 1 98.19 104 ALA B C 1
ATOM 2652 O O . ALA B 1 104 ? -8.117 -10.609 -25.875 1 98.19 104 ALA B O 1
ATOM 2653 N N . ARG B 1 105 ? -6.953 -10.672 -24.016 1 97.12 105 ARG B N 1
ATOM 2654 C CA . ARG B 1 105 ? -6.309 -11.945 -24.312 1 97.12 105 ARG B CA 1
ATOM 2655 C C . ARG B 1 105 ? -7.195 -13.117 -23.906 1 97.12 105 ARG B C 1
ATOM 2657 O O . ARG B 1 105 ? -7.273 -14.125 -24.625 1 97.12 105 ARG B O 1
ATOM 2664 N N . LYS B 1 106 ? -7.895 -12.992 -22.812 1 97.44 106 LYS B N 1
ATOM 2665 C CA . LYS B 1 106 ? -8.531 -14.156 -22.203 1 97.44 106 LYS B CA 1
ATOM 2666 C C . LYS B 1 106 ? -10.055 -14.047 -22.266 1 97.44 106 LYS B C 1
ATOM 2668 O O . LYS B 1 106 ? -10.766 -14.992 -21.938 1 97.44 106 LYS B O 1
ATOM 2673 N N . GLY B 1 107 ? -10.617 -12.875 -22.719 1 97.56 107 GLY B N 1
ATOM 2674 C CA . GLY B 1 107 ? -12.055 -12.641 -22.703 1 97.56 107 GLY B CA 1
ATOM 2675 C C . GLY B 1 107 ? -12.547 -12.062 -21.391 1 97.56 107 GLY B C 1
ATOM 2676 O O . GLY B 1 107 ? -11.828 -12.062 -20.391 1 97.56 107 GLY B O 1
ATOM 2677 N N . THR B 1 108 ? -13.742 -11.5 -21.406 1 97.19 108 THR B N 1
ATOM 2678 C CA . THR B 1 108 ? -14.375 -10.906 -20.234 1 97.19 108 THR B CA 1
ATOM 2679 C C . THR B 1 108 ? -15.5 -11.805 -19.719 1 97.19 108 THR B C 1
ATOM 2681 O O . THR B 1 108 ? -16.5 -12.016 -20.406 1 97.19 108 THR B O 1
ATOM 2684 N N . PRO B 1 109 ? -15.305 -12.281 -18.516 1 95.62 109 PRO B N 1
ATOM 2685 C CA . PRO B 1 109 ? -16.406 -13.078 -17.984 1 95.62 109 PRO B CA 1
ATOM 2686 C C . PRO B 1 109 ? -17.656 -12.242 -17.703 1 95.62 109 PRO B C 1
ATOM 2688 O O . PRO B 1 109 ? -17.547 -11.102 -17.25 1 95.62 109 PRO B O 1
ATOM 2691 N N . THR B 1 110 ? -18.812 -12.789 -17.906 1 91.25 110 THR B N 1
ATOM 2692 C CA . THR B 1 110 ? -20.078 -12.094 -17.688 1 91.25 110 THR B CA 1
ATOM 2693 C C . THR B 1 110 ? -20.875 -12.758 -16.562 1 91.25 110 THR B C 1
ATOM 2695 O O . THR B 1 110 ? -21.844 -12.188 -16.078 1 91.25 110 THR B O 1
ATOM 2698 N N . ARG B 1 111 ? -20.469 -13.984 -16.297 1 90.31 111 ARG B N 1
ATOM 2699 C CA . ARG B 1 111 ? -21.078 -14.711 -15.18 1 90.31 111 ARG B CA 1
ATOM 2700 C C . ARG B 1 111 ? -20.016 -15.352 -14.297 1 90.31 111 ARG B C 1
ATOM 2702 O O . ARG B 1 111 ? -18.938 -15.711 -14.781 1 90.31 111 ARG B O 1
ATOM 2709 N N . PRO B 1 112 ? -20.266 -15.516 -13.008 1 91 112 PRO B N 1
ATOM 2710 C CA . PRO B 1 112 ? -19.266 -16.016 -12.047 1 91 112 PRO B CA 1
ATOM 2711 C C . PRO B 1 112 ? -18.719 -17.391 -12.445 1 91 112 PRO B C 1
ATOM 2713 O O . PRO B 1 112 ? -17.531 -17.672 -12.203 1 91 112 PRO B O 1
ATOM 2716 N N . GLU B 1 113 ? -19.469 -18.234 -13.094 1 88.62 113 GLU B N 1
ATOM 2717 C CA . GLU B 1 113 ? -19.062 -19.594 -13.461 1 88.62 113 GLU B CA 1
ATOM 2718 C C . GLU B 1 113 ? -17.906 -19.547 -14.469 1 88.62 113 GLU B C 1
ATOM 2720 O O . GLU B 1 113 ? -17.125 -20.5 -14.562 1 88.62 113 GLU B O 1
ATOM 2725 N N . GLU B 1 114 ? -17.875 -18.422 -15.203 1 93.88 114 GLU B N 1
ATOM 2726 C CA . GLU B 1 114 ? -16.844 -18.281 -16.234 1 93.88 114 GLU B CA 1
ATOM 2727 C C . GLU B 1 114 ? -15.477 -18.016 -15.602 1 93.88 114 GLU B C 1
ATOM 2729 O O . GLU B 1 114 ? -14.445 -18.109 -16.281 1 93.88 114 GLU B O 1
ATOM 2734 N N . LEU B 1 115 ? -15.414 -17.734 -14.281 1 94.06 115 LEU B N 1
ATOM 2735 C CA . LEU B 1 115 ? -14.156 -17.469 -13.594 1 94.06 115 LEU B CA 1
ATOM 2736 C C . LEU B 1 115 ? -13.281 -18.719 -13.562 1 94.06 115 LEU B C 1
ATOM 2738 O O . LEU B 1 115 ? -12.062 -18.609 -13.375 1 94.06 115 LEU B O 1
ATOM 2742 N N . ASP B 1 116 ? -13.844 -19.875 -13.781 1 91.25 116 ASP B N 1
ATOM 2743 C CA . ASP B 1 116 ? -13.109 -21.141 -13.789 1 91.25 116 ASP B CA 1
ATOM 2744 C C . ASP B 1 116 ? -12.117 -21.188 -14.953 1 91.25 116 ASP B C 1
ATOM 2746 O O . ASP B 1 116 ? -11.156 -21.953 -14.922 1 91.25 116 ASP B O 1
ATOM 2750 N N . ARG B 1 117 ? -12.383 -20.391 -15.969 1 94.25 117 ARG B N 1
ATOM 2751 C CA . ARG B 1 117 ? -11.531 -20.359 -17.141 1 94.25 117 ARG B CA 1
ATOM 2752 C C . ARG B 1 117 ? -10.531 -19.203 -17.062 1 94.25 117 ARG B C 1
ATOM 2754 O O . ARG B 1 117 ? -9.852 -18.891 -18.031 1 94.25 117 ARG B O 1
ATOM 2761 N N . HIS B 1 118 ? -10.523 -18.516 -15.945 1 96.75 118 HIS B N 1
ATOM 2762 C CA . HIS B 1 118 ? -9.672 -17.344 -15.773 1 96.75 118 HIS B CA 1
ATOM 2763 C C . HIS B 1 118 ? -8.68 -17.547 -14.633 1 96.75 118 HIS B C 1
ATOM 2765 O O . HIS B 1 118 ? -8.922 -18.359 -13.734 1 96.75 118 HIS B O 1
ATOM 2771 N N . ASP B 1 119 ? -7.508 -16.922 -14.773 1 96.38 119 ASP B N 1
ATOM 2772 C CA . ASP B 1 119 ? -6.629 -16.797 -13.617 1 96.38 119 ASP B CA 1
ATOM 2773 C C . ASP B 1 119 ? -7.215 -15.828 -12.586 1 96.38 119 ASP B C 1
ATOM 2775 O O . ASP B 1 119 ? -7.727 -14.766 -12.953 1 96.38 119 ASP B O 1
ATOM 2779 N N . CYS B 1 120 ? -7.219 -16.266 -11.375 1 97.69 120 CYS B N 1
ATOM 2780 C CA . CYS B 1 120 ? -7.734 -15.406 -10.32 1 97.69 120 CYS B CA 1
ATOM 2781 C C . CYS B 1 120 ? -6.672 -15.133 -9.266 1 97.69 120 CYS B C 1
ATOM 2783 O O . CYS B 1 120 ? -5.738 -15.922 -9.102 1 97.69 120 CYS B O 1
ATOM 2785 N N . VAL B 1 121 ? -6.727 -14.008 -8.695 1 98.19 121 VAL B N 1
ATOM 2786 C CA . VAL B 1 121 ? -5.91 -13.602 -7.559 1 98.19 121 VAL B CA 1
ATOM 2787 C C . VAL B 1 121 ? -6.789 -13.422 -6.324 1 98.19 121 VAL B C 1
ATOM 2789 O O . VAL B 1 121 ? -7.73 -12.625 -6.332 1 98.19 121 VAL B O 1
ATOM 2792 N N . LYS B 1 122 ? -6.457 -14.094 -5.262 1 97.56 122 LYS B N 1
ATOM 2793 C CA . LYS B 1 122 ? -7.312 -14.094 -4.078 1 97.56 122 LYS B CA 1
ATOM 2794 C C . LYS B 1 122 ? -6.727 -13.219 -2.977 1 97.56 122 LYS B C 1
ATOM 2796 O O . LYS B 1 122 ? -5.504 -13.109 -2.844 1 97.56 122 LYS B O 1
ATOM 2801 N N . PHE B 1 123 ? -7.664 -12.664 -2.24 1 97.75 123 PHE B N 1
ATOM 2802 C CA . PHE B 1 123 ? -7.328 -11.938 -1.023 1 97.75 123 PHE B CA 1
ATOM 2803 C C . PHE B 1 123 ? -7.605 -12.781 0.212 1 97.75 123 PHE B C 1
ATOM 2805 O O . PHE B 1 123 ? -8.672 -13.391 0.324 1 97.75 123 PHE B O 1
ATOM 2812 N N . ARG B 1 124 ? -6.641 -12.781 1.073 1 95.81 124 ARG B N 1
ATOM 2813 C CA . ARG B 1 124 ? -6.781 -13.461 2.355 1 95.81 124 ARG B CA 1
ATOM 2814 C C . ARG B 1 124 ? -6.668 -12.484 3.516 1 95.81 124 ARG B C 1
ATOM 2816 O O . ARG B 1 124 ? -5.746 -11.664 3.553 1 95.81 124 ARG B O 1
ATOM 2823 N N . PHE B 1 125 ? -7.555 -12.625 4.465 1 92.5 125 PHE B N 1
ATOM 2824 C CA . PHE B 1 125 ? -7.512 -11.773 5.648 1 92.5 125 PHE B CA 1
ATOM 2825 C C . PHE B 1 125 ? -6.34 -12.148 6.547 1 92.5 125 PHE B C 1
ATOM 2827 O O . PHE B 1 125 ? -6.152 -13.328 6.863 1 92.5 125 PHE B O 1
ATOM 2834 N N . GLN B 1 126 ? -5.613 -11.133 6.973 1 88.38 126 GLN B N 1
ATOM 2835 C CA . GLN B 1 126 ? -4.516 -11.398 7.895 1 88.38 126 GLN B CA 1
ATOM 2836 C C . GLN B 1 126 ? -5.035 -11.875 9.25 1 88.38 126 GLN B C 1
ATOM 2838 O O . GLN B 1 126 ? -4.402 -12.711 9.898 1 88.38 126 GLN B O 1
ATOM 2843 N N . SER B 1 127 ? -6.113 -11.328 9.695 1 83.69 127 SER B N 1
ATOM 2844 C CA . SER B 1 127 ? -6.656 -11.57 11.031 1 83.69 127 SER B CA 1
ATOM 2845 C C . SER B 1 127 ? -7.113 -13.016 11.18 1 83.69 127 SER B C 1
ATOM 2847 O O . SER B 1 127 ? -6.828 -13.664 12.195 1 83.69 127 SER B O 1
ATOM 2849 N N . SER B 1 128 ? -7.762 -13.641 10.18 1 87.25 128 SER B N 1
ATOM 2850 C CA . SER B 1 128 ? -8.375 -14.961 10.297 1 87.25 128 SER B CA 1
ATOM 2851 C C . SER B 1 128 ? -7.625 -15.992 9.461 1 87.25 128 SER B C 1
ATOM 2853 O O . SER B 1 128 ? -7.797 -17.203 9.648 1 87.25 128 SER B O 1
ATOM 2855 N N . GLY B 1 129 ? -6.871 -15.492 8.5 1 91 129 GLY B N 1
ATOM 2856 C CA . GLY B 1 129 ? -6.234 -16.406 7.559 1 91 129 GLY B CA 1
ATOM 2857 C C . GLY B 1 129 ? -7.191 -16.953 6.516 1 91 129 GLY B C 1
ATOM 2858 O O . GLY B 1 129 ? -6.801 -17.766 5.676 1 91 129 GLY B O 1
ATOM 2859 N N . GLN B 1 130 ? -8.398 -16.438 6.5 1 93.12 130 GLN B N 1
ATOM 2860 C CA . GLN B 1 130 ? -9.406 -16.938 5.559 1 93.12 130 GLN B CA 1
ATOM 2861 C C . GLN B 1 130 ? -9.398 -16.109 4.273 1 93.12 130 GLN B C 1
ATOM 2863 O O . GLN B 1 130 ? -9.242 -14.891 4.312 1 93.12 130 GLN B O 1
ATOM 2868 N N . ALA B 1 131 ? -9.539 -16.859 3.209 1 94.69 131 ALA B N 1
ATOM 2869 C CA . ALA B 1 131 ? -9.664 -16.172 1.921 1 94.69 131 ALA B CA 1
ATOM 2870 C C . ALA B 1 131 ? -11.008 -15.461 1.804 1 94.69 131 ALA B C 1
ATOM 2872 O O . ALA B 1 131 ? -12.039 -15.984 2.234 1 94.69 131 ALA B O 1
ATOM 2873 N N . LEU B 1 132 ? -10.961 -14.305 1.281 1 94.62 132 LEU B N 1
ATOM 2874 C CA . LEU B 1 132 ? -12.203 -13.602 0.97 1 94.62 132 LEU B CA 1
ATOM 2875 C C . LEU B 1 132 ? -13.008 -14.359 -0.081 1 94.62 132 LEU B C 1
ATOM 2877 O O . LEU B 1 132 ? -12.469 -14.734 -1.126 1 94.62 132 LEU B O 1
ATOM 2881 N N . ARG B 1 133 ? -14.227 -14.555 0.237 1 94.25 133 ARG B N 1
ATOM 2882 C CA . ARG B 1 133 ? -15.125 -15.141 -0.749 1 94.25 133 ARG B CA 1
ATOM 2883 C C . ARG B 1 133 ? -15.688 -14.07 -1.683 1 94.25 133 ARG B C 1
ATOM 2885 O O . ARG B 1 133 ? -15.867 -12.922 -1.278 1 94.25 133 ARG B O 1
ATOM 2892 N N . TRP B 1 134 ? -15.906 -14.508 -2.895 1 94.44 134 TRP B N 1
ATOM 2893 C CA . TRP B 1 134 ? -16.344 -13.578 -3.926 1 94.44 134 TRP B CA 1
ATOM 2894 C C . TRP B 1 134 ? -17.875 -13.555 -4.031 1 94.44 134 TRP B C 1
ATOM 2896 O O . TRP B 1 134 ? -18.516 -14.602 -3.982 1 94.44 134 TRP B O 1
ATOM 2906 N N . PRO B 1 135 ? -18.391 -12.258 -4.164 1 89.56 135 PRO B N 1
ATOM 2907 C CA . PRO B 1 135 ? -19.828 -12.195 -4.391 1 89.56 135 PRO B CA 1
ATOM 2908 C C . PRO B 1 135 ? -20.25 -12.805 -5.727 1 89.56 135 PRO B C 1
ATOM 2910 O O . PRO B 1 135 ? -19.531 -12.664 -6.723 1 89.56 135 PRO B O 1
ATOM 2913 N N . SER B 1 136 ? -21.312 -13.477 -5.715 1 87.12 136 SER B N 1
ATOM 2914 C CA . SER B 1 136 ? -21.922 -14.07 -6.898 1 87.12 136 SER B CA 1
ATOM 2915 C C . SER B 1 136 ? -23.453 -14 -6.82 1 87.12 136 SER B C 1
ATOM 2917 O O . SER B 1 136 ? -24 -13.383 -5.902 1 87.12 136 SER B O 1
ATOM 2919 N N . SER B 1 137 ? -24 -14.203 -7.953 1 81.88 137 SER B N 1
ATOM 2920 C CA . SER B 1 137 ? -25.453 -14.227 -8 1 81.88 137 SER B CA 1
ATOM 2921 C C . SER B 1 137 ? -25.969 -15.477 -8.703 1 81.88 137 SER B C 1
ATOM 2923 O O . SER B 1 137 ? -25.5 -15.82 -9.797 1 81.88 137 SER B O 1
ATOM 2925 N N . VAL B 1 138 ? -26.797 -16.25 -7.977 1 74.94 138 VAL B N 1
ATOM 2926 C CA . VAL B 1 138 ? -27.5 -17.375 -8.555 1 74.94 138 VAL B CA 1
ATOM 2927 C C . VAL B 1 138 ? -29.016 -17.141 -8.461 1 74.94 138 VAL B C 1
ATOM 2929 O O . VAL B 1 138 ? -29.562 -17.016 -7.359 1 74.94 138 VAL B O 1
ATOM 2932 N N . ASP B 1 139 ? -29.625 -17.203 -9.609 1 76.19 139 ASP B N 1
ATOM 2933 C CA . 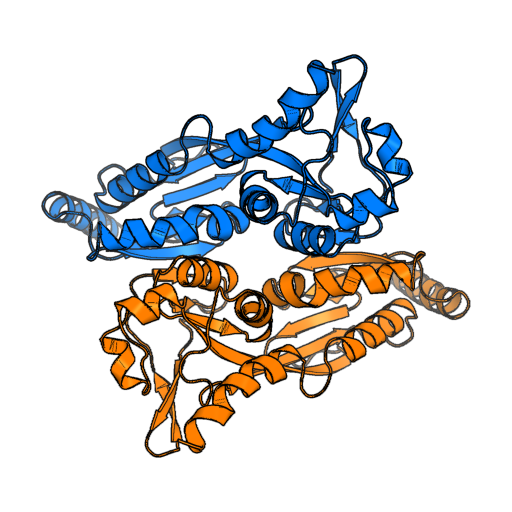ASP B 1 139 ? -31.062 -17.016 -9.68 1 76.19 139 ASP B CA 1
ATOM 2934 C C . ASP B 1 139 ? -31.469 -15.742 -8.938 1 76.19 139 ASP B C 1
ATOM 2936 O O . ASP B 1 139 ? -32.438 -15.75 -8.172 1 76.19 139 ASP B O 1
ATOM 2940 N N . GLY B 1 140 ? -30.688 -14.742 -9.016 1 76 140 GLY B N 1
ATOM 2941 C CA . GLY B 1 140 ? -31.016 -13.461 -8.422 1 76 140 GLY B CA 1
ATOM 2942 C C . GLY B 1 140 ? -30.641 -13.367 -6.953 1 76 140 GLY B C 1
ATOM 2943 O O . GLY B 1 140 ? -30.781 -12.305 -6.336 1 76 140 GLY B O 1
ATOM 2944 N N . GLU B 1 141 ? -30.156 -14.516 -6.461 1 80.69 141 GLU B N 1
ATOM 2945 C CA . GLU B 1 141 ? -29.766 -14.531 -5.055 1 80.69 141 GLU B CA 1
ATOM 2946 C C . GLU B 1 141 ? -28.25 -14.398 -4.902 1 80.69 141 GLU B C 1
ATOM 2948 O O . GLU B 1 141 ? -27.5 -15.023 -5.645 1 80.69 141 GLU B O 1
ATOM 2953 N N . LEU B 1 142 ? -27.938 -13.57 -3.941 1 80.44 142 LEU B N 1
ATOM 2954 C CA . LEU B 1 142 ? -26.516 -13.359 -3.686 1 80.44 142 LEU B CA 1
ATOM 2955 C C . LEU B 1 142 ? -25.906 -14.578 -2.99 1 80.44 142 LEU B C 1
ATOM 2957 O O . LEU B 1 142 ? -26.438 -15.055 -1.989 1 80.44 142 LEU B O 1
ATOM 2961 N N . VAL B 1 143 ? -24.953 -15.125 -3.625 1 87.25 143 VAL B N 1
ATOM 2962 C CA . VAL B 1 143 ? -24.172 -16.219 -3.039 1 87.25 143 VAL B CA 1
ATOM 2963 C C . VAL B 1 143 ? -22.688 -15.867 -3.064 1 87.25 143 VAL B C 1
ATOM 2965 O O . VAL B 1 143 ? -22.312 -14.781 -3.5 1 87.25 143 VAL B O 1
ATOM 2968 N N . GLU B 1 144 ? -21.906 -16.719 -2.424 1 91.19 144 GLU B N 1
ATOM 2969 C CA . GLU B 1 144 ? -20.453 -16.531 -2.43 1 91.19 144 GLU B CA 1
ATOM 2970 C C . GLU B 1 144 ? -19.734 -17.703 -3.068 1 91.19 144 GLU B C 1
ATOM 2972 O O . GLU B 1 144 ? -20.156 -18.859 -2.918 1 91.19 144 GLU B O 1
ATOM 2977 N N . ILE B 1 145 ? -18.719 -17.375 -3.803 1 90.75 145 ILE B N 1
ATOM 2978 C CA . ILE B 1 145 ? -17.922 -18.422 -4.43 1 90.75 145 ILE B CA 1
ATOM 2979 C C . ILE B 1 145 ? -16.453 -18.234 -4.059 1 90.75 145 ILE B C 1
ATOM 2981 O O . ILE B 1 145 ? -16.078 -17.203 -3.5 1 90.75 145 ILE B O 1
ATOM 2985 N N . ALA B 1 146 ? -15.695 -19.266 -4.305 1 91.44 146 ALA B N 1
ATOM 2986 C CA . ALA B 1 146 ? -14.242 -19.25 -4.105 1 91.44 146 ALA B CA 1
ATOM 2987 C C . ALA B 1 146 ? -13.516 -19.75 -5.348 1 91.44 146 ALA B C 1
ATOM 2989 O O . ALA B 1 146 ? -13.203 -20.938 -5.457 1 91.44 146 ALA B O 1
ATOM 2990 N N . PRO B 1 147 ? -13.289 -18.844 -6.23 1 90.88 147 PRO B N 1
ATOM 2991 C CA . PRO B 1 147 ? -12.555 -19.297 -7.414 1 90.88 147 PRO B CA 1
ATOM 2992 C C . PRO B 1 147 ? -11.172 -19.844 -7.074 1 90.88 147 PRO B C 1
ATOM 2994 O O . PRO B 1 147 ? -10.594 -19.469 -6.051 1 90.88 147 PRO B O 1
ATOM 2997 N N . ASP B 1 148 ? -10.711 -20.766 -7.953 1 91.06 148 ASP B N 1
ATOM 2998 C CA . ASP B 1 148 ? -9.32 -21.188 -7.809 1 91.06 148 ASP B CA 1
ATOM 2999 C C . ASP B 1 148 ? -8.359 -20.047 -8.117 1 91.06 148 ASP B C 1
ATOM 3001 O O . ASP B 1 148 ? -8.648 -19.203 -8.961 1 91.06 148 ASP B O 1
ATOM 3005 N N . ALA B 1 149 ? -7.336 -20.062 -7.367 1 94.12 149 ALA B N 1
ATOM 3006 C CA . ALA B 1 149 ? -6.375 -18.984 -7.57 1 94.12 149 ALA B CA 1
ATOM 3007 C C . ALA B 1 149 ? -4.941 -19.5 -7.492 1 94.12 149 ALA B C 1
ATOM 3009 O O . ALA B 1 149 ? -4.613 -20.328 -6.629 1 94.12 149 ALA B O 1
ATOM 3010 N N . GLY B 1 150 ? -4.145 -19.016 -8.43 1 96.06 150 GLY B N 1
ATOM 3011 C CA . GLY B 1 150 ? -2.727 -19.344 -8.422 1 96.06 150 GLY B CA 1
ATOM 3012 C C . GLY B 1 150 ? -1.914 -18.453 -7.496 1 96.06 150 GLY B C 1
ATOM 3013 O O . GLY B 1 150 ? -0.78 -18.797 -7.145 1 96.06 150 GLY B O 1
ATOM 3014 N N . ILE B 1 151 ? -2.455 -17.344 -7.145 1 98.06 151 ILE B N 1
ATOM 3015 C CA . ILE B 1 151 ? -1.79 -16.406 -6.246 1 98.06 151 ILE B CA 1
ATOM 3016 C C . ILE B 1 151 ? -2.77 -15.938 -5.168 1 98.06 151 ILE B C 1
ATOM 3018 O O . ILE B 1 151 ? -3.922 -15.617 -5.465 1 98.06 151 ILE B O 1
ATOM 3022 N N . VAL B 1 152 ? -2.336 -15.969 -3.943 1 98.12 152 VAL B N 1
ATOM 3023 C CA . VAL B 1 152 ? -3.066 -15.43 -2.799 1 98.12 152 VAL B CA 1
ATOM 3024 C C . VAL B 1 152 ? -2.217 -14.375 -2.094 1 98.12 152 VAL B C 1
ATOM 3026 O O . VAL B 1 152 ? -1.011 -14.555 -1.911 1 98.12 152 VAL B O 1
ATOM 3029 N N . ALA B 1 153 ? -2.785 -13.258 -1.793 1 97.88 153 ALA B N 1
ATOM 3030 C CA . ALA B 1 153 ? -2.133 -12.203 -1.031 1 97.88 153 ALA B CA 1
ATOM 3031 C C . ALA B 1 153 ? -3.031 -11.703 0.096 1 97.88 153 ALA B C 1
ATOM 3033 O O . ALA B 1 153 ? -4.254 -11.867 0.043 1 97.88 153 ALA B O 1
ATOM 3034 N N . ASP B 1 154 ? -2.412 -11.055 1.098 1 95.75 154 ASP B N 1
ATOM 3035 C CA . ASP B 1 154 ? -3.215 -10.664 2.252 1 95.75 154 ASP B CA 1
ATOM 3036 C C . ASP B 1 154 ? -3.266 -9.141 2.398 1 95.75 154 ASP B C 1
ATOM 3038 O O . ASP B 1 154 ? -3.598 -8.625 3.467 1 95.75 154 ASP B O 1
ATOM 3042 N N . VAL B 1 155 ? -2.893 -8.469 1.366 1 95.19 155 VAL B N 1
ATOM 3043 C CA . VAL B 1 155 ? -3.039 -7.023 1.236 1 95.19 155 VAL B CA 1
ATOM 3044 C C . VAL B 1 155 ? -3.668 -6.688 -0.113 1 95.19 155 VAL B C 1
ATOM 3046 O O . VAL B 1 155 ? -3.219 -7.172 -1.154 1 95.19 155 VAL B O 1
ATOM 3049 N N . SER B 1 156 ? -4.68 -5.871 -0.087 1 96.94 156 SER B N 1
ATOM 3050 C CA . SER B 1 156 ? -5.445 -5.605 -1.298 1 96.94 156 SER B CA 1
ATOM 3051 C C . SER B 1 156 ? -4.605 -4.871 -2.336 1 96.94 156 SER B C 1
ATOM 3053 O O . SER B 1 156 ? -4.789 -5.059 -3.539 1 96.94 156 SER B O 1
ATOM 3055 N N . ASP B 1 157 ? -3.637 -4.121 -1.896 1 97.31 157 ASP B N 1
ATOM 3056 C CA . ASP B 1 157 ? -2.777 -3.408 -2.838 1 97.31 157 ASP B CA 1
ATOM 3057 C C . ASP B 1 157 ? -1.87 -4.375 -3.592 1 97.31 157 ASP B C 1
ATOM 3059 O O . ASP B 1 157 ? -1.503 -4.125 -4.742 1 97.31 157 ASP B O 1
ATOM 3063 N N . VAL B 1 158 ? -1.474 -5.438 -2.932 1 98.06 158 VAL B N 1
ATOM 3064 C CA . VAL B 1 158 ? -0.708 -6.473 -3.615 1 98.06 158 VAL B CA 1
ATOM 3065 C C . VAL B 1 158 ? -1.581 -7.148 -4.672 1 98.06 158 VAL B C 1
ATOM 3067 O O . VAL B 1 158 ? -1.147 -7.352 -5.809 1 98.06 158 VAL B O 1
ATOM 3070 N N . VAL B 1 159 ? -2.799 -7.426 -4.312 1 98.5 159 VAL B N 1
ATOM 3071 C CA . VAL B 1 159 ? -3.742 -7.992 -5.27 1 98.5 159 VAL B CA 1
ATOM 3072 C C . VAL B 1 159 ? -3.875 -7.066 -6.477 1 98.5 159 VAL B C 1
ATOM 3074 O O . VAL B 1 159 ? -3.76 -7.508 -7.621 1 98.5 159 VAL B O 1
ATOM 3077 N N . ALA B 1 160 ? -4.074 -5.812 -6.207 1 98.69 160 ALA B N 1
ATOM 3078 C CA . ALA B 1 160 ? -4.238 -4.836 -7.281 1 98.69 160 ALA B CA 1
ATOM 3079 C C . ALA B 1 160 ? -3.018 -4.812 -8.195 1 98.69 160 ALA B C 1
ATOM 3081 O O . ALA B 1 160 ? -3.152 -4.797 -9.422 1 98.69 160 ALA B O 1
ATOM 3082 N N . SER B 1 161 ? -1.842 -4.816 -7.602 1 98.38 161 SER B N 1
ATOM 3083 C CA . SER B 1 161 ? -0.61 -4.742 -8.383 1 98.38 161 SER B CA 1
ATOM 3084 C C . SER B 1 161 ? -0.454 -5.961 -9.281 1 98.38 161 SER B C 1
ATOM 3086 O O . SER B 1 161 ? -0.04 -5.836 -10.438 1 98.38 161 SER B O 1
ATOM 3088 N N . ILE B 1 162 ? -0.793 -7.156 -8.781 1 98.62 162 ILE B N 1
ATOM 3089 C CA . ILE B 1 162 ? -0.74 -8.383 -9.57 1 98.62 162 ILE B CA 1
ATOM 3090 C C . ILE B 1 162 ? -1.728 -8.281 -10.734 1 98.62 162 ILE B C 1
ATOM 3092 O O . ILE B 1 162 ? -1.384 -8.594 -11.875 1 98.62 162 ILE B O 1
ATOM 3096 N N . VAL B 1 163 ? -2.947 -7.793 -10.461 1 98.81 163 VAL B N 1
ATOM 3097 C CA . VAL B 1 163 ? -4.016 -7.715 -11.453 1 98.81 163 VAL B CA 1
ATOM 3098 C C . VAL B 1 163 ? -3.664 -6.676 -12.516 1 98.81 163 VAL B C 1
ATOM 3100 O O . VAL B 1 163 ? -3.844 -6.918 -13.711 1 98.81 163 VAL B O 1
ATOM 3103 N N . ILE B 1 164 ? -3.125 -5.566 -12.109 1 98.31 164 ILE B N 1
ATOM 3104 C CA . ILE B 1 164 ? -2.713 -4.504 -13.023 1 98.31 164 ILE B CA 1
ATOM 3105 C C . ILE B 1 164 ? -1.634 -5.023 -13.969 1 98.31 164 ILE B C 1
ATOM 3107 O O . ILE B 1 164 ? -1.624 -4.688 -15.156 1 98.31 164 ILE B O 1
ATOM 3111 N N . ALA B 1 165 ? -0.767 -5.887 -13.484 1 97.81 165 ALA B N 1
ATOM 3112 C CA . ALA B 1 165 ? 0.333 -6.434 -14.273 1 97.81 165 ALA B CA 1
ATOM 3113 C C . ALA B 1 165 ? -0.159 -7.543 -15.203 1 97.81 165 ALA B C 1
ATOM 3115 O O . ALA B 1 165 ? 0.631 -8.141 -15.938 1 97.81 165 ALA B O 1
ATOM 3116 N N . GLY B 1 166 ? -1.441 -7.828 -15.133 1 98 166 GLY B N 1
ATOM 3117 C CA . GLY B 1 166 ? -2.02 -8.805 -16.031 1 98 166 GLY B CA 1
ATOM 3118 C C . GLY B 1 166 ? -2.1 -10.203 -15.438 1 98 166 GLY B C 1
ATOM 3119 O O . GLY B 1 166 ? -2.141 -11.195 -16.172 1 98 166 GLY B O 1
ATOM 3120 N N . GLY B 1 167 ? -2.117 -10.258 -14.117 1 97.69 167 GLY B N 1
ATOM 3121 C CA . GLY B 1 167 ? -2.059 -11.547 -13.445 1 97.69 167 GLY B CA 1
ATOM 3122 C C . GLY B 1 167 ? -3.412 -12.227 -13.328 1 97.69 167 GLY B C 1
ATOM 3123 O O . GLY B 1 167 ? -3.525 -13.297 -12.734 1 97.69 167 GLY B O 1
ATOM 3124 N N . GLY B 1 168 ? -4.449 -11.617 -13.898 1 98.31 168 GLY B N 1
ATOM 3125 C CA . GLY B 1 168 ? -5.773 -12.219 -13.844 1 98.31 168 GLY B CA 1
ATOM 3126 C C . GLY B 1 168 ? -6.84 -11.273 -13.328 1 98.31 168 GLY B C 1
ATOM 3127 O O . GLY B 1 168 ? -6.781 -10.07 -13.57 1 98.31 168 GLY B O 1
ATOM 3128 N N . ILE B 1 169 ? -7.871 -11.906 -12.703 1 98.62 169 ILE B N 1
ATOM 3129 C CA . ILE B 1 169 ? -9.008 -11.203 -12.117 1 98.62 169 ILE B CA 1
ATOM 3130 C C . ILE B 1 169 ? -8.906 -11.234 -10.594 1 98.62 169 ILE B C 1
ATOM 3132 O O . ILE B 1 169 ? -8.648 -12.289 -10.008 1 98.62 169 ILE B O 1
ATOM 3136 N N . GLY B 1 170 ? -9 -10.133 -9.953 1 98.38 170 GLY B N 1
ATOM 3137 C CA . GLY B 1 170 ? -8.938 -10.047 -8.5 1 98.38 170 GLY B CA 1
ATOM 3138 C C . GLY B 1 170 ? -10.062 -9.219 -7.902 1 98.38 170 GLY B C 1
ATOM 3139 O O . GLY B 1 170 ? -10.625 -8.352 -8.57 1 98.38 170 GLY B O 1
ATOM 3140 N N . ILE B 1 171 ? -10.422 -9.492 -6.648 1 97.38 171 ILE B N 1
ATOM 3141 C CA . ILE B 1 171 ? -11.422 -8.727 -5.91 1 97.38 171 ILE B CA 1
ATOM 3142 C C . ILE B 1 171 ? -10.734 -7.754 -4.957 1 97.38 171 ILE B C 1
ATOM 3144 O O . ILE B 1 171 ? -9.727 -8.094 -4.336 1 97.38 171 ILE B O 1
ATOM 3148 N N . MET B 1 172 ? -11.219 -6.555 -4.938 1 97.81 172 MET B N 1
ATOM 3149 C CA . MET B 1 172 ? -10.633 -5.527 -4.082 1 97.81 172 MET B CA 1
ATOM 3150 C C . MET B 1 172 ? -11.633 -4.418 -3.787 1 97.81 172 MET B C 1
ATOM 3152 O O . MET B 1 172 ? -12.68 -4.336 -4.434 1 97.81 172 MET B O 1
ATOM 3156 N N . PRO B 1 173 ? -11.391 -3.576 -2.795 1 97.94 173 PRO B N 1
ATOM 3157 C CA . PRO B 1 173 ? -12.281 -2.447 -2.516 1 97.94 173 PRO B CA 1
ATOM 3158 C C . PRO B 1 173 ? -12.352 -1.449 -3.67 1 97.94 173 PRO B C 1
ATOM 3160 O O . PRO B 1 173 ? -11.336 -1.18 -4.316 1 97.94 173 PRO B O 1
ATOM 3163 N N . THR B 1 174 ? -13.539 -0.841 -3.859 1 98.25 174 THR B N 1
ATOM 3164 C CA . THR B 1 174 ? -13.758 0.076 -4.973 1 98.25 174 THR B CA 1
ATOM 3165 C C . THR B 1 174 ? -12.93 1.344 -4.801 1 98.25 174 THR B C 1
ATOM 3167 O O . THR B 1 174 ? -12.438 1.911 -5.781 1 98.25 174 THR B O 1
ATOM 3170 N N . TYR B 1 175 ? -12.703 1.796 -3.539 1 98 175 TYR B N 1
ATOM 3171 C CA . TYR B 1 175 ? -11.945 3.027 -3.332 1 98 175 TYR B CA 1
ATOM 3172 C C . TYR B 1 175 ? -10.484 2.838 -3.709 1 98 175 TYR B C 1
ATOM 3174 O O . TYR B 1 175 ? -9.805 3.797 -4.086 1 98 175 TYR B O 1
ATOM 3182 N N . LEU B 1 176 ? -9.969 1.635 -3.566 1 98.12 176 LEU B N 1
ATOM 3183 C CA . LEU B 1 176 ? -8.617 1.311 -4.012 1 98.12 176 LEU B CA 1
ATOM 3184 C C . LEU B 1 176 ? -8.547 1.239 -5.531 1 98.12 176 LEU B C 1
ATOM 3186 O O . LEU B 1 176 ? -7.629 1.785 -6.141 1 98.12 176 LEU B O 1
ATOM 3190 N N . ALA B 1 177 ? -9.492 0.652 -6.137 1 98.44 177 ALA B N 1
ATOM 3191 C CA . ALA B 1 177 ? -9.484 0.372 -7.57 1 98.44 177 ALA B CA 1
ATOM 3192 C C . ALA B 1 177 ? -9.758 1.637 -8.375 1 98.44 177 ALA B C 1
ATOM 3194 O O . ALA B 1 177 ? -9.328 1.75 -9.531 1 98.44 177 ALA B O 1
ATOM 3195 N N . ALA B 1 178 ? -10.461 2.586 -7.805 1 97.69 178 ALA B N 1
ATOM 3196 C CA . ALA B 1 178 ? -11.016 3.727 -8.531 1 97.69 178 ALA B CA 1
ATOM 3197 C C . ALA B 1 178 ? -9.922 4.496 -9.266 1 97.69 178 ALA B C 1
ATOM 3199 O O . ALA B 1 178 ? -10.07 4.824 -10.445 1 97.69 178 ALA B O 1
ATOM 3200 N N . THR B 1 179 ? -8.812 4.746 -8.602 1 94.38 179 THR B N 1
ATOM 3201 C CA . THR B 1 179 ? -7.742 5.516 -9.227 1 94.38 179 THR B CA 1
ATOM 3202 C C . THR B 1 179 ? -7.152 4.762 -10.414 1 94.38 179 THR B C 1
ATOM 3204 O O . THR B 1 179 ? -6.812 5.367 -11.438 1 94.38 179 THR B O 1
ATOM 3207 N N . HIS B 1 180 ? -7.051 3.465 -10.297 1 97.12 180 HIS B N 1
ATOM 3208 C CA . HIS B 1 180 ? -6.504 2.641 -11.367 1 97.12 180 HIS B CA 1
ATOM 3209 C C . HIS B 1 180 ? -7.496 2.51 -12.523 1 97.12 180 HIS B C 1
ATOM 3211 O O . HIS B 1 180 ? -7.094 2.416 -13.688 1 97.12 180 HIS B O 1
ATOM 3217 N N . VAL B 1 181 ? -8.789 2.57 -12.172 1 98.06 181 VAL B N 1
ATOM 3218 C CA . VAL B 1 181 ? -9.828 2.561 -13.195 1 98.06 181 VAL B CA 1
ATOM 3219 C C . VAL B 1 181 ? -9.789 3.867 -13.984 1 98.06 181 VAL B C 1
ATOM 3221 O O . VAL B 1 181 ? -9.844 3.859 -15.219 1 98.06 181 VAL B O 1
ATOM 3224 N N . MET B 1 182 ? -9.602 4.945 -13.305 1 95.56 182 MET B N 1
ATOM 3225 C CA . MET B 1 182 ? -9.539 6.258 -13.945 1 95.56 182 MET B CA 1
ATOM 3226 C C . MET B 1 182 ? -8.336 6.348 -14.883 1 95.56 182 MET B C 1
ATOM 3228 O O . MET B 1 182 ? -8.398 7.012 -15.922 1 95.56 182 MET B O 1
ATOM 3232 N N . ARG B 1 183 ? -7.305 5.617 -14.617 1 93.81 183 ARG B N 1
ATOM 3233 C CA . ARG B 1 183 ? -6.074 5.656 -15.398 1 93.81 183 ARG B CA 1
ATOM 3234 C C . ARG B 1 183 ? -6.102 4.609 -16.516 1 93.81 183 ARG B C 1
ATOM 3236 O O . ARG B 1 183 ? -5.145 4.48 -17.281 1 93.81 183 ARG B O 1
ATOM 3243 N N . GLY B 1 184 ? -7.105 3.822 -16.516 1 96.62 184 GLY B N 1
ATOM 3244 C CA . GLY B 1 184 ? -7.25 2.807 -17.547 1 96.62 184 GLY B CA 1
ATOM 3245 C C . GLY B 1 184 ? -6.434 1.558 -17.266 1 96.62 184 GLY B C 1
ATOM 3246 O O . GLY B 1 184 ? -6.215 0.743 -18.172 1 96.62 184 GLY B O 1
ATOM 3247 N N . GLU B 1 185 ? -5.984 1.395 -16.031 1 97.5 185 GLU B N 1
ATOM 3248 C CA . GLU B 1 185 ? -5.164 0.246 -15.664 1 97.5 185 GLU B CA 1
ATOM 3249 C C . GLU B 1 185 ? -6.027 -0.946 -15.266 1 97.5 185 GLU B C 1
ATOM 3251 O O . GLU B 1 185 ? -5.598 -2.096 -15.367 1 97.5 185 GLU B O 1
ATOM 3256 N N . LEU B 1 186 ? -7.227 -0.617 -14.742 1 98.56 186 LEU B N 1
ATOM 3257 C CA . LEU B 1 186 ? -8.188 -1.63 -14.32 1 98.56 186 LEU B CA 1
ATOM 3258 C C . LEU B 1 186 ? -9.555 -1.377 -14.945 1 98.56 186 LEU B C 1
ATOM 3260 O O . LEU B 1 186 ? -9.906 -0.23 -15.227 1 98.56 186 LEU B O 1
ATOM 3264 N N . VAL B 1 187 ? -10.305 -2.398 -15.133 1 98.5 187 VAL B N 1
ATOM 3265 C CA . VAL B 1 187 ? -11.719 -2.32 -15.484 1 98.5 187 VAL B CA 1
ATOM 3266 C C . VAL B 1 187 ? -12.531 -3.252 -14.594 1 98.5 187 VAL B C 1
ATOM 3268 O O . VAL B 1 187 ? -12.094 -4.363 -14.281 1 98.5 187 VAL B O 1
ATOM 3271 N N . PRO B 1 188 ? -13.703 -2.768 -14.133 1 98.06 188 PRO B N 1
ATOM 3272 C CA . PRO B 1 188 ? -14.547 -3.662 -13.344 1 98.06 188 PRO B CA 1
ATOM 3273 C C . PRO B 1 188 ? -15.047 -4.863 -14.148 1 98.06 188 PRO B C 1
ATOM 3275 O O . PRO B 1 188 ? -15.344 -4.734 -15.336 1 98.06 188 PRO B O 1
ATOM 3278 N N . VAL B 1 189 ? -15.031 -6.008 -13.562 1 97.06 189 VAL B N 1
ATOM 3279 C CA . VAL B 1 189 ? -15.57 -7.25 -14.102 1 97.06 189 VAL B CA 1
ATOM 3280 C C . VAL B 1 189 ? -16.875 -7.602 -13.383 1 97.06 189 VAL B C 1
ATOM 3282 O O . VAL B 1 189 ? -16.891 -7.801 -12.172 1 97.06 189 VAL B O 1
ATOM 3285 N N . MET B 1 190 ? -17.984 -7.59 -14.094 1 93.19 190 MET B N 1
ATOM 3286 C CA . MET B 1 190 ? -19.312 -7.855 -13.562 1 93.19 190 MET B CA 1
ATOM 3287 C C . MET B 1 190 ? -19.688 -6.844 -12.477 1 93.19 190 MET B C 1
ATOM 3289 O O . MET B 1 190 ? -20.016 -7.223 -11.352 1 93.19 190 MET B O 1
ATOM 3293 N N . PRO B 1 191 ? -19.672 -5.555 -12.812 1 93 191 PRO B N 1
ATOM 3294 C CA . PRO B 1 191 ? -19.875 -4.5 -11.82 1 93 191 PRO B CA 1
ATOM 3295 C C . PRO B 1 191 ? -21.234 -4.613 -11.117 1 93 191 PRO B C 1
ATOM 3297 O O . PRO B 1 191 ? -21.406 -4.055 -10.031 1 93 191 PRO B O 1
ATOM 3300 N N . ARG B 1 192 ? -22.188 -5.328 -11.641 1 88.44 192 ARG B N 1
ATOM 3301 C CA . ARG B 1 192 ? -23.484 -5.559 -11 1 88.44 192 ARG B CA 1
ATOM 3302 C C . ARG B 1 192 ? -23.312 -6.34 -9.703 1 88.44 192 ARG B C 1
ATOM 3304 O O . ARG B 1 192 ? -24.203 -6.344 -8.852 1 88.44 192 ARG B O 1
ATOM 3311 N N . LEU B 1 193 ? -22.188 -6.969 -9.609 1 89.69 193 LEU B N 1
ATOM 3312 C CA . LEU B 1 193 ? -21.922 -7.781 -8.43 1 89.69 193 LEU B CA 1
ATOM 3313 C C . LEU B 1 193 ? -21.078 -7.016 -7.414 1 89.69 193 LEU B C 1
ATOM 3315 O O . LEU B 1 193 ? -20.609 -7.594 -6.43 1 89.69 193 LEU B O 1
ATOM 3319 N N . ALA B 1 194 ? -20.859 -5.742 -7.652 1 91.44 194 ALA B N 1
ATOM 3320 C CA . ALA B 1 194 ? -20.266 -4.91 -6.613 1 91.44 194 ALA B CA 1
ATOM 3321 C C . ALA B 1 194 ? -21.188 -4.789 -5.402 1 91.44 194 ALA B C 1
ATOM 3323 O O . ALA B 1 194 ? -22.328 -4.352 -5.527 1 91.44 194 ALA B O 1
ATOM 3324 N N . VAL B 1 195 ? -20.703 -5.195 -4.219 1 91.38 195 VAL B N 1
ATOM 3325 C CA . VAL B 1 195 ? -21.609 -5.234 -3.066 1 91.38 195 VAL B CA 1
ATOM 3326 C C . VAL B 1 195 ? -20.891 -4.688 -1.835 1 91.38 195 VAL B C 1
ATOM 3328 O O . VAL B 1 195 ? -19.656 -4.754 -1.745 1 91.38 195 VAL B O 1
ATOM 3331 N N . PRO B 1 196 ? -21.688 -4.102 -0.934 1 93.38 196 PRO B N 1
ATOM 3332 C CA . PRO B 1 196 ? -21.109 -3.773 0.369 1 93.38 196 PRO B CA 1
ATOM 3333 C C . PRO B 1 196 ? -20.781 -5.012 1.197 1 93.38 196 PRO B C 1
ATOM 3335 O O . PRO B 1 196 ? -21.609 -5.914 1.321 1 93.38 196 PRO B O 1
ATOM 3338 N N . ARG B 1 197 ? -19.594 -5.082 1.698 1 92.56 197 ARG B N 1
ATOM 3339 C CA . ARG B 1 197 ? -19.156 -6.211 2.516 1 92.56 197 ARG B CA 1
ATOM 3340 C C . ARG B 1 197 ? -19.047 -5.812 3.982 1 92.56 197 ARG B C 1
ATOM 3342 O O . ARG B 1 197 ? -19.078 -6.672 4.867 1 92.56 197 ARG B O 1
ATOM 3349 N N . ALA B 1 198 ? -18.875 -4.617 4.238 1 93.38 198 ALA B N 1
ATOM 3350 C CA . ALA B 1 198 ? -18.734 -4.051 5.578 1 93.38 198 ALA B CA 1
ATOM 3351 C C . ALA B 1 198 ? -18.984 -2.547 5.566 1 93.38 198 ALA B C 1
ATOM 3353 O O . ALA B 1 198 ? -19.422 -1.992 4.562 1 93.38 198 ALA B O 1
ATOM 3354 N N . ASN B 1 199 ? -18.828 -1.961 6.707 1 94.62 199 ASN B N 1
ATOM 3355 C CA . ASN B 1 199 ? -18.922 -0.51 6.816 1 94.62 199 ASN B CA 1
ATOM 3356 C C . ASN B 1 199 ? -17.578 0.133 7.113 1 94.62 199 ASN B C 1
ATOM 3358 O O . ASN B 1 199 ? -16.734 -0.471 7.773 1 94.62 199 ASN B O 1
ATOM 3362 N N . ILE B 1 200 ? -17.406 1.255 6.547 1 96.06 200 ILE B N 1
ATOM 3363 C CA . ILE B 1 200 ? -16.328 2.133 6.969 1 96.06 200 ILE B CA 1
ATOM 3364 C C . ILE B 1 200 ? -16.828 3.098 8.039 1 96.06 200 ILE B C 1
ATOM 3366 O O . ILE B 1 200 ? -17.812 3.803 7.828 1 96.06 200 ILE B O 1
ATOM 3370 N N . THR B 1 201 ? -16.141 3.08 9.148 1 94.88 201 THR B N 1
ATOM 3371 C CA . THR B 1 201 ? -16.641 3.818 10.305 1 94.88 201 THR B CA 1
ATOM 3372 C C . THR B 1 201 ? -15.516 4.621 10.945 1 94.88 201 THR B C 1
ATOM 3374 O O . THR B 1 201 ? -14.375 4.152 11.039 1 94.88 201 THR B O 1
ATOM 3377 N N . ALA B 1 202 ? -15.828 5.828 11.336 1 95.31 202 ALA B N 1
ATOM 3378 C CA . ALA B 1 202 ? -14.93 6.594 12.195 1 95.31 202 ALA B CA 1
ATOM 3379 C C . ALA B 1 202 ? -15.242 6.348 13.672 1 95.31 202 ALA B C 1
ATOM 3381 O O . ALA B 1 202 ? -16.406 6.266 14.062 1 95.31 202 ALA B O 1
ATOM 3382 N N . LEU B 1 203 ? -14.195 6.246 14.492 1 93.31 203 LEU B N 1
ATOM 3383 C CA . LEU B 1 203 ? -14.297 6.039 15.938 1 93.31 203 LEU B CA 1
ATOM 3384 C C . LEU B 1 203 ? -13.398 7.012 16.688 1 93.31 203 LEU B C 1
ATOM 3386 O O . LEU B 1 203 ? -12.273 7.277 16.266 1 93.31 203 LEU B O 1
ATOM 3390 N N . TRP B 1 204 ? -13.883 7.496 17.75 1 92.69 204 TRP B N 1
ATOM 3391 C CA . TRP B 1 204 ? -13.031 8.305 18.625 1 92.69 204 TRP B CA 1
ATOM 3392 C C . TRP B 1 204 ? -13.539 8.273 20.062 1 92.69 204 TRP B C 1
ATOM 3394 O O . TRP B 1 204 ? -14.711 7.992 20.312 1 92.69 204 TRP B O 1
ATOM 3404 N N . PRO B 1 205 ? -12.641 8.422 21 1 91.56 205 PRO B N 1
ATOM 3405 C CA . PRO B 1 205 ? -13.039 8.398 22.406 1 91.56 205 PRO B CA 1
ATOM 3406 C C . PRO B 1 205 ? -14 9.531 22.766 1 91.56 205 PRO B C 1
ATOM 3408 O O . PRO B 1 205 ? -13.898 10.633 22.219 1 91.56 205 PRO B O 1
ATOM 3411 N N . GLU B 1 206 ? -14.812 9.281 23.734 1 90.19 206 GLU B N 1
ATOM 3412 C CA . GLU B 1 206 ? -15.734 10.289 24.25 1 90.19 206 GLU B CA 1
ATOM 3413 C C . GLU B 1 206 ? -14.992 11.523 24.734 1 90.19 206 GLU B C 1
ATOM 3415 O O . GLU B 1 206 ? -15.492 12.648 24.609 1 90.19 206 GLU B O 1
ATOM 3420 N N . SER B 1 207 ? -13.883 11.32 25.312 1 87.94 207 SER B N 1
ATOM 3421 C CA . SER B 1 207 ? -13.078 12.406 25.859 1 87.94 207 SER B CA 1
ATOM 3422 C C . SER B 1 207 ? -12.664 13.391 24.766 1 87.94 207 SER B C 1
ATOM 3424 O O . SER B 1 207 ? -12.25 14.516 25.062 1 87.94 207 SER B O 1
ATOM 3426 N N . ARG B 1 208 ? -12.789 12.938 23.469 1 89.69 208 ARG B N 1
ATOM 3427 C CA . ARG B 1 208 ? -12.383 13.789 22.359 1 89.69 208 ARG B CA 1
ATOM 3428 C C . ARG B 1 208 ? -13.602 14.398 21.672 1 89.69 208 ARG B C 1
ATOM 3430 O O . ARG B 1 208 ? -13.469 15.031 20.609 1 89.69 208 ARG B O 1
ATOM 3437 N N . ARG B 1 209 ? -14.688 14.281 22.172 1 88.62 209 ARG B N 1
ATOM 3438 C CA . ARG B 1 209 ? -15.93 14.727 21.547 1 88.62 209 ARG B CA 1
ATOM 3439 C C . ARG B 1 209 ? -15.883 16.219 21.234 1 88.62 209 ARG B C 1
ATOM 3441 O O . ARG B 1 209 ? -16.344 16.656 20.188 1 88.62 209 ARG B O 1
ATOM 3448 N N . ALA B 1 210 ? -15.289 17 22.172 1 89.5 210 ALA B N 1
ATOM 3449 C CA . ALA B 1 210 ? -15.289 18.453 22.016 1 89.5 210 ALA B CA 1
ATOM 3450 C C . ALA B 1 210 ? -13.977 18.938 21.422 1 89.5 210 ALA B C 1
ATOM 3452 O O . ALA B 1 210 ? -13.727 20.141 21.344 1 89.5 210 ALA B O 1
ATOM 3453 N N . SER B 1 211 ? -13.102 18.016 21.016 1 94 211 SER B N 1
ATOM 3454 C CA . SER B 1 211 ? -11.797 18.375 20.484 1 94 211 SER B CA 1
ATOM 3455 C C . SER B 1 211 ? -11.93 19.078 19.125 1 94 211 SER B C 1
ATOM 3457 O O . SER B 1 211 ? -12.484 18.516 18.188 1 94 211 SER B O 1
ATOM 3459 N N . PRO B 1 212 ? -11.43 20.328 19 1 96.38 212 PRO B N 1
ATOM 3460 C CA . PRO B 1 212 ? -11.477 21 17.703 1 96.38 212 PRO B CA 1
ATOM 3461 C C . PRO B 1 212 ? -10.719 20.25 16.609 1 96.38 212 PRO B C 1
ATOM 3463 O O . PRO B 1 212 ? -11.086 20.312 15.438 1 96.38 212 PRO B O 1
ATOM 3466 N N . ASN B 1 213 ? -9.648 19.531 17.016 1 97.56 213 ASN B N 1
ATOM 3467 C CA . ASN B 1 213 ? -8.875 18.75 16.062 1 97.56 213 ASN B CA 1
ATOM 3468 C C . ASN B 1 213 ? -9.711 17.609 15.469 1 97.56 213 ASN B C 1
ATOM 3470 O O . ASN B 1 213 ? -9.75 17.438 14.25 1 97.56 213 ASN B O 1
ATOM 3474 N N . VAL B 1 214 ? -10.422 16.906 16.312 1 97.44 214 VAL B N 1
ATOM 3475 C CA . VAL B 1 214 ? -11.25 15.781 15.875 1 97.44 214 VAL B CA 1
ATOM 3476 C C . VAL B 1 214 ? -12.414 16.297 15.031 1 97.44 214 VAL B C 1
ATOM 3478 O O . VAL B 1 214 ? -12.758 15.703 14.008 1 97.44 214 VAL B O 1
ATOM 3481 N N . ARG B 1 215 ? -13.016 17.406 15.406 1 97.38 215 ARG B N 1
ATOM 3482 C CA . ARG B 1 215 ? -14.109 17.984 14.641 1 97.38 215 ARG B CA 1
ATOM 3483 C C . ARG B 1 215 ? -13.648 18.375 13.242 1 97.38 215 ARG B C 1
ATOM 3485 O O . ARG B 1 215 ? -14.336 18.109 12.258 1 97.38 215 ARG B O 1
ATOM 3492 N N . ALA B 1 216 ? -12.469 19.031 13.172 1 98 216 ALA B N 1
ATOM 3493 C CA . ALA B 1 216 ? -11.922 19.422 11.883 1 98 216 ALA B CA 1
ATOM 3494 C C . ALA B 1 216 ? -11.695 18.188 10.992 1 98 216 ALA B C 1
ATOM 3496 O O . ALA B 1 216 ? -11.984 18.219 9.797 1 98 216 ALA B O 1
ATOM 3497 N N . PHE B 1 217 ? -11.195 17.125 11.602 1 98.44 217 PHE B N 1
ATOM 3498 C CA . PHE B 1 217 ? -10.922 15.914 10.828 1 98.44 217 PHE B CA 1
ATOM 3499 C C . PHE B 1 217 ? -12.219 15.242 10.406 1 98.44 217 PHE B C 1
ATOM 3501 O O . PHE B 1 217 ? -12.312 14.711 9.297 1 98.44 217 PHE B O 1
ATOM 3508 N N . LEU B 1 218 ? -13.203 15.289 11.258 1 97.88 218 LEU B N 1
ATOM 3509 C CA . LEU B 1 218 ? -14.516 14.75 10.914 1 97.88 218 LEU B CA 1
ATOM 3510 C C . LEU B 1 218 ? -15.125 15.516 9.742 1 97.88 218 LEU B C 1
ATOM 3512 O O . LEU B 1 218 ? -15.766 14.922 8.867 1 97.88 218 LEU B O 1
ATOM 3516 N N . ASP B 1 219 ? -14.938 16.828 9.734 1 97.69 219 ASP B N 1
ATOM 3517 C CA . ASP B 1 219 ? -15.398 17.625 8.602 1 97.69 219 ASP B CA 1
ATOM 3518 C C . ASP B 1 219 ? -14.727 17.172 7.305 1 97.69 219 ASP B C 1
ATOM 3520 O O . ASP B 1 219 ? -15.375 17.062 6.262 1 97.69 219 ASP B O 1
ATOM 3524 N N . LEU B 1 220 ? -13.438 16.891 7.34 1 98 220 LEU B N 1
ATOM 3525 C CA . LEU B 1 220 ? -12.727 16.344 6.188 1 98 220 LEU B CA 1
ATOM 3526 C C . LEU B 1 220 ? -13.359 15.031 5.727 1 98 220 LEU B C 1
ATOM 3528 O O . LEU B 1 220 ? -13.586 14.836 4.531 1 98 220 LEU B O 1
ATOM 3532 N N . LEU B 1 221 ? -13.625 14.148 6.711 1 98.25 221 LEU B N 1
ATOM 3533 C CA . LEU B 1 221 ? -14.188 12.844 6.375 1 98.25 221 LEU B CA 1
ATOM 3534 C C . LEU B 1 221 ? -15.547 13 5.703 1 98.25 221 LEU B C 1
ATOM 3536 O O . LEU B 1 221 ? -15.859 12.273 4.754 1 98.25 221 LEU B O 1
ATOM 3540 N N . ASP B 1 222 ? -16.281 13.953 6.137 1 96.81 222 ASP B N 1
ATOM 3541 C CA . ASP B 1 222 ? -17.578 14.211 5.535 1 96.81 222 ASP B CA 1
ATOM 3542 C C . ASP B 1 222 ? -17.438 14.641 4.074 1 96.81 222 ASP B C 1
ATOM 3544 O O . ASP B 1 222 ? -18.266 14.281 3.232 1 96.81 222 ASP B O 1
ATOM 3548 N N . GLU B 1 223 ? -16.438 15.328 3.803 1 96.75 223 GLU B N 1
ATOM 3549 C CA . GLU B 1 223 ? -16.203 15.812 2.445 1 96.75 223 GLU B CA 1
ATOM 3550 C C . GLU B 1 223 ? -15.727 14.688 1.534 1 96.75 223 GLU B C 1
ATOM 3552 O O . GLU B 1 223 ? -16.047 14.664 0.344 1 96.75 223 GLU B O 1
ATOM 3557 N N . VAL B 1 224 ? -14.961 13.797 2.086 1 97.19 224 VAL B N 1
ATOM 3558 C CA . VAL B 1 224 ? -14.336 12.727 1.312 1 97.19 224 VAL B CA 1
ATOM 3559 C C . VAL B 1 224 ? -15.352 11.602 1.079 1 97.19 224 VAL B C 1
ATOM 3561 O O . VAL B 1 224 ? -15.422 11.047 -0.019 1 97.19 224 VAL B O 1
ATOM 3564 N N . PHE B 1 225 ? -16.078 11.297 2.158 1 97.5 225 PHE B N 1
ATOM 3565 C CA . PHE B 1 225 ? -17.016 10.188 2.111 1 97.5 225 PHE B CA 1
ATOM 3566 C C . PHE B 1 225 ? -18.422 10.688 1.799 1 97.5 225 PHE B C 1
ATOM 3568 O O . PHE B 1 225 ? -19.359 10.438 2.562 1 97.5 225 PHE B O 1
ATOM 3575 N N . THR B 1 226 ? -18.609 11.273 0.685 1 94.69 226 THR B N 1
ATOM 3576 C CA . THR B 1 226 ? -19.922 11.688 0.224 1 94.69 226 THR B CA 1
ATOM 3577 C C . THR B 1 226 ? -20.828 10.484 0.018 1 94.69 226 THR B C 1
ATOM 3579 O O . THR B 1 226 ? -20.359 9.344 -0.003 1 94.69 226 THR B O 1
ATOM 3582 N N . ALA B 1 227 ? -22.203 10.727 -0.192 1 92.19 227 ALA B N 1
ATOM 3583 C CA . ALA B 1 227 ? -23.156 9.656 -0.444 1 92.19 227 ALA B CA 1
ATOM 3584 C C . ALA B 1 227 ? -23.891 9.875 -1.767 1 92.19 227 ALA B C 1
ATOM 3586 O O . ALA B 1 227 ? -24.656 10.828 -1.912 1 92.19 227 ALA B O 1
ATOM 3587 N N . PRO B 1 228 ? -23.547 8.953 -2.727 1 93.44 228 PRO B N 1
ATOM 3588 C CA . PRO B 1 228 ? -22.531 7.895 -2.674 1 93.44 228 PRO B CA 1
ATOM 3589 C C . PRO B 1 228 ? -21.109 8.422 -2.832 1 93.44 228 PRO B C 1
ATOM 3591 O O . PRO B 1 228 ? -20.906 9.477 -3.441 1 93.44 228 PRO B O 1
ATOM 3594 N N . PRO B 1 229 ? -20.172 7.699 -2.287 1 96.38 229 PRO B N 1
ATOM 3595 C CA . PRO B 1 229 ? -18.781 8.125 -2.525 1 96.38 229 PRO B CA 1
ATOM 3596 C C . PRO B 1 229 ? -18.422 8.164 -4.008 1 96.38 229 PRO B C 1
ATOM 3598 O O . PRO B 1 229 ? -18.922 7.344 -4.789 1 96.38 229 PRO B O 1
ATOM 3601 N N . ARG B 1 230 ? -17.484 9.016 -4.344 1 95.75 230 ARG B N 1
ATOM 3602 C CA . ARG B 1 230 ? -17.125 9.219 -5.742 1 95.75 230 ARG B CA 1
ATOM 3603 C C . ARG B 1 230 ? -16.578 7.938 -6.363 1 95.75 230 ARG B C 1
ATOM 3605 O O . ARG B 1 230 ? -16.781 7.684 -7.551 1 95.75 230 ARG B O 1
ATOM 3612 N N . TRP B 1 231 ? -15.906 7.141 -5.578 1 97.12 231 TRP B N 1
ATOM 3613 C CA . TRP B 1 231 ? -15.32 5.918 -6.117 1 97.12 231 TRP B CA 1
ATOM 3614 C C . TRP B 1 231 ? -16.406 4.891 -6.438 1 97.12 231 TRP B C 1
ATOM 3616 O O . TRP B 1 231 ? -16.266 4.117 -7.391 1 97.12 231 TRP B O 1
ATOM 3626 N N . ASP B 1 232 ? -17.422 4.863 -5.676 1 96.88 232 ASP B N 1
ATOM 3627 C CA . ASP B 1 232 ? -18.531 3.963 -5.984 1 96.88 232 ASP B CA 1
ATOM 3628 C C . ASP B 1 232 ? -19.312 4.449 -7.203 1 96.88 232 ASP B C 1
ATOM 3630 O O . ASP B 1 232 ? -19.719 3.648 -8.047 1 96.88 232 ASP B O 1
ATOM 3634 N N . ALA B 1 233 ? -19.5 5.781 -7.27 1 95.94 233 ALA B N 1
ATOM 3635 C CA . ALA B 1 233 ? -20.172 6.359 -8.438 1 95.94 233 ALA B CA 1
ATOM 3636 C C . ALA B 1 233 ? -19.406 6.027 -9.719 1 95.94 233 ALA B C 1
ATOM 3638 O O . ALA B 1 233 ? -20.031 5.723 -10.742 1 95.94 233 ALA B O 1
ATOM 3639 N N . LEU B 1 234 ? -18.125 6.078 -9.672 1 96.06 234 LEU B N 1
ATOM 3640 C CA . LEU B 1 234 ? -17.297 5.75 -10.82 1 96.06 234 LEU B CA 1
ATOM 3641 C C . LEU B 1 234 ? -17.531 4.309 -11.266 1 96.06 234 LEU B C 1
ATOM 3643 O O . LEU B 1 234 ? -17.75 4.051 -12.453 1 96.06 234 LEU B O 1
ATOM 3647 N N . ILE B 1 235 ? -17.453 3.393 -10.297 1 95.06 235 ILE B N 1
ATOM 3648 C CA . ILE B 1 235 ? -17.594 1.975 -10.609 1 95.06 235 ILE B CA 1
ATOM 3649 C C . ILE B 1 235 ? -19 1.694 -11.133 1 95.06 235 ILE B C 1
ATOM 3651 O O . ILE B 1 235 ? -19.172 0.924 -12.086 1 95.06 235 ILE B O 1
ATOM 3655 N N . ASP B 1 236 ? -20.016 2.363 -10.539 1 93.62 236 ASP B N 1
ATOM 3656 C CA . ASP B 1 236 ? -21.406 2.188 -10.961 1 93.62 236 ASP B CA 1
ATOM 3657 C C . ASP B 1 236 ? -21.609 2.648 -12.398 1 93.62 236 ASP B C 1
ATOM 3659 O O . ASP B 1 236 ? -22.5 2.164 -13.094 1 93.62 236 ASP B O 1
ATOM 3663 N N . GLY B 1 237 ? -20.844 3.559 -12.844 1 91.19 237 GLY B N 1
ATOM 3664 C CA . GLY B 1 237 ? -20.922 4.055 -14.211 1 91.19 237 GLY B CA 1
ATOM 3665 C C . GLY B 1 237 ? -20.609 2.996 -15.25 1 91.19 237 GLY B C 1
ATOM 3666 O O . GLY B 1 237 ? -20.984 3.125 -16.406 1 91.19 237 GLY B O 1
ATOM 3667 N N . PHE B 1 238 ? -19.922 1.972 -14.883 1 88.69 238 PHE B N 1
ATOM 3668 C CA . PHE B 1 238 ? -19.547 0.883 -15.789 1 88.69 238 PHE B CA 1
ATOM 3669 C C . PHE B 1 238 ? -20.672 -0.141 -15.875 1 88.69 238 PHE B C 1
ATOM 3671 O O . PHE B 1 238 ? -20.672 -0.995 -16.766 1 88.69 238 PHE B O 1
ATOM 3678 N N . GLY B 1 239 ? -21.531 -0.299 -14.938 1 77 239 GLY B N 1
ATOM 3679 C CA . GLY B 1 239 ? -22.625 -1.259 -14.922 1 77 239 GLY B CA 1
ATOM 3680 C C . GLY B 1 239 ? -23.812 -0.824 -15.758 1 77 239 GLY B C 1
ATOM 3681 O O . GLY B 1 239 ? -24.625 -1.652 -16.156 1 77 239 GLY B O 1
ATOM 3682 N N . GLY B 1 240 ? -24.188 0.388 -15.992 1 63.12 240 GLY B N 1
ATOM 3683 C CA . GLY B 1 240 ? -25.375 0.871 -16.688 1 63.12 240 GLY B CA 1
ATOM 3684 C C . GLY B 1 240 ? -25.375 0.538 -18.172 1 63.12 240 GLY B C 1
ATOM 3685 O O . GLY B 1 240 ? -26.438 0.517 -18.797 1 63.12 240 GLY B O 1
ATOM 3686 N N . ASP B 1 241 ? -24.25 0.443 -18.875 1 48.06 241 ASP B N 1
ATOM 3687 C CA . ASP B 1 241 ? -24.328 0.322 -20.328 1 48.06 241 ASP B CA 1
ATOM 3688 C C . ASP B 1 241 ? -24.781 -1.074 -20.734 1 48.06 241 ASP B C 1
ATOM 3690 O O . ASP B 1 241 ? -25.141 -1.3 -21.906 1 48.06 241 ASP B O 1
ATOM 3694 N N . GLU B 1 242 ? -24.766 -2.08 -20.031 1 44.47 242 GLU B N 1
ATOM 3695 C CA . GLU B 1 242 ? -25.125 -3.391 -20.578 1 44.47 242 GLU B CA 1
ATOM 3696 C C . GLU B 1 242 ? -26.625 -3.51 -20.797 1 44.47 242 GLU B C 1
ATOM 3698 O O . GLU B 1 242 ? -27.094 -4.48 -21.375 1 44.47 242 GLU B O 1
ATOM 3703 N N . GLY B 1 243 ? -27.453 -2.785 -20.188 1 37.12 243 GLY B N 1
ATOM 3704 C CA . GLY B 1 243 ? -28.875 -2.963 -20.5 1 37.12 243 GLY B CA 1
ATOM 3705 C C . GLY B 1 243 ? -29.25 -2.469 -21.875 1 37.12 243 GLY B C 1
ATOM 3706 O O . GLY B 1 243 ? -30.375 -2.666 -22.328 1 37.12 243 GLY B O 1
ATOM 3707 N N . ASN B 1 244 ? -28.672 -1.364 -22.328 1 35.44 244 ASN B N 1
ATOM 3708 C CA . ASN B 1 244 ? -29.344 -0.865 -23.516 1 35.44 244 ASN B CA 1
ATOM 3709 C C . ASN B 1 244 ? -28.812 -1.552 -24.781 1 35.44 244 ASN B C 1
ATOM 3711 O O . ASN B 1 244 ? -28.984 -1.035 -25.891 1 35.44 244 ASN B O 1
ATOM 3715 N N . GLY B 1 245 ? -27.938 -2.488 -24.719 1 28.91 245 GLY B N 1
ATOM 3716 C CA . GLY B 1 245 ? -27.875 -3.184 -26 1 28.91 245 GLY B CA 1
ATOM 3717 C C . GLY B 1 245 ? -28.781 -4.402 -26.047 1 28.91 245 GLY B C 1
ATOM 3718 O O . GLY B 1 245 ? -29.141 -4.957 -25 1 28.91 245 GLY B O 1
#

Foldseek 3Di:
DVVVVLVVLVVVLVVVLVPFAADEAEEEEADLCVPQFVVVLVVVLCVVPVRYHYHYHHDQDPDPCVVVVHAKYKYWADDDPDLKDKDFQAFFKKFKKAFPVLCVVQNADQFPVCCQSKAEEWEAAPVPRHIDWAWHDDPNDTDTHDHDHPHYDHDQVVRVVCRLVNRIMYMHTLSNCQVCVVVRSMATGNLVRIDGPTTIMMIGHPSCVSPSNVVSVVVSSPVQRDVPHPSNVSSVVRVPPPPVD/DVVVVLVVLVVVLVVCLVVFAADEAEEEEADLCVPQFVVVLVVVLCVVPVRYHYHYHHDQDPDPCVVVVHAKYKYWADDDPDLKDKDFQAFFKKFKKAFPVLCVVQNADQFPVCCQSKAEEWEAAPVPRHIDWAWHDDPNDTDTHDHDHPHYDHDQVVRVVCRLVNRIMYMHTLSNCQVCVVVRSMATGNLVRIDGPTTIMMIGHPSCVSHSNVVSVVVSSPVQRDVPHPSNVSSVVRVPPPPPD

Secondary structure (DSSP, 8-state):
-HHHHHHHHHHHHHHHHHS-S-EEEEEEE-HHHIIIIIHHHHHHHHHH-TTEEEEEEE--S---TTTTT-SEEEEESPPPS-SEEEEEEEEEEEEEEE-HHHHHHH---SSGGGGGGS-EEEEB-TTT-PBPPEEEEETTEEEEE----SEEESSHHHHHHHHHTT--EEEEEHHHHHHHHHTTS-EEESGGG-EEEEEEEEEEEGGGTT-HHHHHHHHHHHHHS-SS-HHHHHHHTTTGGGG--/-HHHHHHHHHHHHHHHHHH-S-EEEEEEE-HHHIIIIIHHHHHHHHHH-TTEEEEEEE--S---TTTTT-SEEEEESPPPS-SEEEEEEEEEEEEEEE-HHHHHHH---SSGGGGGGS-EEEEB-TTT-PBPPEEEEETTEEEEE----SEEESSHHHHHHHHHTT--EEEEEHHHHHHHHHTTS-EEESGGG-EEEEEEEEEEEGGGTT-HHHHHHHHHHHHHS-SS-HHHHHHHTTTGGGG--

Solvent-accessible surface area (backbone atoms only — not comparable to full-atom values): 26090 Å² total; per-residue (Å²): 116,69,64,54,56,52,47,51,53,49,49,50,37,59,57,37,58,78,42,72,48,51,57,70,43,30,35,34,20,32,59,65,50,35,33,58,53,45,20,50,50,46,40,59,49,35,71,77,30,74,56,30,26,40,40,42,39,72,41,83,67,90,59,62,43,72,84,66,64,39,52,35,31,44,43,78,45,86,74,74,96,53,88,48,42,72,42,85,49,45,70,37,34,34,36,36,29,25,10,58,70,38,34,73,73,72,52,76,60,81,49,75,78,51,49,78,81,41,54,24,36,40,41,25,40,75,91,78,66,45,65,62,65,40,73,36,70,55,95,86,37,80,41,73,44,74,77,70,52,52,35,36,26,46,44,60,62,31,41,48,33,21,14,52,62,44,40,28,37,25,60,36,47,36,60,62,45,34,64,38,37,75,69,61,41,32,42,73,45,51,48,82,53,47,40,71,78,36,37,28,30,38,36,29,46,62,92,41,69,72,28,41,49,52,52,54,51,49,53,51,47,54,67,63,40,37,92,74,29,67,36,54,55,57,52,52,63,69,43,63,64,68,70,78,105,116,69,64,54,56,52,48,51,52,50,48,51,38,60,58,35,56,75,70,50,48,51,57,71,43,30,36,34,22,32,61,65,50,36,32,57,54,46,21,50,50,45,38,59,50,34,71,77,32,73,56,32,27,40,40,42,40,71,41,83,67,91,60,62,44,73,86,67,64,40,52,35,32,43,44,77,45,86,74,74,96,56,88,48,44,73,43,85,49,46,72,38,34,33,36,37,30,25,11,57,69,38,32,73,75,73,52,75,62,81,48,74,79,50,49,79,81,42,54,23,36,39,41,26,41,76,92,79,67,45,64,62,64,39,71,36,70,55,96,86,36,82,44,71,44,74,77,70,54,52,35,35,24,47,42,61,63,31,41,48,32,22,15,52,61,44,39,29,37,25,60,37,47,34,60,60,45,34,65,39,38,76,70,61,41,32,42,74,45,50,47,81,51,47,41,69,78,36,36,29,30,39,35,28,46,59,90,40,69,73,26,39,48,51,52,54,51,49,52,49,48,54,68,64,40,36,93,74,30,66,36,55,54,55,52,52,63,68,42,64,64,69,70,79,106

pLDDT: mean 88.33, std 15.83, range [28.56, 98.81]